Protein 8QH2 (pdb70)

Organism: Homo sapiens (NCBI:txid9606)

Radius of gyration: 23.97 Å; Cα contacts (8 Å, |Δi|>4): 950; chains: 1; bounding box: 65×63×52 Å

InterPro domains:
  IPR002618 UDPGP family [PF01704] (99-439)
  IPR029044 Nucleotide-diphospho-sugar transferases [G3DSA:3.90.550.10] (1-439)
  IPR029044 Nucleotide-diphospho-sugar transferases [SSF53448] (5-501)
  IPR039741 UDP-sugar pyrophosphorylase [PTHR11952] (2-499)

Nearest PDB structures (foldseek):
  8qh2-assembly1_A  TM=1.002E+00  e=0.000E+00  Homo sapiens
  1jv3-assembly1_A  TM=9.747E-01  e=1.551E-74  Homo sapiens
  1vm8-assembly1_A  TM=9.604E-01  e=1.286E-74  Mus musculus
  1jv3-assembly1_B  TM=9.680E-01  e=4.253E-73  Homo sapiens
  1vm8-assembly1_B  TM=9.621E-01  e=2.424E-73  Mus musculus

Secondary structure (DSSP, 8-state):
------HHHHHHHHHHHT-GGGGTTGGGS-HHHHHHHHHHHHH--HHHHHHHHHHHHT-----EE---STT-B---TTTHHHHHHHHHHHHHHT-EEEEEE-S---S-S-BTB-GGG-B---TT--BHHHHHHHHHHHHHHHHHHTTTS-----EEEEE-HHHHHHHHHHHHHTGGGG--GGGEEEEE--EEE-EETTSPBPEEETTEE-EEE--GGGHHHHHHTTTHHHHHHTTT--EEEEEETTBTT--TT-HHHHHHHHHTT-SEEEEEEE-SSTT-S--EEEEETTEEEEE-TTTS-GGGTT-B-TTSSBTT-EEEEEEEEEEHHHHHHHHTTTGGGPPPEEEEE------SS------SS--EEEEE--GGGGGTT-SSEEEEE--HHHH--B---S-TTSSSSHHHHHHHHHHHHHHHHHTTT-EEEBTTB-----SS-EEE-TTT-SSS-S-HHHHTT-EEES-EEE--

B-factor: mean 86.45, std 20.15, range [53.49, 201.0]

Solvent-accessible surface area: 22844 Å² total; per-residue (Å²): 120,121,100,171,58,83,36,108,68,10,73,82,58,0,61,155,26,37,7,87,67,1,3,127,13,32,135,111,33,140,111,68,66,30,38,94,3,26,61,25,3,94,83,31,94,15,126,89,9,90,84,32,17,80,69,2,77,113,30,205,129,105,154,38,140,27,26,34,115,137,69,22,14,189,131,68,110,121,58,96,90,119,36,30,47,37,0,3,130,25,0,13,122,52,53,2,1,0,0,0,0,4,3,42,43,69,94,122,14,24,128,106,79,9,25,0,36,38,126,3,32,2,46,32,179,23,12,1,0,33,2,2,0,14,13,0,94,33,0,33,82,35,0,10,127,90,78,66,98,222,14,31,0,5,1,0,0,0,0,0,110,103,11,56,34,53,0,12,96,23,1,143,113,73,120,43,8,150,13,88,72,66,23,11,36,42,9,60,8,127,39,33,3,1,0,44,114,108,12,69,1,10,16,63,95,83,4,68,0,6,27,14,13,14,6,33,0,3,0,1,23,0,2,84,61,81,138,5,10,75,32,0,87,154,75,34,0,73,29,0,3,1,0,13,2,5,5,1,7,1,13,0,0,4,5,18,0,2,0,10,0,53,116,64,60,9,24,0,0,0,0,2,0,110,6,65,75,35,125,10,61,9,6,0,2,0,40,29,83,54,64,10,25,10,22,48,83,84,99,22,50,121,117,39,10,128,80,150,29,131,121,29,31,9,33,22,31,9,0,15,5,22,2,1,2,0,31,33,41,11,0,63,37,0,12,189,128,51,24,83,97,2,53,1,21,44,32,83,95,118,11,65,70,5,64,153,154,14,111,80,34,127,55,157,144,49,38,0,11,52,2,42,8,24,2,18,7,0,0,76,38,23,185,48,2,0,1,6,32,22,107,73,72,35,9,24,12,15,0,89,22,33,71,80,97,42,142,36,0,7,86,31,0,73,42,24,1,7,38,3,4,23,93,15,0,75,150,7,37,5,114,6,43,82,88,171,30,48,151,176,136,20,72,4,72,0,5,0,4,4,50,9,2,13,29,17,50,34,0,91,110,81,3,116,68,139,88,43,103,41,79,16,80,19,72,165

Sequence (476 aa):
GPELMNINDLKLTLSKAGQEHLLRFWNELEEAQQVELYAELQAMNFEELNFFFQKAIEGFAARLRPLPPERVGRSDPETRRRWEEEGFRQISLNKVAVLLLAGGQGTRLGVTYPKGMYRVGLPSRKTLYQLQAERIRRVEQLAGERHGTRCTVPWYVMTSEFTLGPTAEFFREHNFFHLDPANVVMFEQRLLPAVTFDGKVILERKDKVAMAPDGNGGLYCALEDHKILEDMERRGVEFVHVYCVDNILVRLADPVFIGFCVLQGADCGAKVVEKAYPEEPVGVVCQVDGVPQVVEYSEISPETAQLRASDGSLLYNAGNICNHFFTRGFLKAVTREFEPLLKPHVAVKKVPYVDEEGNLVKPLKPNGIKMEKFVFDVFRFAKNFAALEVLREEEFSPLKNAEPADRDSPRTARQALLTQHYRWALRAGARFLDAHGAWLDPPAICEISPLVSYSGEGLEVYLQGREFQSPLILDE

Structure (mmCIF, N/CA/C/O backbone):
data_8QH2
#
_entry.id   8QH2
#
_cell.length_a   113.523
_cell.length_b   113.523
_cell.length_c   43.966
_cell.angle_alpha   90.000
_cell.angle_beta   90.000
_cell.angle_gamma   90.000
#
_symmetry.space_group_name_H-M   'P 41'
#
loop_
_atom_site.group_PDB
_atom_site.id
_atom_site.type_symbol
_atom_site.label_atom_id
_atom_site.label_alt_id
_atom_site.label_comp_id
_atom_site.label_asym_id
_atom_site.label_entity_id
_atom_site.label_seq_id
_atom_site.pdbx_PDB_ins_code
_atom_site.Cartn_x
_atom_site.Cartn_y
_atom_site.Cartn_z
_atom_site.occupancy
_atom_site.B_iso_or_equiv
_atom_site.auth_seq_id
_atom_site.auth_comp_id
_atom_site.auth_asym_id
_atom_site.auth_atom_id
_atom_site.pdbx_PDB_model_num
ATOM 1 N N . GLY A 1 1 ? -23.42469 -68.42301 -17.53790 1.000 132.99873 -3 GLY A N 1
ATOM 2 C CA . GLY A 1 1 ? -24.80871 -68.86794 -17.45299 1.000 136.34311 -3 GLY A CA 1
ATOM 3 C C . GLY A 1 1 ? -25.77971 -68.06230 -18.30804 1.000 137.41517 -3 GLY A C 1
ATOM 4 O O . GLY A 1 1 ? -25.49465 -66.90182 -18.61771 1.000 135.14593 -3 GLY A O 1
ATOM 5 N N . PRO A 1 2 ? -26.94007 -68.67610 -18.68427 1.000 125.98555 -2 PRO A N 1
ATOM 6 C CA . PRO A 1 2 ? -27.87440 -68.01514 -19.61552 1.000 123.65174 -2 PRO A CA 1
ATOM 7 C C . PRO A 1 2 ? -28.51401 -66.73954 -19.09047 1.000 120.35654 -2 PRO A C 1
ATOM 8 O O . PRO A 1 2 ? -27.82906 -65.76115 -18.76834 1.000 116.09727 -2 PRO A O 1
ATOM 12 N N . GLU A 1 3 ? -29.84900 -66.75007 -19.01639 1.000 111.13156 -1 GLU A N 1
ATOM 13 C CA . GLU A 1 3 ? -30.61599 -65.51152 -18.91302 1.000 109.68816 -1 GLU A CA 1
ATOM 14 C C . GLU A 1 3 ? -32.09809 -65.77250 -18.66645 1.000 101.42718 -1 GLU A C 1
ATOM 15 O O . GLU A 1 3 ? -32.90408 -65.69954 -19.59860 1.000 100.11072 -1 GLU A O 1
ATOM 21 N N . LEU A 1 4 ? -32.46966 -66.06434 -17.42055 1.000 99.59861 0 LEU A N 1
ATOM 22 C CA . LEU A 1 4 ? -33.81853 -66.50505 -17.07822 1.000 94.97002 0 LEU A CA 1
ATOM 23 C C . LEU A 1 4 ? -34.63843 -65.37256 -16.47346 1.000 92.53932 0 LEU A C 1
ATOM 24 O O . LEU A 1 4 ? -34.13038 -64.55136 -15.69764 1.000 91.05924 0 LEU A O 1
ATOM 29 N N . MET A 1 5 ? -35.92107 -65.35092 -16.81458 1.000 88.68714 1 MET A N 1
ATOM 30 C CA . MET A 1 5 ? -36.72765 -64.18987 -16.47375 1.000 90.26330 1 MET A CA 1
ATOM 31 C C . MET A 1 5 ? -38.20457 -64.51598 -16.59121 1.000 89.20349 1 MET A C 1
ATOM 32 O O . MET A 1 5 ? -38.66822 -64.93532 -17.65176 1.000 86.48842 1 MET A O 1
ATOM 37 N N . ASN A 1 6 ? -38.94037 -64.30302 -15.51474 1.000 81.18047 2 ASN A N 1
ATOM 38 C CA . ASN A 1 6 ? -40.37331 -64.56059 -15.48849 1.000 88.10357 2 ASN A CA 1
ATOM 39 C C . ASN A 1 6 ? -41.07732 -63.22995 -15.68736 1.000 86.21226 2 ASN A C 1
ATOM 40 O O . ASN A 1 6 ? -41.13242 -62.40200 -14.77677 1.000 84.92673 2 ASN A O 1
ATOM 45 N N . ILE A 1 7 ? -41.63568 -63.03186 -16.87576 1.000 85.50377 3 ILE A N 1
ATOM 46 C CA . ILE A 1 7 ? -42.24702 -61.74125 -17.15206 1.000 83.79455 3 ILE A CA 1
ATOM 47 C C . ILE A 1 7 ? -43.70110 -61.69828 -16.67211 1.000 88.21813 3 ILE A C 1
ATOM 48 O O . ILE A 1 7 ? -44.22148 -60.61689 -16.36537 1.000 87.37843 3 ILE A O 1
ATOM 53 N N . ASN A 1 8 ? -44.37786 -62.84806 -16.56162 1.000 94.63833 4 ASN A N 1
ATOM 54 C CA . ASN A 1 8 ? -45.69302 -62.84669 -15.92122 1.000 93.06249 4 ASN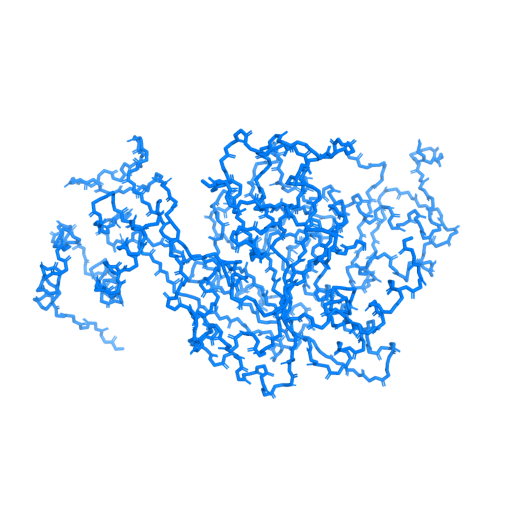 A CA 1
ATOM 55 C C . ASN A 1 8 ? -45.59051 -62.30796 -14.50093 1.000 94.26527 4 ASN A C 1
ATOM 56 O O . ASN A 1 8 ? -46.32561 -61.39395 -14.10841 1.000 94.32728 4 ASN A O 1
ATOM 61 N N . ASP A 1 9 ? -44.65646 -62.85119 -13.72463 1.000 89.07716 5 ASP A N 1
ATOM 62 C CA . ASP A 1 9 ? -44.39170 -62.32011 -12.39799 1.000 89.79398 5 ASP A CA 1
ATOM 63 C C . ASP A 1 9 ? -44.02087 -60.84520 -12.43597 1.000 85.80324 5 ASP A C 1
ATOM 64 O O . ASP A 1 9 ? -44.32544 -60.10407 -11.49411 1.000 89.35838 5 ASP A O 1
ATOM 69 N N . LEU A 1 10 ? -43.35174 -60.39815 -13.49498 1.000 83.60279 6 LEU A N 1
ATOM 70 C CA . LEU A 1 10 ? -42.98483 -58.99234 -13.55908 1.000 80.09099 6 LEU A CA 1
ATOM 71 C C . LEU A 1 10 ? -44.22824 -58.12353 -13.68211 1.000 85.42400 6 LEU A C 1
ATOM 72 O O . LEU A 1 10 ? -44.47666 -57.25817 -12.83417 1.000 83.57048 6 LEU A O 1
ATOM 77 N N . LYS A 1 11 ? -45.04175 -58.36281 -14.72080 1.000 84.20979 7 LYS A N 1
ATOM 78 C CA . LYS A 1 11 ? -46.25703 -57.57662 -14.91048 1.000 78.43384 7 LYS A CA 1
ATOM 79 C C . LYS A 1 11 ? -47.12610 -57.60572 -13.66201 1.000 83.08040 7 LYS A C 1
ATOM 80 O O . LYS A 1 11 ? -47.68854 -56.57895 -13.26679 1.000 88.43166 7 LYS A O 1
ATOM 86 N N . LEU A 1 12 ? -47.22832 -58.76939 -13.01613 1.000 83.21750 8 LEU A N 1
ATOM 87 C CA . LEU A 1 12 ? -47.98597 -58.92226 -11.78133 1.000 82.26518 8 LEU A CA 1
ATOM 88 C C . LEU A 1 12 ? -47.53971 -57.89879 -10.74762 1.000 80.80245 8 LEU A C 1
ATOM 89 O O . LEU A 1 12 ? -48.28518 -56.97165 -10.41466 1.000 78.65914 8 LEU A O 1
ATOM 94 N N . THR A 1 13 ? -46.31792 -58.07795 -10.24157 1.000 78.63850 9 THR A N 1
ATOM 95 C CA . THR A 1 13 ? -45.66470 -57.07993 -9.39786 1.000 82.02390 9 THR A CA 1
ATOM 96 C C . THR A 1 13 ? -45.92222 -55.64767 -9.85827 1.000 81.62658 9 THR A C 1
ATOM 97 O O . THR A 1 13 ? -46.33195 -54.79306 -9.06886 1.000 80.71765 9 THR A O 1
ATOM 101 N N . LEU A 1 14 ? -45.64978 -55.36243 -11.13392 1.000 84.32710 10 LEU A N 1
ATOM 102 C CA . LEU A 1 14 ? -45.78531 -53.99891 -11.63102 1.000 80.38372 10 LEU A CA 1
ATOM 103 C C . LEU A 1 14 ? -47.23098 -53.54516 -11.61744 1.000 81.62508 10 LEU A C 1
ATOM 104 O O . LEU A 1 14 ? -47.50522 -52.37545 -11.33618 1.000 86.72369 10 LEU A O 1
ATOM 109 N N . SER A 1 15 ? -48.17241 -54.43773 -11.93609 1.000 83.07087 11 SER A N 1
ATOM 110 C CA . SER A 1 15 ? -49.58003 -54.06683 -11.78773 1.000 86.15289 11 SER A CA 1
ATOM 111 C C . SER A 1 15 ? -49.89090 -53.71569 -10.34402 1.000 73.58115 11 SER A C 1
ATOM 112 O O . SER A 1 15 ? -50.59405 -52.74261 -10.07462 1.000 70.28742 11 SER A O 1
ATOM 115 N N . LYS A 1 16 ? -49.32894 -54.46362 -9.40221 1.000 73.91458 12 LYS A N 1
ATOM 116 C CA . LYS A 1 16 ? -49.56458 -54.15806 -8.00154 1.000 74.63174 12 LYS A CA 1
ATOM 117 C C . LYS A 1 16 ? -48.94679 -52.81604 -7.63318 1.000 76.03768 12 LYS A C 1
ATOM 118 O O . LYS A 1 16 ? -49.65051 -51.88857 -7.22095 1.000 76.91422 12 LYS A O 1
ATOM 124 N N . ALA A 1 17 ? -47.63198 -52.68115 -7.80262 1.000 80.57217 13 ALA A N 1
ATOM 125 C CA . ALA A 1 17 ? -46.97014 -51.39791 -7.61553 1.000 75.56498 13 ALA A CA 1
ATOM 126 C C . ALA A 1 17 ? -47.56617 -50.29781 -8.48482 1.000 78.79431 13 ALA A C 1
ATOM 127 O O . ALA A 1 17 ? -47.26004 -49.11653 -8.27175 1.000 74.16245 13 ALA A O 1
ATOM 129 N N . GLY A 1 18 ? -48.38973 -50.65740 -9.46593 1.000 79.73118 14 GLY A N 1
ATOM 130 C CA . GLY A 1 18 ? -49.04902 -49.67854 -10.30438 1.000 80.25354 14 GLY A CA 1
ATOM 131 C C . GLY A 1 18 ? -48.18426 -49.10261 -11.38877 1.000 83.66288 14 GLY A C 1
ATOM 132 O O . GLY A 1 18 ? -48.44471 -47.99168 -11.85009 1.000 91.95588 14 GLY A O 1
ATOM 133 N N . GLN A 1 19 ? -47.15718 -49.82698 -11.81731 1.000 86.00473 15 GLN A N 1
ATOM 134 C CA . GLN A 1 19 ? -46.14253 -49.29732 -12.71732 1.000 81.17643 15 GLN A CA 1
ATOM 135 C C . GLN A 1 19 ? -46.10305 -50.06762 -14.02647 1.000 87.37846 15 GLN A C 1
ATOM 136 O O . GLN A 1 19 ? -45.06625 -50.10465 -14.68659 1.000 85.81202 15 GLN A O 1
ATOM 142 N N . GLU A 1 20 ? -47.23023 -50.68434 -14.41081 1.000 116.46616 16 GLU A N 1
ATOM 143 C CA . GLU A 1 20 ? -47.34478 -51.46941 -15.64097 1.000 118.98907 16 GLU A CA 1
ATOM 144 C C . GLU A 1 20 ? -46.75115 -50.70919 -16.82385 1.000 116.84567 16 GLU A C 1
ATOM 145 O O . GLU A 1 20 ? -46.27019 -51.31792 -17.78511 1.000 118.42671 16 GLU A O 1
ATOM 151 N N . HIS A 1 21 ? -46.73179 -49.37507 -16.72708 1.000 93.85563 17 HIS A N 1
ATOM 152 C CA . HIS A 1 21 ? -46.30150 -48.53769 -17.84060 1.000 92.42041 17 HIS A CA 1
ATOM 153 C C . HIS A 1 21 ? -44.87498 -48.83750 -18.26489 1.000 89.38938 17 HIS A C 1
ATOM 154 O O . HIS A 1 21 ? -44.55078 -48.72609 -19.45369 1.000 89.95608 17 HIS A O 1
ATOM 161 N N . LEU A 1 22 ? -44.01645 -49.23309 -17.31673 1.000 89.25631 18 LEU A N 1
ATOM 162 C CA . LEU A 1 22 ? -42.62361 -49.55444 -17.60918 1.000 81.65765 18 LEU A CA 1
ATOM 163 C C . LEU A 1 22 ? -42.46178 -50.70732 -18.58355 1.000 87.12116 18 LEU A C 1
ATOM 164 O O . LEU A 1 22 ? -41.31382 -51.02004 -18.92349 1.000 79.03680 18 LEU A O 1
ATOM 169 N N . LEU A 1 23 ? -43.54094 -51.34919 -19.04385 1.000 89.64272 19 LEU A N 1
ATOM 170 C CA . LEU A 1 23 ? -43.39821 -52.48829 -19.94102 1.000 89.84078 19 LEU A CA 1
ATOM 171 C C . LEU A 1 23 ? -43.94225 -52.23991 -21.34165 1.000 93.49223 19 LEU A C 1
ATOM 172 O O . LEU A 1 23 ? -43.99804 -53.18287 -22.13742 1.000 93.49889 19 LEU A O 1
ATOM 177 N N . ARG A 1 24 ? -44.29387 -50.99537 -21.68641 1.000 94.96370 20 ARG A N 1
ATOM 178 C CA . ARG A 1 24 ? -45.00810 -50.73835 -22.93239 1.000 93.62764 20 ARG A CA 1
ATOM 179 C C . ARG A 1 24 ? -44.10445 -50.65955 -24.14707 1.000 89.40736 20 ARG A C 1
ATOM 180 O O . ARG A 1 24 ? -44.60534 -50.66369 -25.27500 1.000 95.84456 20 ARG A O 1
ATOM 188 N N . PHE A 1 25 ? -42.80471 -50.60684 -23.95125 1.000 92.49794 21 PHE A N 1
ATOM 189 C CA . PHE A 1 25 ? -41.85978 -50.76008 -25.03940 1.000 95.94361 21 PHE A CA 1
ATOM 190 C C . PHE A 1 25 ? -41.37883 -52.18376 -25.17212 1.000 95.04548 21 PHE A C 1
ATOM 191 O O . PHE A 1 25 ? -40.48441 -52.44541 -25.98333 1.000 97.48088 21 PHE A O 1
ATOM 199 N N . TRP A 1 26 ? -41.92958 -53.09951 -24.37648 1.000 91.76609 22 TRP A N 1
ATOM 200 C CA . TRP A 1 26 ? -41.26236 -54.37954 -24.18654 1.000 93.16242 22 TRP A CA 1
ATOM 201 C C . TRP A 1 26 ? -41.28715 -55.21386 -25.45395 1.000 96.79896 22 TRP A C 1
ATOM 202 O O . TRP A 1 26 ? -40.28956 -55.85821 -25.80108 1.000 91.47547 22 TRP A O 1
ATOM 213 N N . ASN A 1 27 ? -42.42745 -55.23939 -26.14125 1.000 97.52832 23 ASN A N 1
ATOM 214 C CA . ASN A 1 27 ? -42.52583 -55.90993 -27.42696 1.000 98.84283 23 ASN A CA 1
ATOM 215 C C . ASN A 1 27 ? -42.19785 -54.98733 -28.58822 1.000 100.99648 23 ASN A C 1
ATOM 216 O O . ASN A 1 27 ? -42.65785 -55.22208 -29.71012 1.000 104.52292 23 ASN A O 1
ATOM 221 N N . GLU A 1 28 ? -41.41819 -53.93353 -28.34112 1.000 97.96423 24 GLU A N 1
ATOM 222 C CA . GLU A 1 28 ? -40.83919 -53.10417 -29.39319 1.000 99.31915 24 GLU A CA 1
ATOM 223 C C . GLU A 1 28 ? -39.31558 -53.15000 -29.37137 1.000 91.70559 24 GLU A C 1
ATOM 224 O O . GLU A 1 28 ? -38.67695 -52.31727 -30.01967 1.000 92.39491 24 GLU A O 1
ATOM 230 N N . LEU A 1 29 ? -38.72956 -54.11689 -28.65329 1.000 92.53067 25 LEU A N 1
ATOM 231 C CA . LEU A 1 29 ? -37.29740 -54.17191 -28.37721 1.000 90.14465 25 LEU A CA 1
ATOM 232 C C . LEU A 1 29 ? -36.78072 -55.59624 -28.51654 1.000 88.45697 25 LEU A C 1
ATOM 233 O O . LEU A 1 29 ? -37.54755 -56.55816 -28.49779 1.000 93.22954 25 LEU A O 1
ATOM 238 N N . GLU A 1 30 ? -35.45882 -55.72409 -28.62382 1.000 90.31263 26 GLU A N 1
ATOM 239 C CA . GLU A 1 30 ? -34.80782 -56.99058 -28.93873 1.000 91.56738 26 GLU A CA 1
ATOM 240 C C . GLU A 1 30 ? -34.27352 -57.67448 -27.68547 1.000 94.94933 26 GLU A C 1
ATOM 241 O O . GLU A 1 30 ? -34.26869 -57.11446 -26.59011 1.000 97.30599 26 GLU A O 1
ATOM 247 N N . GLU A 1 31 ? -33.79190 -58.90683 -27.87832 1.000 98.75243 27 GLU A N 1
ATOM 248 C CA . GLU A 1 31 ? -33.56230 -59.81378 -26.75510 1.000 101.93954 27 GLU A CA 1
ATOM 249 C C . GLU A 1 31 ? -32.48773 -59.29414 -25.81533 1.000 103.01423 27 GLU A C 1
ATOM 250 O O . GLU A 1 31 ? -32.61889 -59.41752 -24.59473 1.000 103.40182 27 GLU A O 1
ATOM 256 N N . ALA A 1 32 ? -31.40798 -58.73204 -26.35473 1.000 115.66224 28 ALA A N 1
ATOM 257 C CA . ALA A 1 32 ? -30.39887 -58.13551 -25.48383 1.000 114.24125 28 ALA A CA 1
ATOM 258 C C . ALA A 1 32 ? -30.96190 -56.92266 -24.74668 1.000 109.54183 28 ALA A C 1
ATOM 259 O O . ALA A 1 32 ? -30.85610 -56.82908 -23.51839 1.000 107.44154 28 ALA A O 1
ATOM 261 N N . GLN A 1 33 ? -31.57096 -55.98459 -25.48137 1.000 96.30922 29 GLN A N 1
ATOM 262 C CA . GLN A 1 33 ? -32.24407 -54.86944 -24.83124 1.000 95.04256 29 GLN A CA 1
ATOM 263 C C . GLN A 1 33 ? -33.24215 -55.36972 -23.79455 1.000 102.83003 29 GLN A C 1
ATOM 264 O O . GLN A 1 33 ? -33.41355 -54.74174 -22.74188 1.000 101.94496 29 GLN A O 1
ATOM 270 N N . GLN A 1 34 ? -33.87865 -56.52175 -24.05140 1.000 103.01543 30 GLN A N 1
ATOM 271 C CA . GLN A 1 34 ? -34.88241 -57.03496 -23.12388 1.000 95.78129 30 GLN A CA 1
ATOM 272 C C . GLN A 1 34 ? -34.24913 -57.64176 -21.86497 1.000 98.95329 30 GLN A C 1
ATOM 273 O O . GLN A 1 34 ? -34.75890 -57.41569 -20.76037 1.000 98.92026 30 GLN A O 1
ATOM 279 N N . VAL A 1 35 ? -33.12626 -58.37226 -21.97624 1.000 107.48959 31 VAL A N 1
ATOM 280 C CA . VAL A 1 35 ? -32.51567 -58.94762 -20.76696 1.000 106.30408 31 VAL A CA 1
ATOM 281 C C . VAL A 1 35 ? -32.04176 -57.84283 -19.82185 1.000 101.45196 31 VAL A C 1
ATOM 282 O O . VAL A 1 35 ? -32.10400 -57.98304 -18.59072 1.000 95.73169 31 VAL A O 1
ATOM 286 N N . GLU A 1 36 ? -31.55496 -56.73443 -20.38616 1.000 97.07862 32 GLU A N 1
ATOM 287 C CA . GLU A 1 36 ? -31.06423 -55.61941 -19.58751 1.000 92.47712 32 GLU A CA 1
ATOM 288 C C . GLU A 1 36 ? -32.17068 -55.05530 -18.70434 1.000 88.57529 32 GLU A C 1
ATOM 289 O O . GLU A 1 36 ? -32.03445 -54.97981 -17.47693 1.000 83.72718 32 GLU A O 1
ATOM 295 N N . LEU A 1 37 ? -33.28628 -54.66535 -19.32303 1.000 87.94823 33 LEU A N 1
ATOM 296 C CA . LEU A 1 37 ? -34.33636 -53.96108 -18.60017 1.000 84.25064 33 LEU A CA 1
ATOM 297 C C . LEU A 1 37 ? -34.91125 -54.81926 -17.48415 1.000 82.34265 33 LEU A C 1
ATOM 298 O O . LEU A 1 37 ? -35.26925 -54.30633 -16.41724 1.000 78.89104 33 LEU A O 1
ATOM 303 N N . TYR A 1 38 ? -34.99480 -56.13024 -17.70892 1.000 81.63738 34 TYR A N 1
ATOM 304 C CA . TYR A 1 38 ? -35.53696 -57.02718 -16.69738 1.000 77.74716 34 TYR A CA 1
ATOM 305 C C . TYR A 1 38 ? -34.70531 -56.97511 -15.43315 1.000 78.59242 34 TYR A C 1
ATOM 306 O O . TYR A 1 38 ? -35.20213 -56.59326 -14.36706 1.000 77.08320 34 TYR A O 1
ATOM 315 N N . ALA A 1 39 ? -33.42959 -57.37374 -15.53981 1.000 81.66058 35 ALA A N 1
ATOM 316 C CA . ALA A 1 39 ? -32.53790 -57.34284 -14.38652 1.000 78.19768 35 ALA A CA 1
ATOM 317 C C . ALA A 1 39 ? -32.65618 -56.01550 -13.66293 1.000 78.55902 35 ALA A C 1
ATOM 318 O O . ALA A 1 39 ? -32.61856 -55.96504 -12.42842 1.000 76.16392 35 ALA A O 1
ATOM 320 N N . GLU A 1 40 ? -32.86913 -54.93411 -14.41613 1.000 77.59967 36 GLU A N 1
ATOM 321 C CA . GLU A 1 40 ? -32.90250 -53.61086 -13.80829 1.000 76.95654 36 GLU A CA 1
ATOM 322 C C . GLU A 1 40 ? -34.19019 -53.40208 -13.02933 1.000 80.42829 36 GLU A C 1
ATOM 323 O O . GLU A 1 40 ? -34.15917 -53.01491 -11.85516 1.000 82.72010 36 GLU A O 1
ATOM 329 N N . LEU A 1 41 ? -35.33660 -53.64060 -13.67348 1.000 80.91885 37 LEU A N 1
ATOM 330 C CA . LEU A 1 41 ? -36.60461 -53.66706 -12.95098 1.000 74.73307 37 LEU A CA 1
ATOM 331 C C . LEU A 1 41 ? -36.55106 -54.65488 -11.79085 1.000 78.87741 37 LEU A C 1
ATOM 332 O O . LEU A 1 41 ? -36.83023 -54.29366 -10.64171 1.000 83.04344 37 LEU A O 1
ATOM 337 N N . GLN A 1 42 ? -36.17973 -55.90972 -12.07157 1.000 78.56959 38 GLN A N 1
ATOM 338 C CA . GLN A 1 42 ? -36.04718 -56.90189 -11.00788 1.000 78.88785 38 GLN A CA 1
ATOM 339 C C . GLN A 1 42 ? -35.22330 -56.36437 -9.84126 1.000 80.65230 38 GLN A C 1
ATOM 340 O O . GLN A 1 42 ? -35.57522 -56.57894 -8.67316 1.000 79.21226 38 GLN A O 1
ATOM 346 N N . ALA A 1 43 ? -34.13306 -55.64718 -10.14406 1.000 77.13475 39 ALA A N 1
ATOM 347 C CA . ALA A 1 43 ? -33.30408 -55.04953 -9.10085 1.000 78.67699 39 ALA A CA 1
ATOM 348 C C . ALA A 1 43 ? -34.13817 -54.23221 -8.12034 1.000 86.02373 39 ALA A C 1
ATOM 349 O O . ALA A 1 43 ? -34.06324 -54.43835 -6.90258 1.000 89.89868 39 ALA A O 1
ATOM 351 N N . MET A 1 44 ? -34.97166 -53.32834 -8.63966 1.000 87.31959 40 MET A N 1
ATOM 352 C CA . MET A 1 44 ? -35.66752 -52.35173 -7.81201 1.000 83.29387 40 MET A CA 1
ATOM 353 C C . MET A 1 44 ? -36.60132 -53.03366 -6.81610 1.000 83.05402 40 MET A C 1
ATOM 354 O O . MET A 1 44 ? -36.85144 -54.23808 -6.87633 1.000 83.36540 40 MET A O 1
ATOM 359 N N . ASN A 1 45 ? -37.09129 -52.22335 -5.86926 1.000 90.98126 41 ASN A N 1
ATOM 360 C CA . ASN A 1 45 ? -38.12203 -52.59246 -4.89663 1.000 89.83869 41 ASN A CA 1
ATOM 361 C C . ASN A 1 45 ? -39.16745 -51.48531 -4.91298 1.000 88.89034 41 ASN A C 1
ATOM 362 O O . ASN A 1 45 ? -38.90263 -50.37239 -4.45011 1.000 93.52338 41 ASN A O 1
ATOM 367 N N . PHE A 1 46 ? -40.35513 -51.78283 -5.42665 1.000 83.96376 42 PHE A N 1
ATOM 368 C CA . PHE A 1 46 ? -41.34846 -50.73752 -5.62726 1.000 80.31691 42 PHE A CA 1
ATOM 369 C C . PHE A 1 46 ? -42.14463 -50.40621 -4.38916 1.000 85.71792 42 PHE A C 1
ATOM 370 O O . PHE A 1 46 ? -42.76187 -49.33717 -4.34276 1.000 84.77567 42 PHE A O 1
ATOM 378 N N . GLU A 1 47 ? -42.17534 -51.29349 -3.40072 1.000 86.35754 43 GLU A N 1
ATOM 379 C CA . GLU A 1 47 ? -42.86672 -50.91810 -2.18148 1.000 88.48826 43 GLU A CA 1
ATOM 380 C C . GLU A 1 47 ? -41.98788 -50.02280 -1.31128 1.000 86.85483 43 GLU A C 1
ATOM 381 O O . GLU A 1 47 ? -42.48066 -49.04640 -0.73832 1.000 94.74414 43 GLU A O 1
ATOM 387 N N . GLU A 1 48 ? -40.67976 -50.28246 -1.24929 1.000 83.88368 44 GLU A N 1
ATOM 388 C CA . GLU A 1 48 ? -39.80369 -49.32535 -0.57758 1.000 86.43825 44 GLU A CA 1
ATOM 389 C C . GLU A 1 48 ? -39.66050 -48.03491 -1.38534 1.000 87.19671 44 GLU A C 1
ATOM 390 O O . GLU A 1 48 ? -39.40376 -46.96941 -0.81181 1.000 86.78571 44 GLU A O 1
ATOM 396 N N . LEU A 1 49 ? -39.83495 -48.10967 -2.70777 1.000 87.72317 45 LEU A N 1
ATOM 397 C CA . LEU A 1 49 ? -39.76625 -46.92390 -3.55653 1.000 81.56371 45 LEU A CA 1
ATOM 398 C C . LEU A 1 49 ? -40.97627 -46.03556 -3.33528 1.000 82.61632 45 LEU A C 1
ATOM 399 O O . LEU A 1 49 ? -40.84943 -44.86562 -2.95597 1.000 78.96071 45 LEU A O 1
ATOM 404 N N . ASN A 1 50 ? -42.16727 -46.58834 -3.57225 1.000 83.41587 46 ASN A N 1
ATOM 405 C CA . ASN A 1 50 ? -43.41229 -45.95016 -3.17247 1.000 81.63199 46 ASN A CA 1
ATOM 406 C C . ASN A 1 50 ? -43.36730 -45.48834 -1.72508 1.000 82.75333 46 ASN A C 1
ATOM 407 O O . ASN A 1 50 ? -44.15682 -44.62249 -1.32974 1.000 81.68863 46 ASN A O 1
ATOM 412 N N . PHE A 1 51 ? -42.44391 -46.02990 -0.92938 1.000 82.74145 47 PHE A N 1
ATOM 413 C CA . PHE A 1 51 ? -42.29668 -45.58319 0.45057 1.000 85.90050 47 PHE A CA 1
ATOM 414 C C . PHE A 1 51 ? -41.44064 -44.32016 0.54971 1.000 84.02963 47 PHE A C 1
ATOM 415 O O . PHE A 1 51 ? -41.87148 -43.31793 1.13062 1.000 82.25994 47 PHE A O 1
ATOM 423 N N . PHE A 1 52 ? -40.22239 -44.34554 -0.00015 1.000 88.94708 48 PHE A N 1
ATOM 424 C CA . PHE A 1 52 ? -39.40623 -43.13571 0.01927 1.000 89.92792 48 PHE A CA 1
ATOM 425 C C . PHE A 1 52 ? -40.09069 -42.00864 -0.73259 1.000 83.84075 48 PHE A C 1
ATOM 426 O O . PHE A 1 52 ? -39.90794 -40.83137 -0.40544 1.000 83.73366 48 PHE A O 1
ATOM 434 N N . PHE A 1 53 ? -40.89427 -42.34612 -1.72847 1.000 80.27952 49 PHE A N 1
ATOM 435 C CA . PHE A 1 53 ? -41.64461 -41.31307 -2.41825 1.000 82.30427 49 PHE A CA 1
ATOM 436 C C . PHE A 1 53 ? -42.65614 -40.66929 -1.49375 1.000 82.04880 49 PHE A C 1
ATOM 437 O O . PHE A 1 53 ? -42.78155 -39.44169 -1.44406 1.000 82.28618 49 PHE A O 1
ATOM 445 N N . GLN A 1 54 ? -43.41747 -41.49078 -0.77983 1.000 89.02356 50 GLN A N 1
ATOM 446 C CA . GLN A 1 54 ? -44.33514 -40.95390 0.21043 1.000 89.85128 50 GLN A CA 1
ATOM 447 C C . GLN A 1 54 ? -43.58707 -40.06537 1.18451 1.000 91.28347 50 GLN A C 1
ATOM 448 O O . GLN A 1 54 ? -43.88449 -38.87184 1.31483 1.000 91.49715 50 GLN A O 1
ATOM 454 N N . LYS A 1 55 ? -42.58411 -40.63942 1.85157 1.000 88.26337 51 LYS A N 1
ATOM 455 C CA . LYS A 1 55 ? -41.63243 -39.88655 2.65026 1.000 83.74693 51 LYS A CA 1
ATOM 456 C C . LYS A 1 55 ? -41.25892 -38.58928 1.94793 1.000 84.70388 51 LYS A C 1
ATOM 457 O O . LYS A 1 55 ? -41.27041 -37.52264 2.56727 1.000 89.46859 51 LYS A O 1
ATOM 463 N N . ALA A 1 56 ? -40.97057 -38.65383 0.64909 1.000 83.04884 52 ALA A N 1
ATOM 464 C CA . ALA A 1 56 ? -40.63356 -37.43217 -0.07139 1.000 84.27168 52 ALA A CA 1
ATOM 465 C C . ALA A 1 56 ? -41.81162 -36.46746 -0.09396 1.000 86.56687 52 ALA A C 1
ATOM 466 O O . ALA A 1 56 ? -41.68659 -35.31624 0.33119 1.000 91.58227 52 ALA A O 1
ATOM 468 N N . ILE A 1 57 ? -42.97000 -36.92080 -0.57777 1.000 86.94531 53 ILE A N 1
ATOM 469 C CA . ILE A 1 57 ? -44.13683 -36.04077 -0.66297 1.000 89.52153 53 ILE A CA 1
ATOM 470 C C . ILE A 1 57 ? -44.42114 -35.39866 0.68178 1.000 89.67115 53 ILE A C 1
ATOM 471 O O . ILE A 1 57 ? -44.58923 -34.17812 0.79226 1.000 95.17743 53 ILE A O 1
ATOM 476 N N . GLU A 1 58 ? -44.45488 -36.19249 1.70285 1.000 85.78964 54 GLU A N 1
ATOM 477 C CA . GLU A 1 58 ? -44.65952 -35.62797 3.01579 1.000 90.52589 54 GLU A CA 1
ATOM 478 C C . GLU A 1 58 ? -43.55057 -34.66332 3.43828 1.000 92.19769 54 GLU A C 1
ATOM 479 O O . GLU A 1 58 ? -43.57272 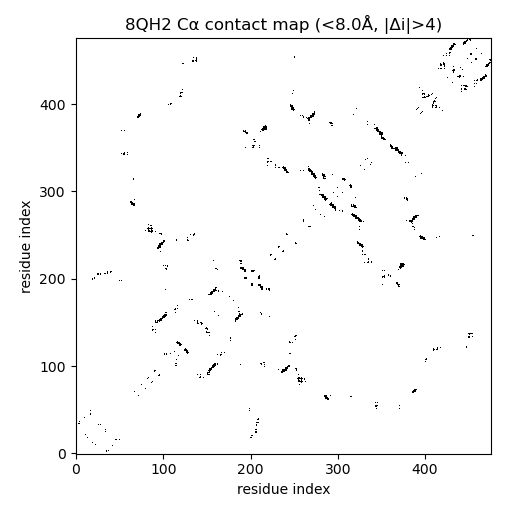-34.19739 4.56127 1.000 97.89814 54 GLU A O 1
ATOM 485 N N . GLY A 1 59 ? -42.59268 -34.28309 2.60604 1.000 96.40692 55 GLY A N 1
ATOM 486 C CA . GLY A 1 59 ? -41.52157 -33.40364 3.03529 1.000 105.57723 55 GLY A CA 1
ATOM 487 C C . GLY A 1 59 ? -41.68012 -31.98179 2.53617 1.000 117.95634 55 GLY A C 1
ATOM 488 O O . GLY A 1 59 ? -40.88154 -31.50421 1.72152 1.000 110.20721 55 GLY A O 1
ATOM 489 N N . PHE A 1 60 ? -42.70707 -31.29627 3.03935 1.000 130.71648 56 PHE A N 1
ATOM 490 C CA . PHE A 1 60 ? -43.09027 -29.96462 2.57131 1.000 130.88604 56 PHE A CA 1
ATOM 491 C C . PHE A 1 60 ? -43.55696 -29.08464 3.73753 1.000 126.37445 56 PHE A C 1
ATOM 492 O O . PHE A 1 60 ? -44.10125 -29.57874 4.73036 1.000 126.52556 56 PHE A O 1
ATOM 500 N N . ALA A 1 71 ? -41.52270 -21.36518 9.27099 1.000 107.44933 67 ALA A N 1
ATOM 501 C CA . ALA A 1 71 ? -40.15263 -21.67480 9.67354 1.000 105.06378 67 ALA A CA 1
ATOM 502 C C . ALA A 1 71 ? -39.49085 -20.48660 10.39304 1.000 96.67963 67 ALA A C 1
ATOM 503 O O . ALA A 1 71 ? -38.43940 -20.00269 9.98404 1.000 95.19341 67 ALA A O 1
ATOM 505 N N . ALA A 1 72 ? -40.11882 -20.01621 11.46603 1.000 96.32745 68 ALA A N 1
ATOM 506 C CA . ALA A 1 72 ? -39.50655 -19.02488 12.34003 1.000 98.77698 68 ALA A CA 1
ATOM 507 C C . ALA A 1 72 ? -38.74334 -19.65943 13.48926 1.000 94.13903 68 ALA A C 1
ATOM 508 O O . ALA A 1 72 ? -38.16003 -18.93360 14.30158 1.000 94.67721 68 ALA A O 1
ATOM 510 N N . ARG A 1 73 ? -38.73032 -20.98757 13.56966 1.000 90.29954 69 ARG A N 1
ATOM 511 C CA . ARG A 1 73 ? -38.04447 -21.70246 14.63310 1.000 91.22438 69 ARG A CA 1
ATOM 512 C C . ARG A 1 73 ? -36.53877 -21.69001 14.46720 1.000 91.18788 69 ARG A C 1
ATOM 513 O O . ARG A 1 73 ? -35.84086 -22.41065 15.19737 1.000 94.14226 69 ARG A O 1
ATOM 521 N N . LEU A 1 74 ? -36.01357 -20.90047 13.53152 1.000 92.02893 70 LEU A N 1
ATOM 522 C CA . LEU A 1 74 ? -34.57789 -20.85149 13.28233 1.000 88.90094 70 LEU A CA 1
ATOM 523 C C . LEU A 1 74 ? -33.92502 -19.74319 14.08235 1.000 80.84252 70 LEU A C 1
ATOM 524 O O . LEU A 1 74 ? -34.36728 -18.59228 14.04368 1.000 79.40662 70 LEU A O 1
ATOM 529 N N . ARG A 1 75 ? -32.87967 -20.10393 14.79719 1.000 76.06369 71 ARG A N 1
ATOM 530 C CA . ARG A 1 75 ? -31.91396 -19.14466 15.25335 1.000 79.36208 71 ARG A CA 1
ATOM 531 C C . ARG A 1 75 ? -30.57176 -19.45028 14.60306 1.000 82.18500 71 ARG A C 1
ATOM 532 O O . ARG A 1 75 ? -30.32417 -20.58927 14.17982 1.000 80.29557 71 ARG A O 1
ATOM 540 N N . PRO A 1 76 ? -29.70065 -18.45036 14.47897 1.000 79.39185 72 PRO A N 1
ATOM 541 C CA . PRO A 1 76 ? -28.36840 -18.69650 13.92526 1.000 78.97144 72 PRO A CA 1
ATOM 542 C C . PRO A 1 76 ? -27.53714 -19.59263 14.81720 1.000 87.39565 72 PRO A C 1
ATOM 543 O O . PRO A 1 76 ? -27.98377 -19.99550 15.89605 1.000 94.61036 72 PRO A O 1
ATOM 547 N N . LEU A 1 77 ? -26.34195 -19.90826 14.39646 1.000 89.10025 73 LEU A N 1
ATOM 548 C CA . LEU A 1 77 ? -25.53384 -20.64980 15.34916 1.000 89.19061 73 LEU A CA 1
ATOM 549 C C . LEU A 1 77 ? -24.89274 -19.69475 16.35512 1.000 96.44525 73 LEU A C 1
ATOM 550 O O . LEU A 1 77 ? -24.42792 -18.61286 15.97404 1.000 95.04986 73 LEU A O 1
ATOM 555 N N . PRO A 1 78 ? -24.84178 -20.08312 17.62926 1.000 98.87376 74 PRO A N 1
ATOM 556 C CA . PRO A 1 78 ? -24.31729 -19.19712 18.68679 1.000 102.11959 74 PRO A CA 1
ATOM 557 C C . PRO A 1 78 ? -22.82857 -18.93807 18.52167 1.000 106.10387 74 PRO A C 1
ATOM 558 O O . PRO A 1 78 ? -22.28502 -19.05119 17.41273 1.000 104.65933 74 PRO A O 1
ATOM 562 N N . PRO A 1 79 ? -22.13093 -18.52303 19.58903 1.000 110.73250 75 PRO A N 1
ATOM 563 C CA . PRO A 1 79 ? -20.67881 -18.77059 19.63713 1.000 110.05470 75 PRO A CA 1
ATOM 564 C C . PRO A 1 79 ? -20.34451 -20.17376 20.10933 1.000 108.99357 75 PRO A C 1
ATOM 565 O O . PRO A 1 79 ? -19.23142 -20.65385 19.84521 1.000 102.69963 75 PRO A O 1
ATOM 569 N N . GLU A 1 80 ? -21.30532 -20.84968 20.75127 1.000 110.47691 76 GLU A N 1
ATOM 570 C CA . GLU A 1 80 ? -21.01010 -21.99878 21.60025 1.000 105.91425 76 GLU A CA 1
ATOM 571 C C . GLU A 1 80 ? -20.54453 -23.19469 20.78286 1.000 105.68802 76 GLU A C 1
ATOM 572 O O . GLU A 1 80 ? -19.55331 -23.85120 21.12601 1.000 110.31583 76 GLU A O 1
ATOM 578 N N . ARG A 1 81 ? -21.25080 -23.51157 19.70923 1.000 105.30766 77 ARG A N 1
ATOM 579 C CA . ARG A 1 81 ? -20.88839 -24.66572 18.90725 1.000 99.78856 77 ARG A CA 1
ATOM 580 C C . ARG A 1 81 ? -20.02512 -24.29646 17.71031 1.000 98.50536 77 ARG A C 1
ATOM 581 O O . ARG A 1 81 ? -19.85987 -25.13214 16.81532 1.000 94.43336 77 ARG A O 1
ATOM 589 N N . VAL A 1 82 ? -19.44672 -23.08191 17.69190 1.000 101.22898 78 VAL A N 1
ATOM 590 C CA . VAL A 1 82 ? -18.77427 -22.51168 16.51932 1.000 94.78733 78 VAL A CA 1
ATOM 591 C C . VAL A 1 82 ? -17.36964 -22.05976 16.90702 1.000 91.21818 78 VAL A C 1
ATOM 592 O O . VAL A 1 82 ? -17.20607 -21.26406 17.84036 1.000 98.89857 78 VAL A O 1
ATOM 596 N N . GLY A 1 83 ? -16.36490 -22.55726 16.17551 1.000 82.23556 79 GLY A N 1
ATOM 597 C CA . GLY A 1 83 ? -14.98894 -22.18158 16.40514 1.000 75.66640 79 GLY A CA 1
ATOM 598 C C . GLY A 1 83 ? -14.38211 -21.59577 15.14572 1.000 85.97065 79 GLY A C 1
ATOM 599 O O . GLY A 1 83 ? -14.87262 -21.80869 14.03662 1.000 89.26480 79 GLY A O 1
ATOM 600 N N . ARG A 1 84 ? -13.31111 -20.82750 15.33286 1.000 85.41471 80 ARG A N 1
ATOM 601 C CA . ARG A 1 84 ? -12.67134 -20.12205 14.21512 1.000 79.85058 80 ARG A CA 1
ATOM 602 C C . ARG A 1 84 ? -11.15882 -20.09737 14.37971 1.000 79.00330 80 ARG A C 1
ATOM 603 O O . ARG A 1 84 ? -10.51427 -21.14449 14.39540 1.000 75.65126 80 ARG A O 1
ATOM 611 N N . SER A 1 88 ? -3.36233 -16.14885 14.40829 1.000 131.92519 84 SER A N 1
ATOM 612 C CA . SER A 1 88 ? -4.52377 -17.01839 14.57347 1.000 131.85991 84 SER A CA 1
ATOM 613 C C . SER A 1 88 ? -4.44255 -17.86251 15.84852 1.000 136.19707 84 SER A C 1
ATOM 614 O O . SER A 1 88 ? -4.88643 -19.01018 15.86425 1.000 130.54331 84 SER A O 1
ATOM 617 N N . ASP A 1 89 ? -3.88182 -17.27472 16.91346 1.000 140.72866 85 ASP A N 1
ATOM 618 C CA . ASP A 1 89 ? -3.67821 -17.88497 18.22643 1.000 138.79913 85 ASP A CA 1
ATOM 619 C C . ASP A 1 89 ? -2.87107 -19.17522 18.13589 1.000 152.03954 85 ASP A C 1
ATOM 620 O O . ASP A 1 89 ? -3.39718 -20.26006 18.42056 1.000 148.81628 85 ASP A O 1
ATOM 625 N N . PRO A 1 90 ? -1.58600 -19.10696 17.77268 1.000 161.96426 86 PRO A N 1
ATOM 626 C CA . PRO A 1 90 ? -0.74862 -20.31717 17.80898 1.000 162.55873 86 PRO A CA 1
ATOM 627 C C . PRO A 1 90 ? -0.52598 -20.86337 19.21775 1.000 170.94992 86 PRO A C 1
ATOM 628 O O . PRO A 1 90 ? 0.56187 -21.35176 19.54229 1.000 176.42882 86 PRO A O 1
ATOM 632 N N . GLU A 1 91 ? -1.55099 -20.77473 20.06750 1.000 199.51627 87 GLU A N 1
ATOM 633 C CA . GLU A 1 91 ? -1.56166 -21.43061 21.36426 1.000 195.17684 87 GLU A CA 1
ATOM 634 C C . GLU A 1 91 ? -2.57733 -22.55583 21.43515 1.000 200.99906 87 GLU A C 1
ATOM 635 O O . GLU A 1 91 ? -2.46787 -23.41327 22.31679 1.000 196.16844 87 GLU A O 1
ATOM 641 N N . THR A 1 92 ? -3.54549 -22.56964 20.53378 1.000 150.46540 88 THR A N 1
ATOM 642 C CA . THR A 1 92 ? -4.61375 -23.55668 20.46647 1.000 140.03531 88 THR A CA 1
ATOM 643 C C . THR A 1 92 ? -4.69945 -24.22672 19.10673 1.000 128.75820 88 THR A C 1
ATOM 644 O O . THR A 1 92 ? -4.92789 -25.43644 19.03935 1.000 122.01186 88 THR A O 1
ATOM 648 N N . ARG A 1 93 ? -4.53636 -23.46584 18.02210 1.000 118.65527 89 ARG A N 1
ATOM 649 C CA . ARG A 1 93 ? -4.22735 -24.07425 16.73576 1.000 108.31656 89 ARG A CA 1
ATOM 650 C C . ARG A 1 93 ? -3.07759 -25.04451 16.89193 1.000 110.84777 89 ARG A C 1
ATOM 651 O O . ARG A 1 93 ? -3.07053 -26.11767 16.27916 1.000 112.35565 89 ARG A O 1
ATOM 659 N N . ARG A 1 94 ? -2.08582 -24.66990 17.70178 1.000 124.18347 90 ARG A N 1
ATOM 660 C CA . ARG A 1 94 ? -1.04255 -25.60935 18.08094 1.000 127.23935 90 ARG A CA 1
ATOM 661 C C . ARG A 1 94 ? -1.65140 -26.90115 18.60516 1.000 128.78452 90 ARG A C 1
ATOM 662 O O . ARG A 1 94 ? -1.33916 -27.99083 18.11458 1.000 124.33111 90 ARG A O 1
ATOM 670 N N . ARG A 1 95 ? -2.55119 -26.79091 19.58822 1.000 145.27377 91 ARG A N 1
ATOM 671 C CA . ARG A 1 95 ? -3.15582 -27.98285 20.17325 1.000 143.48240 91 ARG A CA 1
ATOM 672 C C . ARG A 1 95 ? -3.85668 -28.80571 19.10775 1.000 143.46331 91 ARG A C 1
ATOM 673 O O . ARG A 1 95 ? -3.54683 -29.98586 18.92064 1.000 142.98369 91 ARG A O 1
ATOM 681 N N . TRP A 1 96 ? -4.77985 -28.18394 18.37342 1.000 117.07203 92 TRP A N 1
ATOM 682 C CA . TRP A 1 96 ? -5.57137 -28.91526 17.38661 1.000 104.56491 92 TRP A CA 1
ATOM 683 C C . TRP A 1 96 ? -4.67913 -29.58968 16.36917 1.000 102.28907 92 TRP A C 1
ATOM 684 O O . TRP A 1 96 ? -4.76835 -30.80256 16.15791 1.000 97.53804 92 TRP A O 1
ATOM 695 N N . GLU A 1 97 ? -3.80555 -28.81279 15.72963 1.000 106.47703 93 GLU A N 1
ATOM 696 C CA . GLU A 1 97 ? -2.82015 -29.41062 14.84400 1.000 107.23088 93 GLU A CA 1
ATOM 697 C C . GLU A 1 97 ? -2.08659 -30.54445 15.54208 1.000 113.02663 93 GLU A C 1
ATOM 698 O O . GLU A 1 97 ? -1.91106 -31.62098 14.96584 1.000 107.03228 93 GLU A O 1
ATOM 704 N N . GLU A 1 98 ? -1.69807 -30.34415 16.80427 1.000 143.21155 94 GLU A N 1
ATOM 705 C CA . GLU A 1 98 ? -0.99202 -31.39684 17.53353 1.000 142.93000 94 GLU A CA 1
ATOM 706 C C . GLU A 1 98 ? -1.90316 -32.58270 17.83661 1.000 141.39588 94 GLU A C 1
ATOM 707 O O . GLU A 1 98 ? -1.61982 -33.71391 17.42567 1.000 139.77320 94 GLU A O 1
ATOM 713 N N . GLU A 1 99 ? -3.00053 -32.35363 18.56753 1.000 117.24377 95 GLU A N 1
ATOM 714 C CA . GLU A 1 99 ? -3.80734 -33.48961 19.00551 1.000 111.63977 95 GLU A CA 1
ATOM 715 C C . GLU A 1 99 ? -4.42849 -34.21317 17.81932 1.000 104.84535 95 GLU A C 1
ATOM 716 O O . GLU A 1 99 ? -4.52731 -35.44672 17.82050 1.000 100.43328 95 GLU A O 1
ATOM 722 N N . GLY A 1 100 ? -4.83705 -33.47090 16.79656 1.000 105.15424 96 GLY A N 1
ATOM 723 C CA . GLY A 1 100 ? -5.20086 -34.10178 15.54998 1.000 95.06522 96 GLY A CA 1
ATOM 724 C C . GLY A 1 100 ? -4.08002 -35.02156 15.12830 1.000 96.44381 96 GLY A C 1
ATOM 725 O O . GLY A 1 100 ? -4.22990 -36.24436 15.15817 1.000 98.18544 96 GLY A O 1
ATOM 726 N N . PHE A 1 101 ? -2.93037 -34.43772 14.80194 1.000 97.60993 97 PHE A N 1
ATOM 727 C CA . PHE A 1 101 ? -1.77122 -35.18388 14.32973 1.000 98.28401 97 PHE A CA 1
ATOM 728 C C . PHE A 1 101 ? -1.51876 -36.43497 15.15585 1.000 99.43006 97 PHE A C 1
ATOM 729 O O . PHE A 1 101 ? -1.17355 -37.48582 14.60444 1.000 98.83538 97 PHE A O 1
ATOM 737 N N . ARG A 1 102 ? -1.70282 -36.33888 16.47536 1.000 99.97015 98 ARG A N 1
ATOM 738 C CA . ARG A 1 102 ? -1.44928 -37.50450 17.31530 1.000 106.46790 98 ARG A CA 1
ATOM 739 C C . ARG A 1 102 ? -2.38396 -38.64700 16.95483 1.000 98.90630 98 ARG A C 1
ATOM 740 O O . ARG A 1 102 ? -2.00920 -39.81608 17.07768 1.000 96.92477 98 ARG A O 1
ATOM 748 N N . GLN A 1 103 ? -3.58199 -38.33256 16.46716 1.000 98.20495 99 GLN A N 1
ATOM 749 C CA . GLN A 1 103 ? -4.50463 -39.39416 16.09480 1.000 95.77774 99 GLN A CA 1
ATOM 750 C C . GLN A 1 103 ? -4.08128 -40.04603 14.79485 1.000 91.73143 99 GLN A C 1
ATOM 751 O O . GLN A 1 103 ? -4.17358 -41.26842 14.65222 1.000 90.70388 99 GLN A O 1
ATOM 757 N N . ILE A 1 104 ? -3.63008 -39.24907 13.82918 1.000 90.61208 100 ILE A N 1
ATOM 758 C CA . ILE A 1 104 ? -3.25269 -39.82399 12.54539 1.000 94.41304 100 ILE A CA 1
ATOM 759 C C . ILE A 1 104 ? -2.21861 -40.90789 12.76319 1.000 95.68138 100 ILE A C 1
ATOM 760 O O . ILE A 1 104 ? -2.36829 -42.04789 12.30910 1.000 96.16035 100 ILE A O 1
ATOM 765 N N . SER A 1 105 ? -1.17925 -40.56403 13.51916 1.000 107.83140 101 SER A N 1
ATOM 766 C CA . SER A 1 105 ? -0.04765 -41.43945 13.80078 1.000 107.31081 101 SER A CA 1
ATOM 767 C C . SER A 1 105 ? -0.45443 -42.74718 14.45106 1.000 105.73196 101 SER A C 1
ATOM 768 O O . SER A 1 105 ? 0.28480 -43.73166 14.35120 1.000 103.88130 101 SER A O 1
ATOM 771 N N . LEU A 1 106 ? -1.59390 -42.77309 15.12997 1.000 98.93864 102 LEU A N 1
ATOM 772 C CA . LEU A 1 106 ? -2.07671 -43.98133 15.77893 1.000 98.89372 102 LEU A CA 1
ATOM 773 C C . LEU A 1 106 ? -2.99688 -44.80597 14.89224 1.000 94.88572 102 LEU A C 1
ATOM 774 O O . LEU A 1 106 ? -3.35618 -45.92038 15.28114 1.000 98.37168 102 LEU A O 1
ATOM 779 N N . ASN A 1 107 ? -3.38523 -44.28022 13.72906 1.000 96.20652 103 ASN A N 1
ATOM 780 C CA . ASN A 1 107 ? -4.21582 -44.94958 12.72666 1.000 100.72748 103 ASN A CA 1
ATOM 781 C C . ASN A 1 107 ? -5.70536 -44.93302 13.06207 1.000 91.96357 103 ASN A C 1
ATOM 782 O O . ASN A 1 107 ? -6.47576 -45.72031 12.49924 1.000 88.72896 103 ASN A O 1
ATOM 787 N N . LYS A 1 108 ? -6.14585 -44.03361 13.93984 1.000 90.84197 104 LYS A N 1
ATOM 788 C CA . LYS A 1 108 ? -7.56310 -43.87261 14.22308 1.000 93.06445 104 LYS A CA 1
ATOM 789 C C . LYS A 1 108 ? -8.20768 -42.78703 13.37176 1.000 86.10867 104 LYS A C 1
ATOM 790 O O . LYS A 1 108 ? -9.25631 -42.25084 13.75125 1.000 82.76884 104 LYS A O 1
ATOM 796 N N . VAL A 1 109 ? -7.61190 -42.45827 12.23010 1.000 84.85236 105 VAL A N 1
ATOM 797 C CA . VAL A 1 109 ? -8.22546 -41.55906 11.26221 1.000 87.01665 105 VAL A CA 1
ATOM 798 C C . VAL A 1 109 ? -8.32769 -42.27293 9.92135 1.000 82.38721 105 VAL A C 1
ATOM 799 O O . VAL A 1 109 ? -7.36198 -42.89416 9.46237 1.000 82.72057 105 VAL A O 1
ATOM 803 N N . ALA A 1 110 ? -9.51212 -42.21288 9.31870 1.000 81.72159 106 ALA A N 1
ATOM 804 C CA . ALA A 1 110 ? -9.73930 -42.61720 7.94149 1.000 77.99040 106 ALA A CA 1
ATOM 805 C C . ALA A 1 110 ? -10.34684 -41.44080 7.20844 1.000 74.79690 106 ALA A C 1
ATOM 806 O O . ALA A 1 110 ? -10.86831 -40.51323 7.82573 1.000 78.02678 106 ALA A O 1
ATOM 808 N N . VAL A 1 111 ? -10.28129 -41.47484 5.88798 1.000 69.94454 107 VAL A N 1
ATOM 809 C CA . VAL A 1 111 ? -11.02164 -40.54381 5.08252 1.000 67.38999 107 VAL A CA 1
ATOM 810 C C . VAL A 1 111 ? -12.19513 -41.27841 4.45397 1.000 68.62695 107 VAL A C 1
ATOM 811 O O . VAL A 1 111 ? -12.32530 -42.49227 4.54977 1.000 72.24299 107 VAL A O 1
ATOM 815 N N . LEU A 1 112 ? -13.06234 -40.53422 3.79519 1.000 72.60970 108 LEU A N 1
ATOM 816 C CA . LEU A 1 112 ? -14.15103 -41.14319 3.05978 1.000 61.22565 108 LEU A CA 1
ATOM 817 C C . LEU A 1 112 ? -14.49930 -40.18754 1.93375 1.000 60.60842 108 LEU A C 1
ATOM 818 O O . LEU A 1 112 ? -14.90474 -39.04794 2.18405 1.000 57.94280 108 LEU A O 1
ATOM 823 N N . LEU A 1 113 ? -14.28229 -40.64755 0.70372 1.000 62.13438 109 LEU A N 1
ATOM 824 C CA . LEU A 1 113 ? -14.50329 -39.86212 -0.50243 1.000 57.80615 109 LEU A CA 1
ATOM 825 C C . LEU A 1 113 ? -15.92574 -40.03534 -1.00304 1.000 61.25573 109 LEU A C 1
ATOM 826 O O . LEU A 1 113 ? -16.38711 -41.16100 -1.20722 1.000 62.00516 109 LEU A O 1
ATOM 831 N N . LEU A 1 114 ? -16.60984 -38.91695 -1.21494 1.000 64.68097 110 LEU A N 1
ATOM 832 C CA . LEU A 1 114 ? -17.95757 -38.91136 -1.77280 1.000 61.23650 110 LEU A CA 1
ATOM 833 C C . LEU A 1 114 ? -17.82718 -38.67720 -3.26547 1.000 61.60437 110 LEU A C 1
ATOM 834 O O . LEU A 1 114 ? -17.85682 -37.54464 -3.75053 1.000 64.33779 110 LEU A O 1
ATOM 839 N N . ALA A 1 115 ? -17.66504 -39.76318 -4.00199 1.000 62.44149 111 ALA A N 1
ATOM 840 C CA . ALA A 1 115 ? -17.47616 -39.71311 -5.44527 1.000 68.12445 111 ALA A CA 1
ATOM 841 C C . ALA A 1 115 ? -18.56377 -40.58528 -6.05593 1.000 68.68581 111 ALA A C 1
ATOM 842 O O . ALA A 1 115 ? -18.30957 -41.71566 -6.47055 1.000 69.91150 111 ALA A O 1
ATOM 844 N N . GLY A 1 116 ? -19.78784 -40.06201 -6.09915 1.000 72.68989 112 GLY A N 1
ATOM 845 C CA . GLY A 1 116 ? -20.91056 -40.87363 -6.54095 1.000 68.34785 112 GLY A CA 1
ATOM 846 C C . GLY A 1 116 ? -21.66618 -40.33751 -7.73690 1.000 70.05199 112 GLY A C 1
ATOM 847 O O . GLY A 1 116 ? -22.27093 -41.10588 -8.48405 1.000 72.01162 112 GLY A O 1
ATOM 848 N N . GLY A 1 117 ? -21.63915 -39.02421 -7.93278 1.000 77.01760 113 GLY A N 1
ATOM 849 C CA . GLY A 1 117 ? -22.39294 -38.40022 -9.00067 1.000 81.89945 113 GLY A CA 1
ATOM 850 C C . GLY A 1 117 ? -23.25052 -37.25558 -8.48646 1.000 96.45866 113 GLY A C 1
ATOM 851 O O . GLY A 1 117 ? -24.47383 -37.24670 -8.69877 1.000 90.06754 113 GLY A O 1
ATOM 852 N N . GLN A 1 118 ? -22.62354 -36.29630 -7.78529 1.000 98.57012 114 GLN A N 1
ATOM 853 C CA . GLN A 1 118 ? -23.29083 -35.06176 -7.36771 1.000 94.32979 114 GLN A CA 1
ATOM 854 C C . GLN A 1 118 ? -23.26692 -34.08669 -8.53638 1.000 99.36418 114 GLN A C 1
ATOM 855 O O . GLN A 1 118 ? -22.19376 -33.64027 -8.95543 1.000 100.78179 114 GLN A O 1
ATOM 861 N N . GLY A 1 119 ? -24.44343 -33.76278 -9.07027 1.000 111.09932 115 GLY A N 1
ATOM 862 C CA . GLY A 1 119 ? -24.54967 -32.83906 -10.18567 1.000 107.41043 115 GLY A CA 1
ATOM 863 C C . GLY A 1 119 ? -24.12695 -33.47734 -11.49085 1.000 110.73417 115 GLY A C 1
ATOM 864 O O . GLY A 1 119 ? -23.44721 -34.50872 -11.48215 1.000 122.67407 115 GLY A O 1
ATOM 865 N N . THR A 1 120 ? -24.50351 -32.89096 -12.62443 1.000 103.34756 116 THR A N 1
ATOM 866 C CA . THR A 1 120 ? -24.17492 -33.47633 -13.92490 1.000 96.80549 116 THR A CA 1
ATOM 867 C C . THR A 1 120 ? -23.16015 -32.67024 -14.71865 1.000 94.29992 116 THR A C 1
ATOM 868 O O . THR A 1 120 ? -22.26690 -33.25717 -15.32766 1.000 91.29519 116 THR A O 1
ATOM 872 N N . ARG A 1 121 ? -23.25130 -31.33587 -14.68052 1.000 91.25835 117 ARG A N 1
ATOM 873 C CA . ARG A 1 121 ? -22.57388 -30.41781 -15.59892 1.000 87.12858 117 ARG A CA 1
ATOM 874 C C . ARG A 1 121 ? -21.04897 -30.54747 -15.61158 1.000 89.01923 117 ARG A C 1
ATOM 875 O O . ARG A 1 121 ? -20.33668 -29.56045 -15.82284 1.000 89.14695 117 ARG A O 1
ATOM 883 N N . LEU A 1 122 ? -20.52954 -31.74907 -15.39442 1.000 100.29715 118 LEU A N 1
ATOM 884 C CA . LEU A 1 122 ? -19.14238 -32.05379 -15.70631 1.000 98.42129 118 LEU A CA 1
ATOM 885 C C . LEU A 1 122 ? -19.09421 -32.89283 -16.97821 1.000 103.19663 118 LEU A C 1
ATOM 886 O O . LEU A 1 122 ? -20.10663 -33.40891 -17.44869 1.000 100.12211 118 LEU A O 1
ATOM 891 N N . GLY A 1 123 ? -17.90123 -33.00773 -17.54640 1.000 150.02172 119 GLY A N 1
ATOM 892 C CA . GLY A 1 123 ? -17.70818 -33.85444 -18.70727 1.000 144.22658 119 GLY A CA 1
ATOM 893 C C . GLY A 1 123 ? -18.39456 -35.20107 -18.59473 1.000 146.55290 119 GLY A C 1
ATOM 894 O O . GLY A 1 123 ? -17.80182 -36.17315 -18.11265 1.000 149.26630 119 GLY A O 1
ATOM 895 N N . VAL A 1 124 ? -19.65308 -35.25548 -19.04186 1.000 111.61172 120 VAL A N 1
ATOM 896 C CA . VAL A 1 124 ? -20.55161 -36.38788 -18.81875 1.000 112.21075 120 VAL A CA 1
ATOM 897 C C . VAL A 1 124 ? -19.98471 -37.67654 -19.39676 1.000 108.90754 120 VAL A C 1
ATOM 898 O O . VAL A 1 124 ? -20.56539 -38.26066 -20.31989 1.000 106.24203 120 VAL A O 1
ATOM 902 N N . THR A 1 125 ? -18.85604 -38.13511 -18.85529 1.000 105.68398 121 THR A N 1
ATOM 903 C CA . THR A 1 125 ? -18.27631 -39.40911 -19.26733 1.000 102.07742 121 THR A CA 1
ATOM 904 C C . THR A 1 125 ? -17.55887 -40.05620 -18.08690 1.000 97.11282 121 THR A C 1
ATOM 905 O O . THR A 1 125 ? -17.96605 -41.11935 -17.60138 1.000 85.20584 121 THR A O 1
ATOM 909 N N . TYR A 1 126 ? -16.51580 -39.40065 -17.59827 1.000 95.61968 122 TYR A N 1
ATOM 910 C CA . TYR A 1 126 ? -15.66779 -39.96272 -16.57340 1.000 85.81013 122 TYR A CA 1
ATOM 911 C C . TYR A 1 126 ? -15.87310 -39.22605 -15.25764 1.000 83.23523 122 TYR A C 1
ATOM 912 O O . TYR A 1 126 ? -16.28656 -38.06278 -15.24664 1.000 83.50550 122 TYR A O 1
ATOM 921 N N . PRO A 1 127 ? -15.60367 -39.89155 -14.13708 1.000 80.25957 123 PRO A N 1
ATOM 922 C CA . PRO A 1 127 ? -15.90606 -39.31344 -12.82128 1.000 76.21012 123 PRO A CA 1
ATOM 923 C C . PRO A 1 127 ? -15.20580 -37.99088 -12.56493 1.000 73.65872 123 PRO A C 1
ATOM 924 O O . PRO A 1 127 ? -14.13263 -37.70570 -13.09958 1.000 74.97450 123 PRO A O 1
ATOM 928 N N . LYS A 1 128 ? -15.81732 -37.21039 -11.67878 1.000 71.69721 124 LYS A N 1
ATOM 929 C CA . LYS A 1 128 ? -15.31559 -35.88809 -11.33900 1.000 71.88079 124 LYS A CA 1
ATOM 930 C C . LYS A 1 128 ? -13.85238 -35.93283 -10.91455 1.000 73.39081 124 LYS A C 1
ATOM 931 O O . LYS A 1 128 ? -13.02657 -35.16812 -11.42187 1.000 72.92644 124 LYS A O 1
ATOM 937 N N . GLY A 1 129 ? -13.50673 -36.84918 -10.00314 1.000 75.86590 125 GLY A N 1
ATOM 938 C CA . GLY A 1 129 ? -12.17482 -36.87457 -9.40282 1.000 69.44058 125 GLY A CA 1
ATOM 939 C C . GLY A 1 129 ? -11.03792 -37.04940 -10.38722 1.000 68.11919 125 GLY A C 1
ATOM 940 O O . GLY A 1 129 ? -9.88678 -36.71450 -10.06357 1.000 67.17142 125 GLY A O 1
ATOM 941 N N . MET A 1 130 ? -11.33120 -37.56795 -11.57684 1.000 69.32471 126 MET A N 1
ATOM 942 C CA . MET A 1 130 ? -10.35822 -37.71788 -12.65070 1.000 71.55202 126 MET A CA 1
ATOM 943 C C . MET A 1 130 ? -10.22776 -36.47805 -13.51105 1.000 71.63630 126 MET A C 1
ATOM 944 O O . MET A 1 130 ? -9.50519 -36.51645 -14.51389 1.000 65.01981 126 MET A O 1
ATOM 949 N N . TYR A 1 131 ? -10.95184 -35.40775 -13.19724 1.000 72.34522 127 TYR A N 1
ATOM 950 C CA . TYR A 1 131 ? -10.95134 -34.27312 -14.10178 1.000 73.68156 127 TYR A CA 1
ATOM 951 C C . TYR A 1 131 ? -9.61093 -33.55597 -14.01927 1.000 69.60073 127 TYR A C 1
ATOM 952 O O . TYR A 1 131 ? -9.00479 -33.46030 -12.95326 1.000 69.31935 127 TYR A O 1
ATOM 961 N N . ARG A 1 132 ? -9.13333 -33.09343 -15.16930 1.000 74.01005 128 ARG A N 1
ATOM 962 C CA . ARG A 1 132 ? -7.83161 -32.44116 -15.30575 1.000 71.10413 128 ARG A CA 1
ATOM 963 C C . ARG A 1 132 ? -8.08048 -30.94470 -15.41001 1.000 74.02714 128 ARG A C 1
ATOM 964 O O . ARG A 1 132 ? -8.35909 -30.42110 -16.49320 1.000 79.46675 128 ARG A O 1
ATOM 972 N N . VAL A 1 133 ? -7.95042 -30.25273 -14.28004 1.000 76.59979 129 VAL A N 1
ATOM 973 C CA . VAL A 1 133 ? -8.23894 -28.83195 -14.22095 1.000 70.44738 129 VAL A CA 1
ATOM 974 C C . VAL A 1 133 ? -7.26639 -27.99937 -15.04709 1.000 65.40207 129 VAL A C 1
ATOM 975 O O . VAL A 1 133 ? -7.54011 -26.82890 -15.34466 1.000 63.67666 129 VAL A O 1
ATOM 979 N N . GLY A 1 134 ? -6.17284 -28.60189 -15.49042 1.000 68.53637 130 GLY A N 1
ATOM 980 C CA . GLY A 1 134 ? -5.14346 -27.90010 -16.20940 1.000 65.05407 130 GLY A CA 1
ATOM 981 C C . GLY A 1 134 ? -3.97702 -27.49622 -15.34994 1.000 64.09668 130 GLY A C 1
ATOM 982 O O . GLY A 1 134 ? -3.29514 -26.52314 -15.67766 1.000 64.05380 130 GLY A O 1
ATOM 983 N N . LEU A 1 135 ? -3.74691 -28.18603 -14.24439 1.000 65.09020 131 LEU A N 1
ATOM 984 C CA . LEU A 1 135 ? -2.63057 -27.84422 -13.39432 1.000 60.18238 131 LEU A CA 1
ATOM 985 C C . LEU A 1 135 ? -1.33308 -27.97945 -14.18190 1.000 65.52521 131 LEU A C 1
ATOM 986 O O . LEU A 1 135 ? -1.23237 -28.82203 -15.08195 1.000 67.25416 131 LEU A O 1
ATOM 991 N N . PRO A 1 136 ? -0.32286 -27.16601 -13.86026 1.000 65.91307 132 PRO A N 1
ATOM 992 C CA . PRO A 1 136 ? 1.02764 -27.42659 -14.38203 1.000 60.38311 132 PRO A CA 1
ATOM 993 C C . PRO A 1 136 ? 1.46253 -28.85400 -14.17904 1.000 66.07358 132 PRO A C 1
ATOM 994 O O . PRO A 1 136 ? 2.14493 -29.41838 -15.04265 1.000 74.38841 132 PRO A O 1
ATOM 998 N N . SER A 1 137 ? 1.06879 -29.47108 -13.06628 1.000 64.64739 133 SER A N 1
ATOM 999 C CA . SER A 1 137 ? 1.32865 -30.88668 -12.85681 1.000 63.53005 133 SER A CA 1
ATOM 1000 C C . SER A 1 137 ? 0.45051 -31.78179 -13.71350 1.000 72.38502 133 SER A C 1
ATOM 1001 O O . SER A 1 137 ? 0.64648 -33.00421 -13.69183 1.000 76.01264 133 SER A O 1
ATOM 1004 N N . ARG A 1 138 ? -0.50304 -31.22611 -14.46230 1.000 72.57629 134 ARG A N 1
ATOM 1005 C CA . ARG A 1 138 ? -1.36421 -32.01922 -15.33240 1.000 73.31680 134 ARG A CA 1
ATOM 1006 C C . ARG A 1 138 ? -2.12783 -33.07507 -14.54084 1.000 74.17492 134 ARG A C 1
ATOM 1007 O O . ARG A 1 138 ? -2.63183 -34.04922 -15.11223 1.000 76.33506 134 ARG A O 1
ATOM 1015 N N . LYS A 1 139 ? -2.23082 -32.85705 -13.22868 1.000 72.44026 135 LYS A N 1
ATOM 1016 C CA . LYS A 1 139 ? -2.82187 -33.77986 -12.27191 1.000 68.91610 135 LYS A CA 1
ATOM 1017 C C . LYS A 1 139 ? -4.34241 -33.64993 -12.19686 1.000 66.63035 135 LYS A C 1
ATOM 1018 O O . LYS A 1 139 ? -4.90552 -32.55846 -12.35470 1.000 65.61585 135 LYS A O 1
ATOM 1024 N N . THR A 1 140 ? -4.99433 -34.78805 -11.93416 1.000 64.20381 136 THR A N 1
ATOM 1025 C CA . THR A 1 140 ? -6.41193 -34.88900 -11.63120 1.000 65.84419 136 THR A CA 1
ATOM 1026 C C . THR A 1 140 ? -6.65496 -34.75993 -10.13869 1.000 68.27932 136 THR A C 1
ATOM 1027 O O . THR A 1 140 ? -5.73431 -34.85993 -9.32464 1.000 66.66521 136 THR A O 1
ATOM 1031 N N . LEU A 1 141 ? -7.93097 -34.58890 -9.77601 1.000 68.00725 137 LEU A N 1
ATOM 1032 C CA . LEU A 1 141 ? -8.25106 -34.33654 -8.37237 1.000 65.73213 137 LEU A CA 1
ATOM 1033 C C . LEU A 1 141 ? -7.99379 -35.57273 -7.53484 1.000 66.62529 137 LEU A C 1
ATOM 1034 O O . LEU A 1 141 ? -7.50995 -35.46841 -6.39863 1.000 61.31338 137 LEU A O 1
ATOM 1039 N N . TYR A 1 142 ? -8.31047 -36.75112 -8.08205 1.000 66.34041 138 TYR A N 1
ATOM 1040 C CA . TYR A 1 142 ? -7.97276 -37.98811 -7.39104 1.000 66.75623 138 TYR A CA 1
ATOM 1041 C C . TYR A 1 142 ? -6.52054 -37.95944 -6.92457 1.000 67.85425 138 TYR A C 1
ATOM 1042 O O . TYR A 1 142 ? -6.22652 -38.14652 -5.73988 1.000 70.04343 138 TYR A O 1
ATOM 1051 N N . GLN A 1 143 ? -5.60746 -37.65698 -7.83211 1.000 65.26205 139 GLN A N 1
ATOM 1052 C CA . GLN A 1 143 ? -4.19939 -37.54170 -7.49241 1.000 65.84353 139 GLN A CA 1
ATOM 1053 C C . GLN A 1 143 ? -3.97228 -36.63073 -6.29865 1.000 69.98171 139 GLN A C 1
ATOM 1054 O O . GLN A 1 143 ? -3.50851 -37.09352 -5.24528 1.000 70.42822 139 GLN A O 1
ATOM 1060 N N . LEU A 1 144 ? -4.29267 -35.33495 -6.46961 1.000 66.62827 140 LEU A N 1
ATOM 1061 C CA . LEU A 1 144 ? -4.08517 -34.35957 -5.40351 1.000 62.46472 140 LEU A CA 1
ATOM 1062 C C . LEU A 1 144 ? -4.62759 -34.87608 -4.08495 1.000 64.11871 140 LEU A C 1
ATOM 1063 O O . LEU A 1 144 ? -4.06212 -34.61111 -3.01790 1.000 65.63444 140 LEU A O 1
ATOM 1068 N N . GLN A 1 145 ? -5.73168 -35.61250 -4.13338 1.000 64.40758 141 GLN A N 1
ATOM 1069 C CA . GLN A 1 145 ? -6.26348 -36.16065 -2.89797 1.000 62.93408 141 GLN A CA 1
ATOM 1070 C C . GLN A 1 145 ? -5.34208 -37.23220 -2.34304 1.000 65.54744 141 GLN A C 1
ATOM 1071 O O . GLN A 1 145 ? -5.01702 -37.22013 -1.15374 1.000 69.57309 141 GLN A O 1
ATOM 1077 N N . ALA A 1 146 ? -4.85314 -38.12932 -3.19097 1.000 63.27377 142 ALA A N 1
ATOM 1078 C CA . ALA A 1 146 ? -3.99960 -39.18919 -2.67569 1.000 66.25333 142 ALA A CA 1
ATOM 1079 C C . ALA A 1 146 ? -2.71503 -38.61459 -2.10379 1.000 71.89690 142 ALA A C 1
ATOM 1080 O O . ALA A 1 146 ? -2.27792 -38.98287 -1.00150 1.000 70.43743 142 ALA A O 1
ATOM 1082 N N . GLU A 1 147 ? -2.09510 -37.69661 -2.84368 1.000 73.73359 143 GLU A N 1
ATOM 1083 C CA . GLU A 1 147 ? -0.82662 -37.15805 -2.38970 1.000 68.78485 143 GLU A CA 1
ATOM 1084 C C . GLU A 1 147 ? -1.01319 -36.37469 -1.11543 1.000 61.80494 143 GLU A C 1
ATOM 1085 O O . GLU A 1 147 ? -0.13109 -36.35956 -0.26311 1.000 65.42975 143 GLU A O 1
ATOM 1091 N N . ARG A 1 148 ? -2.16576 -35.74728 -0.95347 1.000 63.32239 144 ARG A N 1
ATOM 1092 C CA . ARG A 1 148 ? -2.45558 -35.12194 0.32041 1.000 66.50547 144 ARG A CA 1
ATOM 1093 C C . ARG A 1 148 ? -2.42806 -36.14179 1.44412 1.000 70.81849 144 ARG A C 1
ATOM 1094 O O . ARG A 1 148 ? -1.86090 -35.87687 2.50923 1.000 69.57426 144 ARG A O 1
ATOM 1102 N N . ILE A 1 149 ? -2.99166 -37.33214 1.22143 1.000 71.28625 145 ILE A N 1
ATOM 1103 C CA . ILE A 1 149 ? -2.97907 -38.30605 2.30697 1.000 69.30819 145 ILE A CA 1
ATOM 1104 C C . ILE A 1 149 ? -1.56705 -38.79537 2.55688 1.000 74.17394 145 ILE A C 1
ATOM 1105 O O . ILE A 1 149 ? -1.15003 -38.92715 3.71465 1.000 77.59739 145 ILE A O 1
ATOM 1110 N N . ARG A 1 150 ? -0.79152 -39.05299 1.49753 1.000 74.97130 146 ARG A N 1
ATOM 1111 C CA . ARG A 1 150 ? 0.61756 -39.37142 1.73807 1.000 75.14288 146 ARG A CA 1
ATOM 1112 C C . ARG A 1 150 ? 1.28816 -38.26425 2.53219 1.000 72.37677 146 ARG A C 1
ATOM 1113 O O . ARG A 1 150 ? 2.12122 -38.53016 3.40004 1.000 80.45374 146 ARG A O 1
ATOM 1121 N N . ARG A 1 151 ? 0.92612 -37.01733 2.27887 1.000 68.84000 147 ARG A N 1
ATOM 1122 C CA . ARG A 1 151 ? 1.62244 -35.98123 3.02939 1.000 79.47322 147 ARG A CA 1
ATOM 1123 C C . ARG A 1 151 ? 1.13350 -35.89833 4.47267 1.000 79.93963 147 ARG A C 1
ATOM 1124 O O . ARG A 1 151 ? 1.92672 -35.62131 5.37781 1.000 79.28827 147 ARG A O 1
ATOM 1132 N N . VAL A 1 152 ? -0.16448 -36.11922 4.71177 1.000 80.45586 148 VAL A N 1
ATOM 1133 C CA . VAL A 1 152 ? -0.65511 -36.05657 6.08687 1.000 79.17997 148 VAL A CA 1
ATOM 1134 C C . VAL A 1 152 ? -0.13229 -37.24364 6.88090 1.000 80.71070 148 VAL A C 1
ATOM 1135 O O . VAL A 1 152 ? 0.02179 -37.15924 8.10374 1.000 84.29849 148 VAL A O 1
ATOM 1139 N N . GLU A 1 153 ? 0.17438 -38.35270 6.20304 1.000 81.75711 149 GLU A N 1
ATOM 1140 C CA . GLU A 1 153 ? 0.81241 -39.49084 6.86051 1.000 86.57688 149 GLU A CA 1
ATOM 1141 C C . GLU A 1 153 ? 2.22143 -39.13817 7.32775 1.000 91.90338 149 GLU A C 1
ATOM 1142 O O . GLU A 1 153 ? 2.53382 -39.20857 8.52430 1.000 91.78363 149 GLU A O 1
ATOM 1148 N N . GLN A 1 154 ? 3.09022 -38.76974 6.37955 1.000 90.59809 150 GLN A N 1
ATOM 1149 C CA . GLN A 1 154 ? 4.47248 -38.43682 6.69987 1.000 89.61732 150 GLN A CA 1
ATOM 1150 C C . GLN A 1 154 ? 4.54702 -37.41516 7.82481 1.000 90.89989 150 GLN A C 1
ATOM 1151 O O . GLN A 1 154 ? 5.32871 -37.57525 8.76861 1.000 97.58119 150 GLN A O 1
ATOM 1157 N N . LEU A 1 155 ? 3.72103 -36.36988 7.75772 1.000 90.09082 151 LEU A N 1
ATOM 1158 C CA . LEU A 1 155 ? 3.78515 -35.33047 8.77927 1.000 94.78937 151 LEU A CA 1
ATOM 1159 C C . LEU A 1 155 ? 3.47346 -35.88549 10.16495 1.000 97.88898 151 LEU A C 1
ATOM 1160 O O . LEU A 1 155 ? 4.06911 -35.44719 11.15559 1.000 98.10288 151 LEU A O 1
ATOM 1165 N N . ALA A 1 156 ? 2.57108 -36.86122 10.25730 1.000 97.61360 152 ALA A N 1
ATOM 1166 C CA . ALA A 1 156 ? 2.25675 -37.45268 11.54742 1.000 98.90727 152 ALA A CA 1
ATOM 1167 C C . ALA A 1 156 ? 3.21386 -38.57292 11.93603 1.000 103.86314 152 ALA A C 1
ATOM 1168 O O . ALA A 1 156 ? 3.38570 -38.83539 13.13828 1.000 108.01049 152 ALA A O 1
ATOM 1170 N N . GLY A 1 157 ? 3.85705 -39.22275 10.96007 1.000 102.26456 153 GLY A N 1
ATOM 1171 C CA . GLY A 1 157 ? 4.77832 -40.30124 11.29342 1.000 105.55668 153 GLY A CA 1
ATOM 1172 C C . GLY A 1 157 ? 6.09636 -39.79459 11.85296 1.000 105.71801 153 GLY A C 1
ATOM 1173 O O . GLY A 1 157 ? 6.63198 -40.34842 12.81779 1.000 109.59114 153 GLY A O 1
ATOM 1174 N N . GLU A 1 158 ? 6.63481 -38.73343 11.26311 1.000 102.14172 154 GLU A N 1
ATOM 1175 C CA . GLU A 1 158 ? 7.88789 -38.17914 11.74690 1.000 104.00981 154 GLU A CA 1
ATOM 1176 C C . GLU A 1 158 ? 7.68007 -37.30266 12.97466 1.000 109.06690 154 GLU A C 1
ATOM 1177 O O . GLU A 1 158 ? 8.57469 -37.20748 13.82376 1.000 108.80906 154 GLU A O 1
ATOM 1183 N N . ARG A 1 159 ? 6.51243 -36.66340 13.08558 1.000 106.92653 155 ARG A N 1
ATOM 1184 C CA . ARG A 1 159 ? 6.12702 -35.96857 14.30898 1.000 109.46204 155 ARG A CA 1
ATOM 1185 C C . ARG A 1 159 ? 5.89653 -36.92378 15.46710 1.000 115.21363 155 ARG A C 1
ATOM 1186 O O . ARG A 1 159 ? 5.56556 -36.45816 16.56322 1.000 118.59829 155 ARG A O 1
ATOM 1194 N N . HIS A 1 160 ? 6.03323 -38.23624 15.26149 1.000 115.86791 156 HIS A N 1
ATOM 1195 C CA . HIS A 1 160 ? 5.66746 -39.17322 16.31489 1.000 117.10927 156 HIS A CA 1
ATOM 1196 C C . HIS A 1 160 ? 6.48703 -40.46106 16.30112 1.000 117.91946 156 HIS A C 1
ATOM 1197 O O . HIS A 1 160 ? 6.50828 -41.18025 17.30480 1.000 123.76663 156 HIS A O 1
ATOM 1204 N N . GLY A 1 161 ? 7.16467 -40.76989 15.19683 1.000 118.63778 157 GLY A N 1
ATOM 1205 C CA . GLY A 1 161 ? 8.26331 -41.72389 15.23183 1.000 120.37435 157 GLY A CA 1
ATOM 1206 C C . GLY A 1 161 ? 7.97563 -43.15593 14.83234 1.000 116.56751 157 GLY A C 1
ATOM 1207 O O . GLY A 1 161 ? 8.79303 -44.03582 15.13101 1.000 108.37106 157 GLY A O 1
ATOM 1208 N N . THR A 1 162 ? 6.84485 -43.42157 14.18678 1.000 118.10555 158 THR A N 1
ATOM 1209 C CA . THR A 1 162 ? 6.60142 -44.70467 13.54663 1.000 122.70555 158 THR A CA 1
ATOM 1210 C C . THR A 1 162 ? 5.58532 -44.46166 12.44446 1.000 116.54040 158 THR A C 1
ATOM 1211 O O . THR A 1 162 ? 4.78907 -43.52154 12.51591 1.000 111.43256 158 THR A O 1
ATOM 1215 N N . ARG A 1 163 ? 5.64392 -45.30048 11.41269 1.000 120.45616 159 ARG A N 1
ATOM 1216 C CA . ARG A 1 163 ? 4.78568 -45.13243 10.25297 1.000 116.84597 159 ARG A CA 1
ATOM 1217 C C . ARG A 1 163 ? 3.32168 -45.29605 10.64368 1.000 115.40964 159 ARG A C 1
ATOM 1218 O O . ARG A 1 163 ? 2.98525 -45.80579 11.71681 1.000 116.50783 159 ARG A O 1
ATOM 1226 N N . CYS A 1 164 ? 2.44254 -44.84271 9.75882 1.000 111.47301 160 CYS A N 1
ATOM 1227 C CA . CYS A 1 164 ? 1.01339 -44.90056 10.02595 1.000 103.15381 160 CYS A CA 1
ATOM 1228 C C . CYS A 1 164 ? 0.26705 -44.85592 8.70346 1.000 98.11945 160 CYS A C 1
ATOM 1229 O O . CYS A 1 164 ? 0.86281 -44.86254 7.61998 1.000 94.77758 160 CYS A O 1
ATOM 1232 N N . THR A 1 165 ? -1.05256 -44.80700 8.80341 1.000 99.88588 161 THR A N 1
ATOM 1233 C CA . THR A 1 165 ? -1.90710 -44.83783 7.63565 1.000 96.25706 161 THR A CA 1
ATOM 1234 C C . THR A 1 165 ? -3.19790 -44.12307 7.98977 1.000 90.17316 161 THR A C 1
ATOM 1235 O O . THR A 1 165 ? -3.57380 -44.00342 9.16415 1.000 82.40439 161 THR A O 1
ATOM 1239 N N . VAL A 1 166 ? -3.82707 -43.59058 6.95471 1.000 94.31506 162 VAL A N 1
ATOM 1240 C CA . VAL A 1 166 ? -5.22537 -43.21127 6.99775 1.000 90.44327 162 VAL A CA 1
ATOM 1241 C C . VAL A 1 166 ? -5.85485 -43.94535 5.82738 1.000 86.94148 162 VAL A C 1
ATOM 1242 O O . VAL A 1 166 ? -5.52563 -43.68677 4.66111 1.000 83.38591 162 VAL A O 1
ATOM 1246 N N . PRO A 1 167 ? -6.71557 -44.90380 6.09089 1.000 81.21672 163 PRO A N 1
ATOM 1247 C CA . PRO A 1 167 ? -7.32254 -45.64219 4.99512 1.000 83.10012 163 PRO A CA 1
ATOM 1248 C C . PRO A 1 167 ? -8.26019 -44.72597 4.23123 1.000 79.35618 163 PRO A C 1
ATOM 1249 O O . PRO A 1 167 ? -8.69366 -43.68415 4.72136 1.000 77.52490 163 PRO A O 1
ATOM 1253 N N . TRP A 1 168 ? -8.57295 -45.12732 3.00797 1.000 80.55853 164 TRP A N 1
ATOM 1254 C CA . TRP A 1 168 ? -9.26314 -44.26290 2.06229 1.000 73.40251 164 TRP A CA 1
ATOM 1255 C C . TRP A 1 168 ? -10.51396 -44.98349 1.57410 1.000 71.88336 164 TRP A C 1
ATOM 1256 O O . TRP A 1 168 ? -10.52623 -45.56992 0.49045 1.000 75.64238 164 TRP A O 1
ATOM 1267 N N . TYR A 1 169 ? -11.57667 -44.93073 2.37720 1.000 68.73473 165 TYR A N 1
ATOM 1268 C CA . TYR A 1 169 ? -12.88543 -45.36628 1.90459 1.000 69.99454 165 TYR A CA 1
ATOM 1269 C C . TYR A 1 169 ? -13.36668 -44.42657 0.81214 1.000 66.86960 165 TYR A C 1
ATOM 1270 O O . TYR A 1 169 ? -13.56559 -43.23249 1.04488 1.000 65.14651 165 TYR A O 1
ATOM 1279 N N . VAL A 1 170 ? -13.53103 -44.96817 -0.37981 1.000 65.61680 166 VAL A N 1
ATOM 1280 C CA . VAL A 1 170 ? -14.04632 -44.24080 -1.51917 1.000 63.42325 166 VAL A CA 1
ATOM 1281 C C . VAL A 1 170 ? -15.43080 -44.78529 -1.79750 1.000 65.03740 166 VAL A C 1
ATOM 1282 O O . VAL A 1 170 ? -15.58728 -45.95726 -2.15609 1.000 68.37244 166 VAL A O 1
ATOM 1286 N N . MET A 1 171 ? -16.44026 -43.94743 -1.60370 1.000 65.31710 167 MET A N 1
ATOM 1287 C CA . MET A 1 171 ? -17.81147 -44.29555 -1.93550 1.000 61.76837 167 MET A CA 1
ATOM 1288 C C . MET A 1 171 ? -18.05607 -43.91656 -3.38287 1.000 62.65931 167 MET A C 1
ATOM 1289 O O . MET A 1 171 ? -17.82646 -42.76868 -3.77236 1.000 66.84707 167 MET A O 1
ATOM 1294 N N . THR A 1 172 ? -18.49965 -44.87266 -4.18020 1.000 64.59446 168 THR A N 1
ATOM 1295 C CA . THR A 1 172 ? -18.80534 -44.62663 -5.57658 1.000 64.60210 168 THR A CA 1
ATOM 1296 C C . THR A 1 172 ? -20.20599 -45.13709 -5.86230 1.000 70.10805 168 THR A C 1
ATOM 1297 O O . THR A 1 172 ? -20.88069 -45.69146 -4.99274 1.000 70.92534 168 THR A O 1
ATOM 1301 N N . SER A 1 173 ? -20.63088 -44.96896 -7.10573 1.000 71.84376 169 SER A N 1
ATOM 1302 C CA . SER A 1 173 ? -21.88108 -45.49857 -7.59961 1.000 67.97073 169 SER A CA 1
ATOM 1303 C C . SER A 1 173 ? -21.57105 -46.34501 -8.80999 1.000 71.78366 169 SER A C 1
ATOM 1304 O O . SER A 1 173 ? -20.41876 -46.46103 -9.22362 1.000 74.74330 169 SER A O 1
ATOM 1307 N N . GLU A 1 174 ? -22.61637 -46.90707 -9.41024 1.000 73.95188 170 GLU A N 1
ATOM 1308 C CA . GLU A 1 174 ? -22.42545 -47.59458 -10.67881 1.000 74.27079 170 GLU A CA 1
ATOM 1309 C C . GLU A 1 174 ? -21.80642 -46.66780 -11.70194 1.000 72.12286 170 GLU A C 1
ATOM 1310 O O . GLU A 1 174 ? -20.89665 -47.05962 -12.43646 1.000 76.75831 170 GLU A O 1
ATOM 1316 N N . PHE A 1 175 ? -22.27164 -45.42582 -11.74254 1.000 73.10471 171 PHE A N 1
ATOM 1317 C CA . PHE A 1 175 ? -21.81955 -44.47807 -12.74925 1.000 76.97647 171 PHE A CA 1
ATOM 1318 C C . PHE A 1 175 ? -20.32628 -44.17407 -12.64256 1.000 80.69217 171 PHE A C 1
ATOM 1319 O O . PHE A 1 175 ? -19.70401 -43.78944 -13.64197 1.000 82.06642 171 PHE A O 1
ATOM 1327 N N . THR A 1 176 ? -19.72287 -44.35909 -11.47302 1.000 75.84438 172 THR A N 1
ATOM 1328 C CA . THR A 1 176 ? -18.33774 -43.97368 -11.30738 1.000 72.84790 172 THR A CA 1
ATOM 1329 C C . THR A 1 176 ? -17.39390 -45.09831 -10.92856 1.000 78.01294 172 THR A C 1
ATOM 1330 O O . THR A 1 176 ? -16.19430 -44.94178 -11.15373 1.000 78.10573 172 THR A O 1
ATOM 1334 N N . LEU A 1 177 ? -17.88031 -46.21124 -10.36459 1.000 76.09075 173 LEU A N 1
ATOM 1335 C CA . LEU A 1 177 ? -16.98000 -47.21478 -9.79733 1.000 74.04129 173 LEU A CA 1
ATOM 1336 C C . LEU A 1 177 ? -15.99749 -47.73563 -10.83724 1.000 81.90769 173 LEU A C 1
ATOM 1337 O O . LEU A 1 177 ? -14.77763 -47.71260 -10.62429 1.000 83.13078 173 LEU A O 1
ATOM 1342 N N . GLY A 1 178 ? -16.52141 -48.27316 -11.94225 1.000 81.86174 174 GLY A N 1
ATOM 1343 C CA . GLY A 1 178 ? -15.70741 -48.87545 -12.97116 1.000 78.15620 174 GLY A CA 1
ATOM 1344 C C . GLY A 1 178 ? -14.55640 -47.99076 -13.39015 1.000 78.71058 174 GLY A C 1
ATOM 1345 O O . GLY A 1 178 ? -13.38650 -48.33288 -13.20580 1.000 81.46050 174 GLY A O 1
ATOM 1346 N N . PRO A 1 179 ? -14.87700 -46.81141 -13.93213 1.000 79.67565 175 PRO A N 1
ATOM 1347 C CA . PRO A 1 179 ? -13.81558 -45.88452 -14.36413 1.000 81.30180 175 PRO A CA 1
ATOM 1348 C C . PRO A 1 179 ? -12.78040 -45.55171 -13.29872 1.000 85.70207 175 PRO A C 1
ATOM 1349 O O . PRO A 1 179 ? -11.57701 -45.70312 -13.54644 1.000 89.29507 175 PRO A O 1
ATOM 1353 N N . THR A 1 180 ? -13.20735 -45.08688 -12.12256 1.000 83.10103 176 THR A N 1
ATOM 1354 C CA . THR A 1 180 ? -12.23650 -44.69468 -11.11027 1.000 79.96065 176 THR A CA 1
ATOM 1355 C C . THR A 1 180 ? -11.34365 -45.87146 -10.74002 1.000 84.03525 176 THR A C 1
ATOM 1356 O O . THR A 1 180 ? -10.11634 -45.73864 -10.71004 1.000 90.25722 176 THR A O 1
ATOM 1360 N N . ALA A 1 181 ? -11.92836 -47.05075 -10.51825 1.000 84.99268 177 ALA A N 1
ATOM 1361 C CA . ALA A 1 181 ? -11.09488 -48.21206 -10.21481 1.000 95.24213 177 ALA A CA 1
ATOM 1362 C C . ALA A 1 181 ? -10.08145 -48.45342 -11.32299 1.000 102.53291 177 ALA A C 1
ATOM 1363 O O . ALA A 1 181 ? -8.91471 -48.75729 -11.05416 1.000 99.54510 177 ALA A O 1
ATOM 1365 N N . GLU A 1 182 ? -10.50469 -48.29260 -12.57850 1.000 103.18057 178 GLU A N 1
ATOM 1366 C CA . GLU A 1 182 ? -9.57291 -48.44270 -13.68709 1.000 105.07061 178 GLU A CA 1
ATOM 1367 C C . GLU A 1 182 ? -8.56559 -47.30637 -13.72521 1.000 105.23006 178 GLU A C 1
ATOM 1368 O O . GLU A 1 182 ? -7.42880 -47.51233 -14.16551 1.000 109.10738 178 GLU A O 1
ATOM 1374 N N . PHE A 1 183 ? -8.95219 -46.10665 -13.27657 1.000 94.10085 179 PHE A N 1
ATOM 1375 C CA . PHE A 1 183 ? -7.97727 -45.02410 -13.20729 1.000 90.61276 179 PHE A CA 1
ATOM 1376 C C . PHE A 1 183 ? -6.95417 -45.29010 -12.12311 1.000 95.33196 179 PHE A C 1
ATOM 1377 O O . PHE A 1 183 ? -5.75097 -45.15260 -12.35795 1.000 101.50661 179 PHE A O 1
ATOM 1385 N N . PHE A 1 184 ? -7.40744 -45.67908 -10.93144 1.000 96.76253 180 PHE A N 1
ATOM 1386 C CA . PHE A 1 184 ? -6.46675 -46.10151 -9.89833 1.000 94.96708 180 PHE A CA 1
ATOM 1387 C C . PHE A 1 184 ? -5.54279 -47.19241 -10.42150 1.000 98.32222 180 PHE A C 1
ATOM 1388 O O . PHE A 1 184 ? -4.32367 -47.10773 -10.25952 1.000 101.53193 180 PHE A O 1
ATOM 1396 N N . ARG A 1 185 ? -6.10256 -48.20219 -11.09770 1.000 119.36649 181 ARG A N 1
ATOM 1397 C CA . ARG A 1 185 ? -5.33173 -49.34719 -11.58527 1.000 123.59783 181 ARG A CA 1
ATOM 1398 C C . ARG A 1 185 ? -4.14622 -48.90952 -12.44522 1.000 123.42769 181 ARG A C 1
ATOM 1399 O O . ARG A 1 185 ? -2.99049 -49.02931 -12.02428 1.000 127.65349 181 ARG A O 1
ATOM 1407 N N . GLU A 1 186 ? -4.42339 -48.38368 -13.64317 1.000 111.81824 182 GLU A N 1
ATOM 1408 C CA . GLU A 1 186 ? -3.37562 -47.99026 -14.58380 1.000 108.94194 182 GLU A CA 1
ATOM 1409 C C . GLU A 1 186 ? -2.45863 -46.91119 -14.03171 1.000 104.20797 182 GLU A C 1
ATOM 1410 O O . GLU A 1 186 ? -1.41299 -46.64584 -14.63049 1.000 103.56698 182 GLU A O 1
ATOM 1416 N N . HIS A 1 187 ? -2.83131 -46.27047 -12.92824 1.000 99.39970 183 HIS A N 1
ATOM 1417 C CA . HIS A 1 187 ? -1.99652 -45.27207 -12.28275 1.000 97.25221 183 HIS A CA 1
ATOM 1418 C C . HIS A 1 187 ? -1.27717 -45.82186 -11.06368 1.000 97.51203 183 HIS A C 1
ATOM 1419 O O . HIS A 1 187 ? -0.79783 -45.03571 -10.24258 1.000 103.02348 183 HIS A O 1
ATOM 1426 N N . ASN A 1 188 ? -1.20829 -47.14500 -10.91167 1.000 96.52551 184 ASN A N 1
ATOM 1427 C CA . ASN A 1 188 ? -0.39808 -47.75824 -9.86024 1.000 94.48074 184 ASN A CA 1
ATOM 1428 C C . ASN A 1 188 ? -0.79396 -47.24479 -8.47542 1.000 94.23134 184 ASN A C 1
ATOM 1429 O O . ASN A 1 188 ? 0.03980 -47.11425 -7.57881 1.000 95.84210 184 ASN A O 1
ATOM 1434 N N . PHE A 1 189 ? -2.06834 -46.90076 -8.32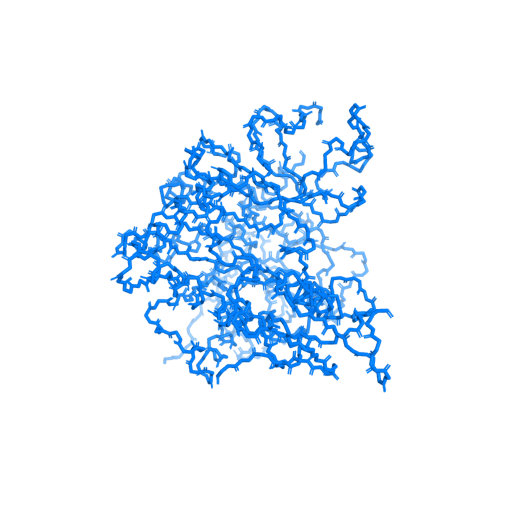302 1.000 93.12151 185 PHE A N 1
ATOM 1435 C CA . PHE A 1 189 ? -2.67730 -46.52371 -7.04473 1.000 95.41067 185 PHE A CA 1
ATOM 1436 C C . PHE A 1 189 ? -2.00022 -45.32901 -6.37619 1.000 98.33484 185 PHE A C 1
ATOM 1437 O O . PHE A 1 189 ? -1.99818 -45.21235 -5.14457 1.000 95.34792 185 PHE A O 1
ATOM 1445 N N . PHE A 1 190 ? -1.49757 -44.40210 -7.19694 1.000 105.06952 186 PHE A N 1
ATOM 1446 C CA . PHE A 1 190 ? -0.81379 -43.18756 -6.75825 1.000 104.12520 186 PHE A CA 1
ATOM 1447 C C . PHE A 1 190 ? 0.15639 -43.50392 -5.63563 1.000 108.00242 186 PHE A C 1
ATOM 1448 O O . PHE A 1 190 ? 0.30526 -42.70938 -4.70386 1.000 112.23538 186 PHE A O 1
ATOM 1456 N N . HIS A 1 191 ? 0.79827 -44.66877 -5.70483 1.000 104.64065 187 HIS A N 1
ATOM 1457 C CA . HIS A 1 191 ? 1.78715 -45.11126 -4.72605 1.000 106.34844 187 HIS A CA 1
ATOM 1458 C C . HIS A 1 191 ? 1.17667 -45.44638 -3.36332 1.000 99.05670 187 HIS A C 1
ATOM 1459 O O . HIS A 1 191 ? 1.89290 -45.54445 -2.36846 1.000 100.21932 187 HIS A O 1
ATOM 1466 N N . LEU A 1 192 ? -0.12648 -45.62616 -3.26816 1.000 99.63462 188 LEU A N 1
ATOM 1467 C CA . LEU A 1 192 ? -0.75599 -45.95425 -1.99864 1.000 101.70237 188 LEU A CA 1
ATOM 1468 C C . LEU A 1 192 ? -0.97444 -47.46242 -1.92472 1.000 108.14395 188 LEU A C 1
ATOM 1469 O O . LEU A 1 192 ? -1.44147 -48.07207 -2.89783 1.000 104.62240 188 LEU A O 1
ATOM 1474 N N . ASP A 1 193 ? -0.62286 -48.06825 -0.77324 1.000 108.81066 189 ASP A N 1
ATOM 1475 C CA . ASP A 1 193 ? -0.83923 -49.50394 -0.59822 1.000 105.61880 189 ASP A CA 1
ATOM 1476 C C . ASP A 1 193 ? -2.32265 -49.81973 -0.72995 1.000 102.05366 189 ASP A C 1
ATOM 1477 O O . ASP A 1 193 ? -3.11192 -49.49624 0.17039 1.000 107.52104 189 ASP A O 1
ATOM 1482 N N . PRO A 1 194 ? -2.73712 -50.46254 -1.82466 1.000 99.82620 190 PRO A N 1
ATOM 1483 C CA . PRO A 1 194 ? -4.18096 -50.62401 -2.08781 1.000 99.18493 190 PRO A CA 1
ATOM 1484 C C . PRO A 1 194 ? -4.94466 -51.33536 -0.98146 1.000 92.82791 190 PRO A C 1
ATOM 1485 O O . PRO A 1 194 ? -6.17963 -51.35377 -1.02708 1.000 94.24786 190 PRO A O 1
ATOM 1489 N N . ALA A 1 195 ? -4.26650 -51.90783 0.01102 1.000 92.96890 191 ALA A N 1
ATOM 1490 C CA . ALA A 1 195 ? -4.98666 -52.37623 1.18485 1.000 93.01545 191 ALA A CA 1
ATOM 1491 C C . ALA A 1 195 ? -5.70633 -51.23037 1.89301 1.000 94.84163 191 ALA A C 1
ATOM 1492 O O . ALA A 1 195 ? -6.76284 -51.44321 2.49678 1.000 89.97012 191 ALA A O 1
ATOM 1494 N N . ASN A 1 196 ? -5.17628 -50.01033 1.82646 1.000 88.71067 192 ASN A N 1
ATOM 1495 C CA . ASN A 1 196 ? -5.76419 -48.89077 2.55435 1.000 86.96113 192 ASN A CA 1
ATOM 1496 C C . ASN A 1 196 ? -6.47543 -47.89156 1.64280 1.000 86.02517 192 ASN A C 1
ATOM 1497 O O . ASN A 1 196 ? -6.42803 -46.68038 1.87404 1.000 86.27459 192 ASN A O 1
ATOM 1502 N N . VAL A 1 197 ? -7.15125 -48.40010 0.60561 1.000 85.86565 193 VAL A N 1
ATOM 1503 C CA . VAL A 1 197 ? -8.05240 -47.62437 -0.24400 1.000 77.88748 193 VAL A CA 1
ATOM 1504 C C . VAL A 1 197 ? -9.20488 -48.54008 -0.64276 1.000 77.44444 193 VAL A C 1
ATOM 1505 O O . VAL A 1 197 ? -9.00116 -49.54299 -1.33823 1.000 79.39760 193 VAL A O 1
ATOM 1509 N N . VAL A 1 198 ? -10.41487 -48.19655 -0.20875 1.000 75.08498 194 VAL A N 1
ATOM 1510 C CA . VAL A 1 198 ? -11.53091 -49.13756 -0.14772 1.000 71.87592 194 VAL A CA 1
ATOM 1511 C C . VAL A 1 198 ? -12.68725 -48.52211 -0.93050 1.000 69.37319 194 VAL A C 1
ATOM 1512 O O . VAL A 1 198 ? -13.50038 -47.77197 -0.37752 1.000 68.62186 194 VAL A O 1
ATOM 1516 N N . MET A 1 199 ? -12.77875 -48.84555 -2.22057 1.000 65.32618 195 MET A N 1
ATOM 1517 C CA . MET A 1 199 ? -13.90387 -48.37681 -3.01418 1.000 63.17810 195 MET A CA 1
ATOM 1518 C C . MET A 1 199 ? -15.14919 -49.15268 -2.61743 1.000 63.49648 195 MET A C 1
ATOM 1519 O O . MET A 1 199 ? -15.06714 -50.31923 -2.23314 1.000 71.18271 195 MET A O 1
ATOM 1524 N N . PHE A 1 200 ? -16.30743 -48.50069 -2.66388 1.000 60.92042 196 PHE A N 1
ATOM 1525 C CA . PHE A 1 200 ? -17.54905 -49.24900 -2.46635 1.000 66.08498 196 PHE A CA 1
ATOM 1526 C C . PHE A 1 200 ? -18.68812 -48.53528 -3.20025 1.000 67.13464 196 PHE A C 1
ATOM 1527 O O . PHE A 1 200 ? -18.45973 -47.70706 -4.08694 1.000 68.11042 196 PHE A O 1
ATOM 1535 N N . GLU A 1 201 ? -19.92607 -48.89871 -2.88217 1.000 65.89598 197 GLU A N 1
ATOM 1536 C CA . GLU A 1 201 ? -21.00432 -48.56399 -3.80019 1.000 69.92933 197 GLU A CA 1
ATOM 1537 C C . GLU A 1 201 ? -22.32505 -48.36816 -3.07340 1.000 70.29483 197 GLU A C 1
ATOM 1538 O O . GLU A 1 201 ? -22.75403 -49.21733 -2.27975 1.000 67.48538 197 GLU A O 1
ATOM 1544 N N . GLN A 1 202 ? -22.96443 -47.24923 -3.37974 1.000 63.16939 198 GLN A N 1
ATOM 1545 C CA . GLN A 1 202 ? -24.29078 -46.94747 -2.90338 1.000 63.60415 198 GLN A CA 1
ATOM 1546 C C . GLN A 1 202 ? -25.32592 -47.42809 -3.91049 1.000 66.22243 198 GLN A C 1
ATOM 1547 O O . GLN A 1 202 ? -25.01898 -47.82358 -5.03949 1.000 68.06398 198 GLN A O 1
ATOM 1553 N N . ARG A 1 203 ? -26.57177 -47.37743 -3.48167 1.000 62.88452 199 ARG A N 1
ATOM 1554 C CA . ARG A 1 203 ? -27.69619 -47.72792 -4.31452 1.000 60.26468 199 ARG A CA 1
ATOM 1555 C C . ARG A 1 203 ? -28.02836 -46.57656 -5.24745 1.000 61.41378 199 ARG A C 1
ATOM 1556 O O . ARG A 1 203 ? -27.53879 -45.45545 -5.09821 1.000 63.65572 199 ARG A O 1
ATOM 1564 N N . LEU A 1 204 ? -28.86291 -46.86425 -6.23346 1.000 60.97764 200 LEU A N 1
ATOM 1565 C CA . LEU A 1 204 ? -29.34800 -45.84004 -7.13961 1.000 61.78273 200 LEU A CA 1
ATOM 1566 C C . LEU A 1 204 ? -30.85111 -45.73471 -6.96906 1.000 59.90677 200 LEU A C 1
ATOM 1567 O O . LEU A 1 204 ? -31.51533 -46.71704 -6.62423 1.000 66.17868 200 LEU A O 1
ATOM 1572 N N . LEU A 1 205 ? -31.39248 -44.54199 -7.20238 1.000 61.40606 201 LEU A N 1
ATOM 1573 C CA . LEU A 1 205 ? -32.85182 -44.46680 -7.18855 1.000 65.23878 201 LEU A CA 1
ATOM 1574 C C . LEU A 1 205 ? -33.40419 -44.01913 -8.53989 1.000 61.49080 201 LEU A C 1
ATOM 1575 O O . LEU A 1 205 ? -32.77395 -43.22370 -9.25398 1.000 59.03910 201 LEU A O 1
ATOM 1580 N N . PRO A 1 206 ? -34.57830 -44.52131 -8.91689 1.000 64.05899 202 PRO A N 1
ATOM 1581 C CA . PRO A 1 206 ? -35.19881 -44.10032 -10.17940 1.000 62.26897 202 PRO A CA 1
ATOM 1582 C C . PRO A 1 206 ? -35.80724 -42.71501 -10.05521 1.000 62.86270 202 PRO A C 1
ATOM 1583 O O . PRO A 1 206 ? -36.33543 -42.34142 -9.00455 1.000 64.35318 202 PRO A O 1
ATOM 1587 N N . ALA A 1 207 ? -35.71992 -41.94169 -11.13276 1.000 60.85204 203 ALA A N 1
ATOM 1588 C CA . ALA A 1 207 ? -36.49317 -40.71275 -11.20042 1.000 60.83837 203 ALA A CA 1
ATOM 1589 C C . ALA A 1 207 ? -37.94821 -41.06775 -11.46386 1.000 65.82642 203 ALA A C 1
ATOM 1590 O O . ALA A 1 207 ? -38.25924 -42.02507 -12.17704 1.000 63.70937 203 ALA A O 1
ATOM 1592 N N . VAL A 1 208 ? -38.84576 -40.30649 -10.86159 1.000 67.87625 204 VAL A N 1
ATOM 1593 C CA . VAL A 1 208 ? -40.26406 -40.57927 -10.95762 1.000 63.85560 204 VAL A CA 1
ATOM 1594 C C . VAL A 1 208 ? -40.96837 -39.30281 -11.37571 1.000 66.88251 204 VAL A C 1
ATOM 1595 O O . VAL A 1 208 ? -40.44761 -38.19799 -11.22427 1.000 65.07627 204 VAL A O 1
ATOM 1599 N N . THR A 1 209 ? -42.16464 -39.47361 -11.91689 1.000 68.65891 205 THR A N 1
ATOM 1600 C CA . THR A 1 209 ? -42.99701 -38.35144 -12.30271 1.000 70.74165 205 THR A CA 1
ATOM 1601 C C . THR A 1 209 ? -43.63174 -37.72034 -11.06859 1.000 73.79653 205 THR A C 1
ATOM 1602 O O . THR A 1 209 ? -43.61625 -38.29180 -9.97566 1.000 75.60818 205 THR A O 1
ATOM 1606 N N . PHE A 1 210 ? -44.21684 -36.52883 -11.25866 1.000 73.66883 206 PHE A N 1
ATOM 1607 C CA . PHE A 1 210 ? -44.97572 -35.88242 -10.18914 1.000 80.23163 206 PHE A CA 1
ATOM 1608 C C . PHE A 1 210 ? -46.06280 -36.79576 -9.60106 1.000 80.35447 206 PHE A C 1
ATOM 1609 O O . PHE A 1 210 ? -46.55843 -36.52251 -8.49757 1.000 81.44444 206 PHE A O 1
ATOM 1617 N N . ASP A 1 211 ? -46.45006 -37.86671 -10.31699 1.000 76.76849 207 ASP A N 1
ATOM 1618 C CA . ASP A 1 211 ? -47.47460 -38.80525 -9.86933 1.000 76.50323 207 ASP A CA 1
ATOM 1619 C C . ASP A 1 211 ? -46.90480 -39.95902 -9.04617 1.000 77.82077 207 ASP A C 1
ATOM 1620 O O . ASP A 1 211 ? -47.64849 -40.59878 -8.28693 1.000 78.88337 207 ASP A O 1
ATOM 1625 N N . GLY A 1 212 ? -45.60229 -40.20955 -9.14818 1.000 75.16588 208 GLY A N 1
ATOM 1626 C CA . GLY A 1 212 ? -44.96152 -41.32395 -8.48056 1.000 73.72370 208 GLY A CA 1
ATOM 1627 C C . GLY A 1 212 ? -44.49070 -42.41967 -9.40938 1.000 69.69802 208 GLY A C 1
ATOM 1628 O O . GLY A 1 212 ? -44.07027 -43.48126 -8.92772 1.000 64.92344 208 GLY A O 1
ATOM 1629 N N . LYS A 1 213 ? -44.54340 -42.19313 -10.71792 1.000 66.98286 209 LYS A N 1
ATOM 1630 C CA . LYS A 1 213 ? -44.31107 -43.22780 -11.70470 1.000 64.32570 209 LYS A CA 1
ATOM 1631 C C . LYS A 1 213 ? -42.88326 -43.12798 -12.21550 1.000 65.78723 209 LYS A C 1
ATOM 1632 O O . LYS A 1 213 ? -42.43766 -42.05404 -12.61811 1.000 64.21409 209 LYS A O 1
ATOM 1638 N N . VAL A 1 214 ? -42.16323 -44.24941 -12.16076 1.000 67.92509 210 VAL A N 1
ATOM 1639 C CA . VAL A 1 214 ? -40.77344 -44.27521 -12.57689 1.000 64.85942 210 VAL A CA 1
ATOM 1640 C C . VAL A 1 214 ? -40.69184 -43.98699 -14.07012 1.000 64.18703 210 VAL A C 1
ATOM 1641 O O . VAL A 1 214 ? -41.57920 -44.36370 -14.84165 1.000 61.99648 210 VAL A O 1
ATOM 1645 N N . ILE A 1 215 ? -39.59445 -43.31339 -14.48105 1.000 68.09514 211 ILE A N 1
ATOM 1646 C CA . ILE A 1 215 ? -39.37773 -42.80071 -15.83632 1.000 67.57776 211 ILE A CA 1
ATOM 1647 C C . ILE A 1 215 ? -38.39937 -43.68143 -16.60669 1.000 69.95881 211 ILE A C 1
ATOM 1648 O O . ILE A 1 215 ? -37.36420 -44.09009 -16.06889 1.000 70.44950 211 ILE A O 1
ATOM 1653 N N . LEU A 1 216 ? -38.68244 -43.92478 -17.88664 1.000 74.32525 212 LEU A N 1
ATOM 1654 C CA . LEU A 1 216 ? -37.71256 -44.56520 -18.77468 1.000 81.79551 212 LEU A CA 1
ATOM 1655 C C . LEU A 1 216 ? -36.89505 -43.50014 -19.51451 1.000 84.57452 212 LEU A C 1
ATOM 1656 O O . LEU A 1 216 ? -37.44851 -42.67146 -20.24917 1.000 84.82666 212 LEU A O 1
ATOM 1661 N N . GLU A 1 217 ? -35.57653 -43.51264 -19.32182 1.000 90.84402 213 GLU A N 1
ATOM 1662 C CA . GLU A 1 217 ? -34.75216 -42.58937 -20.08979 1.000 89.63388 213 GLU A CA 1
ATOM 1663 C C . GLU A 1 217 ? -34.51516 -43.09395 -21.50375 1.000 96.09321 213 GLU A C 1
ATOM 1664 O O . GLU A 1 217 ? -33.82904 -42.41787 -22.27467 1.000 107.32599 213 GLU A O 1
ATOM 1670 N N . ARG A 1 218 ? -35.05856 -44.26866 -21.83876 1.000 94.12742 214 ARG A N 1
ATOM 1671 C CA . ARG A 1 218 ? -35.25440 -44.75046 -23.20172 1.000 94.74563 214 ARG A CA 1
ATOM 1672 C C . ARG A 1 218 ? -35.96627 -46.09355 -23.16620 1.000 100.60206 214 ARG A C 1
ATOM 1673 O O . ARG A 1 218 ? -36.44951 -46.51760 -22.10991 1.000 95.53997 214 ARG A O 1
ATOM 1681 N N . LYS A 1 219 ? -36.01106 -46.77152 -24.31913 1.000 118.91552 215 LYS A N 1
ATOM 1682 C CA . LYS A 1 219 ? -36.85269 -47.95655 -24.47489 1.000 115.75735 215 LYS A CA 1
ATOM 1683 C C . LYS A 1 219 ? -36.55819 -49.01562 -23.40927 1.000 110.15916 215 LYS A C 1
ATOM 1684 O O . LYS A 1 219 ? -37.47119 -49.70858 -22.94541 1.000 106.47883 215 LYS A O 1
ATOM 1690 N N . ASP A 1 220 ? -35.29310 -49.14759 -23.00051 1.000 98.37929 216 ASP A N 1
ATOM 1691 C CA . ASP A 1 220 ? -34.84208 -50.28191 -22.19767 1.000 94.31816 216 ASP A CA 1
ATOM 1692 C C . ASP A 1 220 ? -34.24872 -49.88590 -20.85574 1.000 84.23838 216 ASP A C 1
ATOM 1693 O O . ASP A 1 220 ? -33.68736 -50.74171 -20.16227 1.000 80.92452 216 ASP A O 1
ATOM 1698 N N . LYS A 1 221 ? -34.32189 -48.62131 -20.48029 1.000 83.86093 217 LYS A N 1
ATOM 1699 C CA . LYS A 1 221 ? -33.54903 -48.13845 -19.35123 1.000 82.08873 217 LYS A CA 1
ATOM 1700 C C . LYS A 1 221 ? -34.44935 -47.33787 -18.43023 1.000 78.13589 217 LYS A C 1
ATOM 1701 O O . LYS A 1 221 ? -35.22061 -46.48915 -18.89160 1.000 77.18435 217 LYS A O 1
ATOM 1707 N N . VAL A 1 222 ? -34.35896 -47.62322 -17.13390 1.000 75.62273 218 VAL A N 1
ATOM 1708 C CA . VAL A 1 222 ? -34.89694 -46.71963 -16.12827 1.000 75.67531 218 VAL A CA 1
ATOM 1709 C C . VAL A 1 222 ? -33.95299 -45.53587 -15.95992 1.000 73.28989 218 VAL A C 1
ATOM 1710 O O . VAL A 1 222 ? -32.72387 -45.69060 -15.92641 1.000 71.55896 218 VAL A O 1
ATOM 1714 N N . ALA A 1 223 ? -34.53539 -44.34239 -15.87850 1.000 69.82070 219 ALA A N 1
ATOM 1715 C CA . ALA A 1 223 ? -33.80411 -43.13741 -15.52963 1.000 69.52914 219 ALA A CA 1
ATOM 1716 C C . ALA A 1 223 ? -33.22709 -43.27515 -14.12447 1.000 70.05417 219 ALA A C 1
ATOM 1717 O O . ALA A 1 223 ? -33.86449 -42.89335 -13.13983 1.000 68.86951 219 ALA A O 1
ATOM 1719 N N . MET A 1 224 ? -32.03454 -43.83986 -14.01555 1.000 68.64277 220 MET A N 1
ATOM 1720 C CA . MET A 1 224 ? -31.38934 -44.01323 -12.73209 1.000 58.90375 220 MET A CA 1
ATOM 1721 C C . MET A 1 224 ? -30.40014 -42.89252 -12.51848 1.000 67.65868 220 MET A C 1
ATOM 1722 O O . MET A 1 224 ? -29.93912 -42.24162 -13.45990 1.000 71.06209 220 MET A O 1
ATOM 1727 N N . ALA A 1 225 ? -30.09314 -42.67788 -11.25695 1.000 68.69067 221 ALA A N 1
ATOM 1728 C CA . ALA A 1 225 ? -29.07097 -41.77756 -10.75503 1.000 67.51021 221 ALA A CA 1
ATOM 1729 C C . ALA A 1 225 ? -28.87790 -42.13388 -9.28238 1.000 63.24954 221 ALA A C 1
ATOM 1730 O O . ALA A 1 225 ? -29.80795 -42.64381 -8.64671 1.000 59.17229 221 ALA A O 1
ATOM 1732 N N . PRO A 1 226 ? -27.69276 -41.92091 -8.71816 1.000 60.36961 222 PRO A N 1
ATOM 1733 C CA . PRO A 1 226 ? -27.44269 -42.35107 -7.34047 1.000 60.73817 222 PRO A CA 1
ATOM 1734 C C . PRO A 1 226 ? -28.35068 -41.62946 -6.35969 1.000 61.04760 222 PRO A C 1
ATOM 1735 O O . PRO A 1 226 ? -28.93492 -40.58785 -6.66578 1.000 65.66387 222 PRO A O 1
ATOM 1739 N N . ASP A 1 227 ? -28.48488 -42.21056 -5.16872 1.000 55.01885 223 ASP A N 1
ATOM 1740 C CA . ASP A 1 227 ? -29.52797 -41.77217 -4.24484 1.000 58.30458 223 ASP A CA 1
ATOM 1741 C C . ASP A 1 227 ? -29.08019 -40.66976 -3.29395 1.000 57.39056 223 ASP A C 1
ATOM 1742 O O . ASP A 1 227 ? -29.53356 -40.61703 -2.15681 1.000 60.80663 223 ASP A O 1
ATOM 1747 N N . GLY A 1 228 ? -28.26930 -39.72884 -3.72311 1.000 56.90809 224 GLY A N 1
ATOM 1748 C CA . GLY A 1 228 ? -27.79971 -38.81137 -2.70142 1.000 59.38732 224 GLY A CA 1
ATOM 1749 C C . GLY A 1 228 ? -26.50361 -39.28826 -2.07549 1.000 66.76084 224 GLY A C 1
ATOM 1750 O O . GLY A 1 228 ? -26.26641 -40.48760 -1.89593 1.000 63.27520 224 GLY A O 1
ATOM 1751 N N . ASN A 1 229 ? -25.61225 -38.32518 -1.77876 1.000 64.05047 225 ASN A N 1
ATOM 1752 C CA . ASN A 1 229 ? -24.40893 -38.69549 -1.05082 1.000 54.20095 225 ASN A CA 1
ATOM 1753 C C . ASN A 1 229 ? -24.73525 -39.04154 0.38592 1.000 63.20090 225 ASN A C 1
ATOM 1754 O O . ASN A 1 229 ? -24.00957 -39.83531 0.99141 1.000 67.66888 225 ASN A O 1
ATOM 1759 N N . GLY A 1 230 ? -25.83010 -38.50232 0.92793 1.000 64.40930 226 GLY A N 1
ATOM 1760 C CA . GLY A 1 230 ? -26.40533 -39.04207 2.14655 1.000 63.17011 226 GLY A CA 1
ATOM 1761 C C . GLY A 1 230 ? -26.74968 -40.51548 2.07517 1.000 63.90191 226 GLY A C 1
ATOM 1762 O O . GLY A 1 230 ? -27.02733 -41.11696 3.11940 1.000 70.79205 226 GLY A O 1
ATOM 1763 N N . GLY A 1 231 ? -26.74565 -41.11403 0.88318 1.000 63.67707 227 GLY A N 1
ATOM 1764 C CA . GLY A 1 231 ? -26.77098 -42.56691 0.77122 1.000 65.30579 227 GLY A CA 1
ATOM 1765 C C . GLY A 1 231 ? -25.50608 -43.26060 1.23691 1.000 63.67094 227 GLY A C 1
ATOM 1766 O O . GLY A 1 231 ? -25.41893 -44.48786 1.14717 1.000 67.34637 227 GLY A O 1
ATOM 1767 N N . LEU A 1 232 ? -24.51754 -42.49870 1.69761 1.000 63.46334 228 LEU A N 1
ATOM 1768 C CA . LEU A 1 232 ? -23.37084 -43.02042 2.41594 1.000 63.17366 228 LEU A CA 1
ATOM 1769 C C . LEU A 1 232 ? -23.77364 -44.09295 3.40715 1.000 66.27068 228 LEU A C 1
ATOM 1770 O O . LEU A 1 232 ? -23.12111 -45.13363 3.51520 1.000 67.96841 228 LEU A O 1
ATOM 1775 N N . TYR A 1 233 ? -24.86086 -43.84553 4.13033 1.000 65.90266 229 TYR A N 1
ATOM 1776 C CA . TYR A 1 233 ? -25.11131 -44.60869 5.34322 1.000 66.09781 229 TYR A CA 1
ATOM 1777 C C . TYR A 1 233 ? -25.53346 -46.02801 5.02668 1.000 70.88606 229 TYR A C 1
ATOM 1778 O O . TYR A 1 233 ? -25.11597 -46.97195 5.71230 1.000 76.01304 229 TYR A O 1
ATOM 1787 N N . CYS A 1 234 ? -26.33809 -46.21160 3.98114 1.000 73.73798 230 CYS A N 1
ATOM 1788 C CA . CYS A 1 234 ? -26.63231 -47.57429 3.55520 1.000 74.11079 230 CYS A CA 1
ATOM 1789 C C . CYS A 1 234 ? -25.42680 -48.22375 2.87692 1.000 72.07560 230 CYS A C 1
ATOM 1790 O O . CYS A 1 234 ? -25.25618 -49.43785 2.96337 1.000 75.29718 230 CYS A O 1
ATOM 1793 N N . ALA A 1 235 ? -24.55843 -47.44033 2.24380 1.000 70.45423 231 ALA A N 1
ATOM 1794 C CA . ALA A 1 235 ? -23.32125 -47.99781 1.70652 1.000 70.32300 231 ALA A CA 1
ATOM 1795 C C . ALA A 1 235 ? -22.44334 -48.56923 2.81453 1.000 74.06718 231 ALA A C 1
ATOM 1796 O O . ALA A 1 235 ? -21.93671 -49.69083 2.70260 1.000 75.29383 231 ALA A O 1
ATOM 1798 N N . LEU A 1 236 ? -22.23129 -47.80497 3.88846 1.000 72.49960 232 LEU A N 1
ATOM 1799 C CA . LEU A 1 236 ? -21.49760 -48.34909 5.02665 1.000 74.60341 232 LEU A CA 1
ATOM 1800 C C . LEU A 1 236 ? -22.22388 -49.55042 5.61642 1.000 75.66720 232 LEU A C 1
ATOM 1801 O O . LEU A 1 236 ? -21.59490 -50.51559 6.06491 1.000 78.09061 232 LEU A O 1
ATOM 1806 N N . GLU A 1 237 ? -23.55332 -49.49493 5.64367 1.000 74.49522 233 GLU A N 1
ATOM 1807 C CA . GLU A 1 237 ? -24.32654 -50.63169 6.11838 1.000 77.81091 233 GLU A CA 1
ATOM 1808 C C . GLU A 1 237 ? -24.21444 -51.81420 5.16345 1.000 74.49392 233 GLU A C 1
ATOM 1809 O O . GLU A 1 237 ? -24.06933 -52.95171 5.60427 1.000 74.60547 233 GLU A O 1
ATOM 1815 N N . ASP A 1 238 ? -24.28014 -51.56847 3.85561 1.000 74.63500 234 ASP A N 1
ATOM 1816 C CA . ASP A 1 238 ? -24.22724 -52.62832 2.85794 1.000 71.95880 234 ASP A CA 1
ATOM 1817 C C . ASP A 1 238 ? -22.83106 -53.17994 2.63578 1.000 78.10929 234 ASP A C 1
ATOM 1818 O O . ASP A 1 238 ? -22.65993 -54.00577 1.73389 1.000 80.42861 234 ASP A O 1
ATOM 1823 N N . HIS A 1 239 ? -21.81538 -52.73853 3.38702 1.000 77.71963 235 HIS A N 1
ATOM 1824 C CA . HIS A 1 239 ? -20.46415 -53.17877 3.05441 1.000 77.91593 235 HIS A CA 1
ATOM 1825 C C . HIS A 1 239 ? -19.58696 -53.35270 4.29083 1.000 85.97431 235 HIS A C 1
ATOM 1826 O O . HIS A 1 239 ? -18.35771 -53.26740 4.19162 1.000 84.53709 235 HIS A O 1
ATOM 1833 N N . LYS A 1 240 ? -20.19781 -53.61154 5.44982 1.000 105.48356 236 LYS A N 1
ATOM 1834 C CA . LYS A 1 240 ? -19.48176 -53.93510 6.68927 1.000 105.91104 236 LYS A CA 1
ATOM 1835 C C . LYS A 1 240 ? -18.37989 -52.92825 6.99286 1.000 107.27346 236 LYS A C 1
ATOM 1836 O O . LYS A 1 240 ? -17.36149 -53.27508 7.59783 1.000 113.74814 236 LYS A O 1
ATOM 1842 N N . ILE A 1 241 ? -18.58651 -51.67242 6.58215 1.000 94.11809 237 ILE A N 1
ATOM 1843 C CA . ILE A 1 241 ? -17.49169 -50.70747 6.56472 1.000 90.40176 237 ILE A CA 1
ATOM 1844 C C . ILE A 1 241 ? -17.12937 -50.27495 7.97574 1.000 89.24580 237 ILE A C 1
ATOM 1845 O O . ILE A 1 241 ? -15.94941 -50.14649 8.31833 1.000 87.61131 237 ILE A O 1
ATOM 1850 N N . LEU A 1 242 ? -18.13291 -50.04581 8.81548 1.000 88.11080 238 LEU A N 1
ATOM 1851 C CA . LEU A 1 242 ? -17.86811 -49.62989 10.18369 1.000 91.37531 238 LEU A CA 1
ATOM 1852 C C . LEU A 1 242 ? -17.17893 -50.72503 10.97738 1.000 99.51334 238 LEU A C 1
ATOM 1853 O O . LEU A 1 242 ? -16.54454 -50.43726 11.99762 1.000 102.78883 238 LEU A O 1
ATOM 1858 N N . GLU A 1 243 ? -17.29393 -51.97089 10.52807 1.000 106.18754 239 GLU A N 1
ATOM 1859 C CA . GLU A 1 243 ? -16.49575 -53.05220 11.08434 1.000 110.30229 239 GLU A CA 1
ATOM 1860 C C . GLU A 1 243 ? -15.05641 -52.98219 10.58525 1.000 105.49311 239 GLU A C 1
ATOM 1861 O O . GLU A 1 243 ? -14.11386 -53.05426 11.38035 1.000 106.58195 239 GLU A O 1
ATOM 1867 N N . ASP A 1 244 ? -14.87118 -52.83101 9.27041 1.000 95.99339 240 ASP A N 1
ATOM 1868 C CA . ASP A 1 244 ? -13.52895 -52.66071 8.72200 1.000 95.33429 240 ASP A CA 1
ATOM 1869 C C . ASP A 1 244 ? -12.79249 -51.50871 9.39943 1.000 95.39187 240 ASP A C 1
ATOM 1870 O O . ASP A 1 244 ? -11.57853 -51.58331 9.62296 1.000 92.24893 240 ASP A O 1
ATOM 1875 N N . MET A 1 245 ? -13.51057 -50.43277 9.72897 1.000 91.45083 241 MET A N 1
ATOM 1876 C CA . MET A 1 245 ? -12.91914 -49.37305 10.53326 1.000 90.61063 241 MET A CA 1
ATOM 1877 C C . MET A 1 245 ? -12.70506 -49.83999 11.96912 1.000 96.28515 241 MET A C 1
ATOM 1878 O O . MET A 1 245 ? -11.64341 -49.59751 12.55936 1.000 96.36249 241 MET A O 1
ATOM 1883 N N . GLU A 1 246 ? -13.69257 -50.53401 12.53987 1.000 97.99290 242 GLU A N 1
ATOM 1884 C CA . GLU A 1 246 ? -13.49446 -51.14470 13.85035 1.000 98.67553 242 GLU A CA 1
ATOM 1885 C C . GLU A 1 246 ? -12.32333 -52.11750 13.83253 1.000 98.14324 242 GLU A C 1
ATOM 1886 O O . GLU A 1 246 ? -11.59104 -52.22029 14.82163 1.000 94.86109 242 GLU A O 1
ATOM 1892 N N . ARG A 1 247 ? -12.09806 -52.79616 12.70283 1.000 96.86344 243 ARG A N 1
ATOM 1893 C CA . ARG A 1 247 ? -11.03979 -53.79506 12.60411 1.000 99.33461 243 ARG A CA 1
ATOM 1894 C C . ARG A 1 247 ? -9.67958 -53.20083 12.25722 1.000 99.49667 243 ARG A C 1
ATOM 1895 O O . ARG A 1 247 ? -8.67559 -53.91871 12.30373 1.000 102.66313 243 ARG A O 1
ATOM 1903 N N . ARG A 1 248 ? -9.60474 -51.91527 11.93762 1.000 99.68206 244 ARG A N 1
ATOM 1904 C CA . ARG A 1 248 ? -8.31657 -51.24906 11.87520 1.000 97.17427 244 ARG A CA 1
ATOM 1905 C C . ARG A 1 248 ? -8.07502 -50.35021 13.07604 1.000 109.63219 244 ARG A C 1
ATOM 1906 O O . ARG A 1 248 ? -6.93989 -49.90545 13.28287 1.000 113.85001 244 ARG A O 1
ATOM 1914 N N . GLY A 1 249 ? -9.10501 -50.08457 13.87538 1.000 124.40671 245 GLY A N 1
ATOM 1915 C CA . GLY A 1 249 ? -9.00631 -49.12964 14.95509 1.000 123.69545 245 GLY A CA 1
ATOM 1916 C C . GLY A 1 249 ? -9.42200 -47.72273 14.58819 1.000 121.66797 245 GLY A C 1
ATOM 1917 O O . GLY A 1 249 ? -9.42332 -46.84613 15.46534 1.000 121.43495 245 GLY A O 1
ATOM 1918 N N . VAL A 1 250 ? -9.76070 -47.47970 13.32125 1.000 103.36945 246 VAL A N 1
ATOM 1919 C CA . VAL A 1 250 ? -10.26839 -46.19597 12.85793 1.000 92.27762 246 VAL A CA 1
ATOM 1920 C C . VAL A 1 250 ? -11.37152 -45.71613 13.78144 1.000 90.35606 246 VAL A C 1
ATOM 1921 O O . VAL A 1 250 ? -12.42964 -46.33772 13.86592 1.000 95.67217 246 VAL A O 1
ATOM 1925 N N . GLU A 1 251 ? -11.13875 -44.62146 14.49225 1.000 88.38941 247 GLU A N 1
ATOM 1926 C CA . GLU A 1 251 ? -12.17100 -44.06995 15.35344 1.000 88.64976 247 GLU A CA 1
ATOM 1927 C C . GLU A 1 251 ? -12.71016 -42.73066 14.88357 1.000 84.87085 247 GLU A C 1
ATOM 1928 O O . GLU A 1 251 ? -13.76686 -42.30801 15.36022 1.000 83.74545 247 GLU A O 1
ATOM 1934 N N . PHE A 1 252 ? -12.03159 -42.06351 13.96455 1.000 82.60870 248 PHE A N 1
ATOM 1935 C CA . PHE A 1 252 ? -12.53781 -40.83050 13.39452 1.000 79.29879 248 PHE A CA 1
ATOM 1936 C C . PHE A 1 252 ? -12.45330 -40.90232 11.88142 1.000 75.88007 248 PHE A C 1
ATOM 1937 O O . PHE A 1 252 ? -11.45474 -41.37687 11.33190 1.000 77.74248 248 PHE A O 1
ATOM 1945 N N . VAL A 1 253 ? -13.49883 -40.44355 11.20233 1.000 73.33519 249 VAL A N 1
ATOM 1946 C CA . VAL A 1 253 ? -13.48801 -40.43926 9.74698 1.000 72.07616 249 VAL A CA 1
ATOM 1947 C C . VAL A 1 253 ? -13.91706 -39.07359 9.23293 1.000 68.17749 249 VAL A C 1
ATOM 1948 O O . VAL A 1 253 ? -14.97264 -38.54176 9.60896 1.000 64.55856 249 VAL A O 1
ATOM 1952 N N . HIS A 1 254 ? -13.06464 -38.51343 8.38745 1.000 67.07566 250 HIS A N 1
ATOM 1953 C CA . HIS A 1 254 ? -13.26610 -37.23228 7.73581 1.000 65.99511 250 HIS A CA 1
ATOM 1954 C C . HIS A 1 254 ? -13.94188 -37.50672 6.39382 1.000 63.88067 250 HIS A C 1
ATOM 1955 O O . HIS A 1 254 ? -13.32545 -38.05736 5.47983 1.000 62.61310 250 HIS A O 1
ATOM 1962 N N . VAL A 1 255 ? -15.22338 -37.18574 6.30770 1.000 63.90732 251 VAL A N 1
ATOM 1963 C CA . VAL A 1 255 ? -15.99730 -37.29890 5.07956 1.000 61.46618 251 VAL A CA 1
ATOM 1964 C C . VAL A 1 255 ? -15.78341 -36.04148 4.26733 1.000 61.59245 251 VAL A C 1
ATOM 1965 O O . VAL A 1 255 ? -15.68254 -34.95001 4.83422 1.000 64.46894 251 VAL A O 1
ATOM 1969 N N . TYR A 1 256 ? -15.75137 -36.17204 2.94241 1.000 62.44973 252 TYR A N 1
ATOM 1970 C CA . TYR A 1 256 ? -15.50968 -35.00245 2.11114 1.000 60.35106 252 TYR A CA 1
ATOM 1971 C C . TYR A 1 256 ? -15.96514 -35.26439 0.67941 1.000 62.05140 252 TYR A C 1
ATOM 1972 O O . TYR A 1 256 ? -16.07649 -36.41177 0.23529 1.000 60.41512 252 TYR A O 1
ATOM 1981 N N . CYS A 1 257 ? -16.19313 -34.16680 -0.04309 1.000 60.63754 253 CYS A N 1
ATOM 1982 C CA . CYS A 1 257 ? -16.72997 -34.20134 -1.39268 1.000 60.79302 253 CYS A CA 1
ATOM 1983 C C . CYS A 1 257 ? -15.61998 -34.18896 -2.44002 1.000 65.97730 253 CYS A C 1
ATOM 1984 O O . CYS A 1 257 ? -14.67681 -33.39844 -2.35893 1.000 66.13337 253 CYS A O 1
ATOM 1987 N N . VAL A 1 258 ? -15.76953 -35.04303 -3.45433 1.000 68.12176 254 VAL A N 1
ATOM 1988 C CA . VAL A 1 258 ? -14.73844 -35.26961 -4.45121 1.000 64.70073 254 VAL A CA 1
ATOM 1989 C C . VAL A 1 258 ? -14.38953 -34.02816 -5.25084 1.000 66.61484 254 VAL A C 1
ATOM 1990 O O . VAL A 1 258 ? -13.36162 -34.01872 -5.93071 1.000 73.17247 254 VAL A O 1
ATOM 1994 N N . ASP A 1 259 ? -15.19491 -32.97399 -5.18081 1.000 56.42995 255 ASP A N 1
ATOM 1995 C CA . ASP A 1 259 ? -15.03666 -31.85066 -6.09769 1.000 62.81573 255 ASP A CA 1
ATOM 1996 C C . ASP A 1 259 ? -14.19134 -30.70618 -5.56618 1.000 63.68414 255 ASP A C 1
ATOM 1997 O O . ASP A 1 259 ? -14.01915 -29.70797 -6.27642 1.000 61.24143 255 ASP A O 1
ATOM 2002 N N . ASN A 1 260 ? -13.72206 -30.76611 -4.33292 1.000 61.46620 256 ASN A N 1
ATOM 2003 C CA . ASN A 1 260 ? -13.02504 -29.62699 -3.76636 1.000 57.70168 256 ASN A CA 1
ATOM 2004 C C . ASN A 1 260 ? -11.55294 -29.73429 -4.13918 1.000 58.17894 256 ASN A C 1
ATOM 2005 O O . ASN A 1 260 ? -10.90012 -30.73109 -3.83899 1.000 59.93904 256 ASN A O 1
ATOM 2010 N N . ILE A 1 261 ? -11.03725 -28.75540 -4.86955 1.000 58.47108 257 ILE A N 1
ATOM 2011 C CA . ILE A 1 261 ? -9.64764 -28.91914 -5.24961 1.000 57.56668 257 ILE A CA 1
ATOM 2012 C C . ILE A 1 261 ? -8.72445 -28.61806 -4.08347 1.000 60.24771 257 ILE A C 1
ATOM 2013 O O . ILE A 1 261 ? -7.54935 -29.01057 -4.09940 1.000 58.22294 257 ILE A O 1
ATOM 2018 N N . LEU A 1 262 ? -9.22445 -27.95731 -3.04780 1.000 58.34061 258 LEU A N 1
ATOM 2019 C CA . LEU A 1 262 ? -8.35092 -27.51089 -1.97910 1.000 58.84082 258 LEU A CA 1
ATOM 2020 C C . LEU A 1 262 ? -8.47970 -28.34137 -0.70850 1.000 62.20507 258 LEU A C 1
ATOM 2021 O O . LEU A 1 262 ? -7.93260 -27.93719 0.32436 1.000 69.13490 258 LEU A O 1
ATOM 2026 N N . VAL A 1 263 ? -9.14777 -29.50113 -0.76201 1.000 58.81972 259 VAL A N 1
ATOM 2027 C CA . VAL A 1 263 ? -9.50455 -30.21051 0.46069 1.000 59.80454 259 VAL A CA 1
ATOM 2028 C C . VAL A 1 263 ? -8.28838 -30.44973 1.31923 1.000 64.69796 259 VAL A C 1
ATOM 2029 O O . VAL A 1 263 ? -7.27918 -30.98018 0.84416 1.000 64.58598 259 VAL A O 1
ATOM 2033 N N . ARG A 1 264 ? -8.40563 -30.10491 2.60487 1.000 60.90780 260 ARG A N 1
ATOM 2034 C CA . ARG A 1 264 ? -7.49733 -30.57838 3.64135 1.000 60.69064 260 ARG A CA 1
ATOM 2035 C C . ARG A 1 264 ? -7.86749 -32.01412 3.98872 1.000 66.01944 260 ARG A C 1
ATOM 2036 O O . ARG A 1 264 ? -8.49479 -32.29734 5.01523 1.000 68.98035 260 ARG A O 1
ATOM 2044 N N . LEU A 1 265 ? -7.46445 -32.93992 3.12325 1.000 65.55003 261 LEU A N 1
ATOM 2045 C CA . LEU A 1 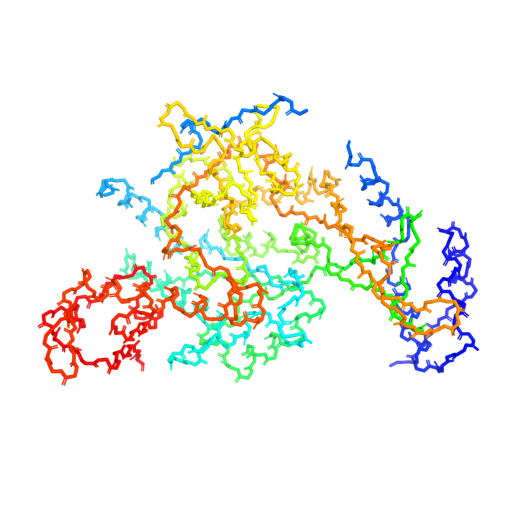265 ? -7.68711 -34.35002 3.40927 1.000 65.56994 261 LEU A CA 1
ATOM 2046 C C . LEU A 1 265 ? -7.17079 -34.69627 4.78658 1.000 63.69132 261 LEU A C 1
ATOM 2047 O O . LEU A 1 265 ? -5.98447 -34.53704 5.06499 1.000 67.67597 261 LEU A O 1
ATOM 2052 N N . ALA A 1 266 ? -8.07913 -35.12605 5.65698 1.000 65.57677 262 ALA A N 1
ATOM 2053 C CA . ALA A 1 266 ? -7.73672 -35.58228 7.01039 1.000 68.75319 262 ALA A CA 1
ATOM 2054 C C . ALA A 1 266 ? -7.07736 -34.48944 7.85224 1.000 69.46747 262 ALA A C 1
ATOM 2055 O O . ALA A 1 266 ? -6.15983 -34.75264 8.62506 1.000 68.68334 262 ALA A O 1
ATOM 2057 N N . ASP A 1 267 ? -7.57345 -33.26452 7.72217 1.000 71.93764 263 ASP A N 1
ATOM 2058 C CA . ASP A 1 267 ? -7.02737 -32.05194 8.32045 1.000 70.08896 263 ASP A CA 1
ATOM 2059 C C . ASP A 1 267 ? -6.76921 -32.15637 9.81441 1.000 71.17673 263 ASP A C 1
ATOM 2060 O O . ASP A 1 267 ? -7.70420 -32.03658 10.61082 1.000 72.01221 263 ASP A O 1
ATOM 2065 N N . PRO A 1 268 ? -5.50673 -32.29388 10.22375 1.000 75.44417 264 PRO A N 1
ATOM 2066 C CA . PRO A 1 268 ? -5.18788 -32.40648 11.65833 1.000 76.97858 264 PRO A CA 1
ATOM 2067 C C . PRO A 1 268 ? -5.82376 -31.33728 12.51654 1.000 79.50468 264 PRO A C 1
ATOM 2068 O O . PRO A 1 268 ? -6.30024 -31.62755 13.61878 1.000 84.16448 264 PRO A O 1
ATOM 2072 N N . VAL A 1 269 ? -5.84460 -30.09989 12.03957 1.000 78.49223 265 VAL A N 1
ATOM 2073 C CA . VAL A 1 269 ? -6.55803 -29.05767 12.76291 1.000 79.47662 265 VAL A CA 1
ATOM 2074 C C . VAL A 1 269 ? -8.03365 -29.42073 12.89373 1.000 77.13503 265 VAL A C 1
ATOM 2075 O O . VAL A 1 269 ? -8.65956 -29.15271 13.92538 1.000 79.89495 265 VAL A O 1
ATOM 2079 N N . PHE A 1 270 ? -8.61641 -30.03724 11.85772 1.000 72.58379 266 PHE A N 1
ATOM 2080 C CA . PHE A 1 270 ? -10.03748 -30.37939 11.92230 1.000 71.39753 266 PHE A CA 1
ATOM 2081 C C . PHE A 1 270 ? -10.28380 -31.48653 12.93589 1.000 74.14046 266 PHE A C 1
ATOM 2082 O O . PHE A 1 270 ? -11.21859 -31.40913 13.74011 1.000 74.12455 266 PHE A O 1
ATOM 2090 N N . ILE A 1 271 ? -9.46621 -32.53804 12.90210 1.000 74.71788 267 ILE A N 1
ATOM 2091 C CA . ILE A 1 271 ? -9.62094 -33.60661 13.88059 1.000 78.47952 267 ILE A CA 1
ATOM 2092 C C . ILE A 1 271 ? -9.31787 -33.09494 15.28296 1.000 79.03345 267 ILE A C 1
ATOM 2093 O O . ILE A 1 271 ? -10.14478 -33.20760 16.19651 1.000 74.55100 267 ILE A O 1
ATOM 2098 N N . GLY A 1 272 ? -8.12191 -32.53270 15.46748 1.000 80.64869 268 GLY A N 1
ATOM 2099 C CA . GLY A 1 272 ? -7.73969 -32.03122 16.76928 1.000 86.49205 268 GLY A CA 1
ATOM 2100 C C . GLY A 1 272 ? -8.79050 -31.12875 17.35777 1.000 83.37066 268 GLY A C 1
ATOM 2101 O O . GLY A 1 272 ? -9.09503 -31.20137 18.54633 1.000 87.50245 268 GLY A O 1
ATOM 2102 N N . PHE A 1 273 ? -9.38840 -30.29391 16.52388 1.000 80.96271 269 PHE A N 1
ATOM 2103 C CA . PHE A 1 273 ? -10.45094 -29.42013 16.99461 1.000 83.16128 269 PHE A CA 1
ATOM 2104 C C . PHE A 1 273 ? -11.64667 -30.22702 17.49262 1.000 82.81450 269 PHE A C 1
ATOM 2105 O O . PHE A 1 273 ? -12.10147 -30.06078 18.63365 1.000 81.41645 269 PHE A O 1
ATOM 2113 N N . CYS A 1 274 ? -12.17165 -31.10481 16.63897 1.000 79.96167 270 CYS A N 1
ATOM 2114 C CA . CYS A 1 274 ? -13.38112 -31.84182 16.96005 1.000 77.94439 270 CYS A CA 1
ATOM 2115 C C . CYS A 1 274 ? -13.21212 -32.72883 18.17560 1.000 82.46347 270 CYS A C 1
ATOM 2116 O O . CYS A 1 274 ? -14.21101 -33.13406 18.77931 1.000 82.97158 270 CYS A O 1
ATOM 2119 N N . VAL A 1 275 ? -11.97482 -33.03417 18.54524 1.000 83.43385 271 VAL A N 1
ATOM 2120 C CA . VAL A 1 275 ? -11.71945 -33.86122 19.71929 1.000 87.28750 271 VAL A CA 1
ATOM 2121 C C . VAL A 1 275 ? -11.71318 -33.01687 20.99893 1.000 86.02978 271 VAL A C 1
ATOM 2122 O O . VAL A 1 275 ? -12.50004 -33.25506 21.92168 1.000 87.55855 271 VAL A O 1
ATOM 2126 N N . LEU A 1 276 ? -10.83654 -32.01282 21.07875 1.000 87.82383 272 LEU A N 1
ATOM 2127 C CA . LEU A 1 276 ? -10.90269 -31.08663 22.20877 1.000 91.48039 272 LEU A CA 1
ATOM 2128 C C . LEU A 1 276 ? -12.32781 -30.58562 22.43168 1.000 89.03720 272 LEU A C 1
ATOM 2129 O O . LEU A 1 276 ? -12.72988 -30.33443 23.57037 1.000 92.18776 272 LEU A O 1
ATOM 2134 N N . GLN A 1 277 ? -13.11778 -30.46220 21.36945 1.000 89.02522 273 GLN A N 1
ATOM 2135 C CA . GLN A 1 277 ? -14.51728 -30.10643 21.55438 1.000 93.55546 273 GLN A CA 1
ATOM 2136 C C . GLN A 1 277 ? -15.34443 -31.25207 22.14796 1.000 94.40176 273 GLN A C 1
ATOM 2137 O O . GLN A 1 277 ? -16.46198 -31.01486 22.62359 1.000 95.63021 273 GLN A O 1
ATOM 2143 N N . GLY A 1 278 ? -14.82447 -32.47571 22.15422 1.000 90.70641 274 GLY A N 1
ATOM 2144 C CA . GLY A 1 278 ? -15.61101 -33.60468 22.61484 1.000 99.13169 274 GLY A CA 1
ATOM 2145 C C . GLY A 1 278 ? -16.81663 -33.93178 21.76095 1.000 102.47691 274 GLY A C 1
ATOM 2146 O O . GLY A 1 278 ? -17.71271 -34.65858 22.20415 1.000 104.64085 274 GLY A O 1
ATOM 2147 N N . ALA A 1 279 ? -16.84327 -33.43535 20.52961 1.000 100.76419 275 ALA A N 1
ATOM 2148 C CA . ALA A 1 279 ? -18.00320 -33.54730 19.66088 1.000 94.23409 275 ALA A CA 1
ATOM 2149 C C . ALA A 1 279 ? -18.05178 -34.89852 18.96984 1.000 90.30627 275 ALA A C 1
ATOM 2150 O O . ALA A 1 279 ? -17.02600 -35.44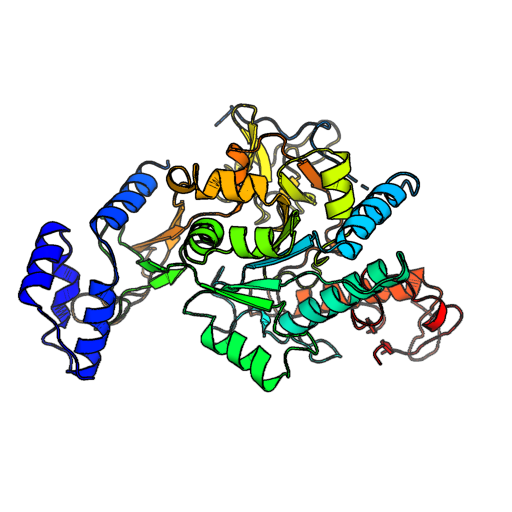068 18.55562 1.000 89.88303 275 ALA A O 1
ATOM 2152 N N . ASP A 1 280 ? -19.25361 -35.43065 18.81742 1.000 83.40381 276 ASP A N 1
ATOM 2153 C CA . ASP A 1 280 ? -19.38132 -36.70303 18.12435 1.000 84.16726 276 ASP A CA 1
ATOM 2154 C C . ASP A 1 280 ? -19.40047 -36.55131 16.61229 1.000 82.43739 276 ASP A C 1
ATOM 2155 O O . ASP A 1 280 ? -19.34243 -37.56667 15.90303 1.000 78.02379 276 ASP A O 1
ATOM 2160 N N . CYS A 1 281 ? -19.42454 -35.31604 16.10824 1.000 85.02349 277 CYS A N 1
ATOM 2161 C CA . CYS A 1 281 ? -19.84716 -35.07067 14.73925 1.000 77.34503 277 CYS A CA 1
ATOM 2162 C C . CYS A 1 281 ? -19.71318 -33.59612 14.38034 1.000 78.73498 277 CYS A C 1
ATOM 2163 O O . CYS A 1 281 ? -20.38402 -32.73919 14.96210 1.000 79.19363 277 CYS A O 1
ATOM 2166 N N . GLY A 1 282 ? -18.85415 -33.28563 13.41579 1.000 76.82552 278 GLY A N 1
ATOM 2167 C CA . GLY A 1 282 ? -18.48710 -31.91203 13.15986 1.000 74.00196 278 GLY A CA 1
ATOM 2168 C C . GLY A 1 282 ? -18.38951 -31.65361 11.67405 1.000 72.46768 278 GLY A C 1
ATOM 2169 O O . GLY A 1 282 ? -18.42089 -32.57402 10.86481 1.000 76.59425 278 GLY A O 1
ATOM 2170 N N . ALA A 1 283 ? -18.26357 -30.37408 11.33432 1.000 78.94968 279 ALA A N 1
ATOM 2171 C CA . ALA A 1 283 ? -18.43377 -29.91264 9.96318 1.000 71.57328 279 ALA A CA 1
ATOM 2172 C C . ALA A 1 283 ? -17.61736 -28.64816 9.75994 1.000 66.94441 279 ALA A C 1
ATOM 2173 O O . ALA A 1 283 ? -17.43282 -27.85855 10.68640 1.000 67.62743 279 ALA A O 1
ATOM 2175 N N . LYS A 1 284 ? -17.13244 -28.46492 8.54241 1.000 69.29946 280 LYS A N 1
ATOM 2176 C CA . LYS A 1 284 ? -16.45479 -27.23581 8.17623 1.000 65.15767 280 LYS A CA 1
ATOM 2177 C C . LYS A 1 284 ? -17.43448 -26.29417 7.49398 1.000 63.66327 280 LYS A C 1
ATOM 2178 O O . LYS A 1 284 ? -18.37246 -26.72378 6.82141 1.000 64.20650 280 LYS A O 1
ATOM 2184 N N . VAL A 1 285 ? -17.23525 -24.99408 7.71950 1.000 69.88829 281 VAL A N 1
ATOM 2185 C CA . VAL A 1 285 ? -18.07331 -23.93853 7.15138 1.000 71.99827 281 VAL A CA 1
ATOM 2186 C C . VAL A 1 285 ? -17.19784 -22.77972 6.71133 1.000 65.55922 281 VAL A C 1
ATOM 2187 O O . VAL A 1 285 ? -16.05776 -22.63073 7.15017 1.000 65.99307 281 VAL A O 1
ATOM 2191 N N . VAL A 1 286 ? -17.75998 -21.93508 5.84818 1.000 67.98651 282 VAL A N 1
ATOM 2192 C CA . VAL A 1 286 ? -17.09454 -20.71095 5.41688 1.000 70.13660 282 VAL A CA 1
ATOM 2193 C C . VAL A 1 286 ? -18.12563 -19.60690 5.35352 1.000 67.66227 282 VAL A C 1
ATOM 2194 O O . VAL A 1 286 ? -19.32637 -19.85496 5.21451 1.000 67.02629 282 VAL A O 1
ATOM 2198 N N . GLU A 1 287 ? -17.63447 -18.37652 5.46095 1.000 69.53235 283 GLU A N 1
ATOM 2199 C CA . GLU A 1 287 ? -18.50567 -17.22298 5.30848 1.000 67.75511 283 GLU A CA 1
ATOM 2200 C C . GLU A 1 287 ? -19.22474 -17.31896 3.98210 1.000 64.74994 283 GLU A C 1
ATOM 2201 O O . GLU A 1 287 ? -18.59179 -17.46409 2.93176 1.000 66.67731 283 GLU A O 1
ATOM 2207 N N . LYS A 1 288 ? -20.54707 -17.30134 4.03548 1.000 68.71433 284 LYS A N 1
ATOM 2208 C CA . LYS A 1 288 ? -21.32121 -17.22370 2.81202 1.000 66.09175 284 LYS A CA 1
ATOM 2209 C C . LYS A 1 288 ? -20.93960 -15.93804 2.10137 1.000 69.97452 284 LYS A C 1
ATOM 2210 O O . LYS A 1 288 ? -20.90945 -14.86553 2.71079 1.000 68.75869 284 LYS A O 1
ATOM 2216 N N . ALA A 1 289 ? -20.60123 -16.06022 0.82110 1.000 68.61046 285 ALA A N 1
ATOM 2217 C CA . ALA A 1 289 ? -20.06778 -14.95336 0.04392 1.000 66.50516 285 ALA A CA 1
ATOM 2218 C C . ALA A 1 289 ? -21.11280 -13.87597 -0.16053 1.000 68.45712 285 ALA A C 1
ATOM 2219 O O . ALA A 1 289 ? -20.98674 -12.74484 0.32018 1.000 74.01874 285 ALA A O 1
ATOM 2221 N N . TYR A 1 290 ? -22.13494 -14.22503 -0.90067 1.000 70.74959 286 TYR A N 1
ATOM 2222 C CA . TYR A 1 290 ? -23.27445 -13.37317 -1.14577 1.000 72.93002 286 TYR A CA 1
ATOM 2223 C C . TYR A 1 290 ? -24.51182 -14.14384 -0.71912 1.000 75.78270 286 TYR A C 1
ATOM 2224 O O . TYR A 1 290 ? -24.46123 -15.37061 -0.55058 1.000 73.50476 286 TYR A O 1
ATOM 2233 N N . PRO A 1 291 ? -25.63494 -13.45778 -0.51323 1.000 75.89796 287 PRO A N 1
ATOM 2234 C CA . PRO A 1 291 ? -26.77064 -14.11150 0.15277 1.000 72.44639 287 PRO A CA 1
ATOM 2235 C C . PRO A 1 291 ? -27.31548 -15.31685 -0.57787 1.000 75.13680 287 PRO A C 1
ATOM 2236 O O . PRO A 1 291 ? -27.81057 -16.23706 0.08731 1.000 75.85801 287 PRO A O 1
ATOM 2240 N N . GLU A 1 292 ? -27.22766 -15.35545 -1.91049 1.000 71.22118 288 GLU A N 1
ATOM 2241 C CA . GLU A 1 292 ? -27.83919 -16.41924 -2.70021 1.000 70.82135 288 GLU A CA 1
ATOM 2242 C C . GLU A 1 292 ? -26.88254 -17.55885 -2.95537 1.000 75.30433 288 GLU A C 1
ATOM 2243 O O . GLU A 1 292 ? -27.21203 -18.48449 -3.71055 1.000 79.44820 288 GLU A O 1
ATOM 2249 N N . GLU A 1 293 ? -25.70865 -17.49477 -2.36675 1.000 72.78541 289 GLU A N 1
ATOM 2250 C CA . GLU A 1 293 ? -24.67844 -18.43152 -2.73105 1.000 77.71752 289 GLU A CA 1
ATOM 2251 C C . GLU A 1 293 ? -25.17031 -19.85771 -2.52077 1.000 91.31985 289 GLU A C 1
ATOM 2252 O O . GLU A 1 293 ? -25.84564 -20.14668 -1.52583 1.000 92.93395 289 GLU A O 1
ATOM 2258 N N . PRO A 1 294 ? -24.88125 -20.75131 -3.44388 1.000 98.74066 290 PRO A N 1
ATOM 2259 C CA . PRO A 1 294 ? -25.29252 -22.14848 -3.29221 1.000 103.88275 290 PRO A CA 1
ATOM 2260 C C . PRO A 1 294 ? -24.51932 -22.94001 -2.24863 1.000 103.88518 290 PRO A C 1
ATOM 2261 O O . PRO A 1 294 ? -23.77145 -23.85734 -2.60447 1.000 104.71096 290 PRO A O 1
ATOM 2265 N N . VAL A 1 295 ? -24.70604 -22.63618 -0.96603 1.000 102.67484 291 VAL A N 1
ATOM 2266 C CA . VAL A 1 295 ? -24.11135 -23.43014 0.10498 1.000 93.62421 291 VAL A CA 1
ATOM 2267 C C . VAL A 1 295 ? -25.13844 -23.60030 1.20977 1.000 95.69573 291 VAL A C 1
ATOM 2268 O O . VAL A 1 295 ? -25.74914 -22.62545 1.65858 1.000 99.05548 291 VAL A O 1
ATOM 2272 N N . GLY A 1 296 ? -25.34774 -24.83989 1.63554 1.000 95.01984 292 GLY A N 1
ATOM 2273 C CA . GLY A 1 296 ? -26.22840 -25.06466 2.76320 1.000 91.23050 292 GLY A CA 1
ATOM 2274 C C . GLY A 1 296 ? -25.71561 -24.32476 3.98023 1.000 82.40290 292 GLY A C 1
ATOM 2275 O O . GLY A 1 296 ? -24.51002 -24.18356 4.17646 1.000 82.13193 292 GLY A O 1
ATOM 2276 N N . VAL A 1 297 ? -26.63003 -23.83176 4.78882 1.000 87.53656 293 VAL A N 1
ATOM 2277 C CA . VAL A 1 297 ? -26.26508 -23.05422 5.96476 1.000 82.51383 293 VAL A CA 1
ATOM 2278 C C . VAL A 1 297 ? -26.46560 -23.89842 7.20877 1.000 85.24005 293 VAL A C 1
ATOM 2279 O O . VAL A 1 297 ? -27.44468 -24.64162 7.32395 1.000 86.56216 293 VAL A O 1
ATOM 2283 N N . VAL A 1 298 ? -25.53410 -23.77883 8.14327 1.000 84.24763 294 VAL A N 1
ATOM 2284 C CA . VAL A 1 298 ? -25.58112 -24.47937 9.41737 1.000 84.87131 294 VAL A CA 1
ATOM 2285 C C . VAL A 1 298 ? -26.12745 -23.53839 10.48249 1.000 85.57802 294 VAL A C 1
ATOM 2286 O O . VAL A 1 298 ? -25.58270 -22.45163 10.70198 1.000 85.00550 294 VAL A O 1
ATOM 2290 N N . CYS A 1 299 ? -27.17047 -23.97396 11.17867 1.000 87.78933 295 CYS A N 1
ATOM 2291 C CA . CYS A 1 299 ? -27.81623 -23.17704 12.21414 1.000 90.51372 295 CYS A CA 1
ATOM 2292 C C . CYS A 1 299 ? -28.84359 -24.06125 12.89436 1.000 95.41398 295 CYS A C 1
ATOM 2293 O O . CYS A 1 299 ? -29.23067 -25.09900 12.35329 1.000 96.56267 295 CYS A O 1
ATOM 2296 N N . GLN A 1 300 ? -29.32331 -23.62833 14.05535 1.000 93.49572 296 GLN A N 1
ATOM 2297 C CA . GLN A 1 300 ? -30.29745 -24.43122 14.78078 1.000 93.07898 296 GLN A CA 1
ATOM 2298 C C . GLN A 1 300 ? -31.71387 -24.05693 14.36690 1.000 90.31281 296 GLN A C 1
ATOM 2299 O O . GLN A 1 300 ? -32.13524 -22.90726 14.52147 1.000 92.33040 296 GLN A O 1
ATOM 2305 N N . VAL A 1 301 ? -32.42699 -25.02613 13.81481 1.000 92.38424 297 VAL A N 1
ATOM 2306 C CA . VAL A 1 301 ? -33.88350 -25.01354 13.74584 1.000 95.44913 297 VAL A CA 1
ATOM 2307 C C . VAL A 1 301 ? -34.39997 -25.88520 14.87570 1.000 95.45893 297 VAL A C 1
ATOM 2308 O O . VAL A 1 301 ? -33.84428 -26.96013 15.14151 1.000 97.18717 297 VAL A O 1
ATOM 2312 N N . ASP A 1 302 ? -35.46854 -25.44169 15.53364 1.000 94.16744 298 ASP A N 1
ATOM 2313 C CA . ASP A 1 302 ? -35.99350 -26.15538 16.69421 1.000 90.83683 298 ASP A CA 1
ATOM 2314 C C . ASP A 1 302 ? -34.88312 -26.40986 17.71198 1.000 98.53760 298 ASP A C 1
ATOM 2315 O O . ASP A 1 302 ? -34.78702 -27.48903 18.30371 1.000 102.82992 298 ASP A O 1
ATOM 2320 N N . GLY A 1 303 ? -34.00145 -25.42015 17.87741 1.000 96.81471 299 GLY A N 1
ATOM 2321 C CA . GLY A 1 303 ? -32.97457 -25.44409 18.90213 1.000 94.63500 299 GLY A CA 1
ATOM 2322 C C . GLY A 1 303 ? -31.83242 -26.41292 18.68373 1.000 94.95330 299 GLY A C 1
ATOM 2323 O O . GLY A 1 303 ? -30.90746 -26.44154 19.50741 1.000 91.54498 299 GLY A O 1
ATOM 2324 N N . VAL A 1 304 ? -31.86099 -27.20393 17.61724 1.000 98.00266 300 VAL A N 1
ATOM 2325 C CA . VAL A 1 304 ? -30.88099 -28.25640 17.36199 1.000 97.30614 300 VAL A CA 1
ATOM 2326 C C . VAL A 1 304 ? -30.06141 -27.86078 16.13838 1.000 96.71888 300 VAL A C 1
ATOM 2327 O O . VAL A 1 304 ? -30.63115 -27.61644 15.06613 1.000 94.85846 300 VAL A O 1
ATOM 2331 N N . PRO A 1 305 ? -28.73726 -27.79567 16.25297 1.000 96.95131 301 PRO A N 1
ATOM 2332 C CA . PRO A 1 305 ? -27.88338 -27.32495 15.15440 1.000 100.54942 301 PRO A CA 1
ATOM 2333 C C . PRO A 1 305 ? -27.74840 -28.36588 14.05473 1.000 104.72993 301 PRO A C 1
ATOM 2334 O O . PRO A 1 305 ? -27.21862 -29.45078 14.29284 1.000 106.07133 301 PRO A O 1
ATOM 2338 N N . GLN A 1 306 ? -28.19090 -28.02178 12.84397 1.000 113.22349 302 GLN A N 1
ATOM 2339 C CA . GLN A 1 306 ? -27.88557 -28.81837 11.65423 1.000 121.78792 302 GLN A CA 1
ATOM 2340 C C . GLN A 1 306 ? -27.88882 -27.90960 10.42562 1.000 132.49361 302 GLN A C 1
ATOM 2341 O O . GLN A 1 306 ? -27.91788 -26.67991 10.53504 1.000 133.06450 302 GLN A O 1
ATOM 2347 N N . VAL A 1 307 ? -27.85660 -28.53149 9.24789 1.000 104.07620 303 VAL A N 1
ATOM 2348 C CA . VAL A 1 307 ? -27.63737 -27.85560 7.97597 1.000 93.04905 303 VAL A CA 1
ATOM 2349 C C . VAL A 1 307 ? -28.93769 -27.83004 7.19970 1.000 91.07971 303 VAL A C 1
ATOM 2350 O O . VAL A 1 307 ? -29.67498 -28.81925 7.17364 1.000 101.14811 303 VAL A O 1
ATOM 2354 N N . VAL A 1 308 ? -29.21656 -26.70591 6.56033 1.000 88.59577 304 VAL A N 1
ATOM 2355 C CA . VAL A 1 308 ? -30.23667 -26.63903 5.52827 1.000 94.44145 304 VAL A CA 1
ATOM 2356 C C . VAL A 1 308 ? -29.57320 -26.12534 4.26230 1.000 101.61031 304 VAL A C 1
ATOM 2357 O O . VAL A 1 308 ? -28.82159 -25.14472 4.30912 1.000 101.84742 304 VAL A O 1
ATOM 2361 N N . GLU A 1 309 ? -29.81756 -26.81065 3.14330 1.000 108.14813 305 GLU A N 1
ATOM 2362 C CA . GLU A 1 309 ? -29.30974 -26.35244 1.85678 1.000 109.86696 305 GLU A CA 1
ATOM 2363 C C . GLU A 1 309 ? -30.06461 -25.10889 1.40576 1.000 121.16600 305 GLU A C 1
ATOM 2364 O O . GLU A 1 309 ? -31.29868 -25.09522 1.37952 1.000 120.55761 305 GLU A O 1
ATOM 2370 N N . TYR A 1 310 ? -29.30582 -24.06528 1.05683 1.000 170.67294 306 TYR A N 1
ATOM 2371 C CA . TYR A 1 310 ? -29.77737 -22.75272 0.60828 1.000 161.39184 306 TYR A CA 1
ATOM 2372 C C . TYR A 1 310 ? -31.06513 -22.80473 -0.21293 1.000 162.88988 306 TYR A C 1
ATOM 2373 O O . TYR A 1 310 ? -31.85852 -21.85545 -0.19505 1.000 160.26050 306 TYR A O 1
ATOM 2382 N N . SER A 1 311 ? -31.26759 -23.90658 -0.94527 1.000 142.67795 307 SER A N 1
ATOM 2383 C CA . SER A 1 311 ? -32.49745 -24.11073 -1.70919 1.000 138.82496 307 SER A CA 1
ATOM 2384 C C . SER A 1 311 ? -33.69831 -24.38461 -0.80556 1.000 133.70051 307 SER A C 1
ATOM 2385 O O . SER A 1 311 ? -34.84160 -24.08628 -1.18416 1.000 119.02925 307 SER A O 1
ATOM 2388 N N . GLU A 1 312 ? -33.46294 -24.97170 0.37350 1.000 125.39092 308 GLU A N 1
ATOM 2389 C CA . GLU A 1 312 ? -34.52773 -25.14375 1.35279 1.000 119.17048 308 GLU A CA 1
ATOM 2390 C C . GLU A 1 312 ? -34.67971 -23.90079 2.21877 1.000 118.24254 308 GLU A C 1
ATOM 2391 O O . GLU A 1 312 ? -35.76019 -23.65506 2.76976 1.000 112.45129 308 GLU A O 1
ATOM 2397 N N . ILE A 1 313 ? -33.60349 -23.11931 2.33898 1.000 123.617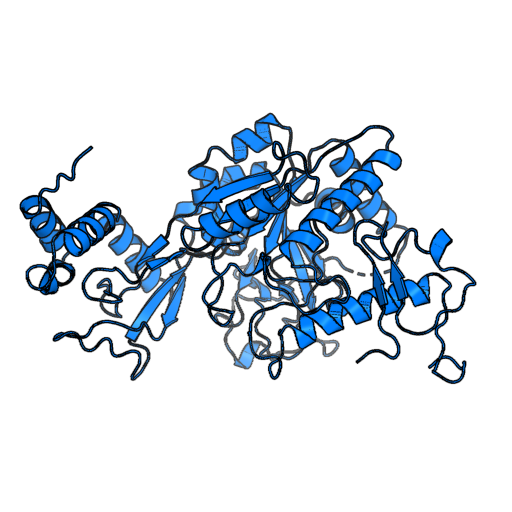85 309 ILE A N 1
ATOM 2398 C CA . ILE A 1 313 ? -33.65421 -21.80634 2.97034 1.000 119.58181 309 ILE A CA 1
ATOM 2399 C C . ILE A 1 313 ? -34.55768 -20.90060 2.15363 1.000 120.65698 309 ILE A C 1
ATOM 2400 O O . ILE A 1 313 ? -34.35271 -20.71783 0.94552 1.000 123.19946 309 ILE A O 1
ATOM 2405 N N . SER A 1 314 ? -35.55806 -20.33476 2.80761 1.000 115.03148 310 SER A N 1
ATOM 2406 C CA . SER A 1 314 ? -36.38212 -19.32653 2.16724 1.000 123.40716 310 SER A CA 1
ATOM 2407 C C . SER A 1 314 ? -35.49841 -18.20463 1.62664 1.000 123.31067 310 SER A C 1
ATOM 2408 O O . SER A 1 314 ? -34.50915 -17.83153 2.26926 1.000 119.32030 310 SER A O 1
ATOM 2411 N N . PRO A 1 315 ? -35.81188 -17.65626 0.45722 1.000 126.15054 311 PRO A N 1
ATOM 2412 C CA . PRO A 1 315 ? -34.93908 -16.63743 -0.13821 1.000 123.08865 311 PRO A CA 1
ATOM 2413 C C . PRO A 1 315 ? -34.73884 -15.40581 0.73948 1.000 123.64963 311 PRO A C 1
ATOM 2414 O O . PRO A 1 315 ? -33.60973 -15.11571 1.14177 1.000 125.51420 311 PRO A O 1
ATOM 2418 N N . GLU A 1 316 ? -35.80846 -14.68476 1.06933 1.000 125.02326 312 GLU A N 1
ATOM 2419 C CA . GLU A 1 316 ? -35.65222 -13.36605 1.68362 1.000 126.32572 312 GLU A CA 1
ATOM 2420 C C . GLU A 1 316 ? -35.10410 -13.40907 3.11133 1.000 123.90858 312 GLU A C 1
ATOM 2421 O O . GLU A 1 316 ? -34.94742 -12.33818 3.71640 1.000 120.59993 312 GLU A O 1
ATOM 2427 N N . THR A 1 317 ? -34.82403 -14.59458 3.66524 1.000 118.51812 313 THR A N 1
ATOM 2428 C CA . THR A 1 317 ? -34.21708 -14.70644 4.98993 1.000 118.08597 313 THR A CA 1
ATOM 2429 C C . THR A 1 317 ? -32.69273 -14.68239 4.95140 1.000 115.12746 313 THR A C 1
ATOM 2430 O O . THR A 1 317 ? -32.06619 -14.13524 5.86882 1.000 107.25926 313 THR A O 1
ATOM 2434 N N . ALA A 1 318 ? -32.08365 -15.26138 3.90945 1.000 118.24779 314 ALA A N 1
ATOM 2435 C CA . ALA A 1 318 ? -30.63279 -15.26287 3.75168 1.000 109.49916 314 ALA A CA 1
ATOM 2436 C C . ALA A 1 318 ? -30.03559 -13.86085 3.69602 1.000 105.40133 314 ALA A C 1
ATOM 2437 O O . ALA A 1 318 ? -28.80835 -13.72949 3.78084 1.000 98.07190 314 ALA A O 1
ATOM 2439 N N . GLN A 1 319 ? -30.86511 -12.82484 3.56323 1.000 98.19544 315 GLN A N 1
ATOM 2440 C CA . GLN A 1 319 ? -30.42837 -11.43765 3.54555 1.000 96.61442 315 GLN A CA 1
ATOM 2441 C C . GLN A 1 319 ? -30.40719 -10.79463 4.92960 1.000 94.04351 315 GLN A C 1
ATOM 2442 O O . GLN A 1 319 ? -29.87357 -9.68906 5.06956 1.000 91.20650 315 GLN A O 1
ATOM 2448 N N . LEU A 1 320 ? -30.97772 -11.44680 5.94126 1.000 90.78537 316 LEU A N 1
ATOM 2449 C CA . LEU A 1 320 ? -30.92847 -10.92771 7.30173 1.000 90.85510 316 LEU A CA 1
ATOM 2450 C C . LEU A 1 320 ? -29.48772 -10.83099 7.78106 1.000 95.20865 316 LEU A C 1
ATOM 2451 O O . LEU A 1 320 ? -28.71029 -11.77981 7.65102 1.000 95.23123 316 LEU A O 1
ATOM 2456 N N . ARG A 1 321 ? -29.13452 -9.68925 8.35217 1.000 99.43935 317 ARG A N 1
ATOM 2457 C CA . ARG A 1 321 ? -27.77798 -9.44871 8.80870 1.000 98.74713 317 ARG A CA 1
ATOM 2458 C C . ARG A 1 321 ? -27.73617 -9.39963 10.33086 1.000 109.90899 317 ARG A C 1
ATOM 2459 O O . ARG A 1 321 ? -28.75742 -9.20509 11.00073 1.000 100.03954 317 ARG A O 1
ATOM 2467 N N . ALA A 1 322 ? -26.53409 -9.59974 10.86849 1.000 138.50950 318 ALA A N 1
ATOM 2468 C CA . ALA A 1 322 ? -26.29837 -9.62000 12.30383 1.000 132.62591 318 ALA A CA 1
ATOM 2469 C C . ALA A 1 322 ? -25.96064 -8.21789 12.81132 1.000 128.79238 318 ALA A C 1
ATOM 2470 O O . ALA A 1 322 ? -25.74673 -7.28482 12.03427 1.000 132.19010 318 ALA A O 1
ATOM 2472 N N . SER A 1 323 ? -25.90015 -8.08362 14.14361 1.000 116.11534 319 SER A N 1
ATOM 2473 C CA . SER A 1 323 ? -25.76221 -6.76640 14.77001 1.000 115.25522 319 SER A CA 1
ATOM 2474 C C . SER A 1 323 ? -24.51019 -6.02423 14.30438 1.000 117.67359 319 SER A C 1
ATOM 2475 O O . SER A 1 323 ? -24.52100 -4.78844 14.21343 1.000 114.48003 319 SER A O 1
ATOM 2478 N N . ASP A 1 324 ? -23.42625 -6.74794 14.00390 1.000 115.17904 320 ASP A N 1
ATOM 2479 C CA . ASP A 1 324 ? -22.24522 -6.10347 13.44130 1.000 114.57708 320 ASP A CA 1
ATOM 2480 C C . ASP A 1 324 ? -22.42100 -5.75808 11.97165 1.000 119.47053 320 ASP A C 1
ATOM 2481 O O . ASP A 1 324 ? -21.71210 -4.88397 11.46367 1.000 124.64095 320 ASP A O 1
ATOM 2486 N N . GLY A 1 325 ? -23.35277 -6.40776 11.28563 1.000 124.33199 321 GLY A N 1
ATOM 2487 C CA . GLY A 1 325 ? -23.54193 -6.22393 9.86429 1.000 126.42476 321 GLY A CA 1
ATOM 2488 C C . GLY A 1 325 ? -23.18046 -7.43749 9.04165 1.000 126.56663 321 GLY A C 1
ATOM 2489 O O . GLY A 1 325 ? -23.39715 -7.42456 7.82213 1.000 125.57022 321 GLY A O 1
ATOM 2490 N N . SER A 1 326 ? -22.62431 -8.47850 9.66022 1.000 112.90820 322 SER A N 1
ATOM 2491 C CA . SER A 1 326 ? -22.37898 -9.71890 8.94794 1.000 103.29539 322 SER A CA 1
ATOM 2492 C C . SER A 1 326 ? -23.70981 -10.37294 8.58648 1.000 101.80813 322 SER A C 1
ATOM 2493 O O . SER A 1 326 ? -24.77182 -10.01166 9.09761 1.000 104.66200 322 SER A O 1
ATOM 2496 N N . LEU A 1 327 ? -23.65145 -11.34716 7.69040 1.000 94.86596 323 LEU A N 1
ATOM 2497 C CA . LEU A 1 327 ? -24.83464 -12.14341 7.41845 1.000 89.65094 323 LEU A CA 1
ATOM 2498 C C . LEU A 1 327 ? -25.25734 -12.91388 8.66177 1.000 91.06929 323 LEU A C 1
ATOM 2499 O O . LEU A 1 327 ? -24.43888 -13.55722 9.32656 1.000 90.29549 323 LEU A O 1
ATOM 2504 N N . LEU A 1 328 ? -26.53966 -12.82793 8.99635 1.000 86.61275 324 LEU A N 1
ATOM 2505 C CA . LEU A 1 328 ? -27.01373 -13.61089 10.11984 1.000 86.88114 324 LEU A CA 1
ATOM 2506 C C . LEU A 1 328 ? -26.79894 -15.09277 9.86353 1.000 83.01921 324 LEU A C 1
ATOM 2507 O O . LEU A 1 328 ? -26.47069 -15.84678 10.78576 1.000 84.47695 324 LEU A O 1
ATOM 2512 N N . TYR A 1 329 ? -26.95459 -15.52543 8.61398 1.000 80.92436 325 TYR A N 1
ATOM 2513 C CA . TYR A 1 329 ? -26.73481 -16.92600 8.27851 1.000 77.47305 325 TYR A CA 1
ATOM 2514 C C . TYR A 1 329 ? -25.52906 -17.07472 7.35926 1.000 76.92439 325 TYR A C 1
ATOM 2515 O O . TYR A 1 329 ? -25.59592 -17.69970 6.30425 1.000 74.36491 325 TYR A O 1
ATOM 2524 N N . ASN A 1 330 ? -24.40691 -16.51713 7.79646 1.000 79.79385 326 ASN A N 1
ATOM 2525 C CA . ASN A 1 330 ? -23.14154 -16.46072 7.08277 1.000 72.53530 326 ASN A CA 1
ATOM 2526 C C . ASN A 1 330 ? -22.43720 -17.80868 6.95720 1.000 74.38562 326 ASN A C 1
ATOM 2527 O O . ASN A 1 330 ? -21.37912 -17.85854 6.32451 1.000 74.35203 326 ASN A O 1
ATOM 2532 N N . ALA A 1 331 ? -22.95785 -18.88689 7.55672 1.000 74.47082 327 ALA A N 1
ATOM 2533 C CA . ALA A 1 331 ? -22.17373 -20.11325 7.77051 1.000 72.61205 327 ALA A CA 1
ATOM 2534 C C . ALA A 1 331 ? -22.56910 -21.21907 6.78218 1.000 76.54181 327 ALA A C 1
ATOM 2535 O O . ALA A 1 331 ? -23.34988 -22.12793 7.09032 1.000 75.92415 327 ALA A O 1
ATOM 2537 N N . GLY A 1 332 ? -21.97570 -21.16778 5.58620 1.000 73.57752 328 GLY A N 1
ATOM 2538 C CA . GLY A 1 332 ? -22.26011 -22.17254 4.57804 1.000 69.35408 328 GLY A CA 1
ATOM 2539 C C . GLY A 1 332 ? -21.38068 -23.39778 4.77341 1.000 68.48686 328 GLY A C 1
ATOM 2540 O O . GLY A 1 332 ? -20.18223 -23.29057 5.02424 1.000 69.25507 328 GLY A O 1
ATOM 2541 N N . ASN A 1 333 ? -21.99941 -24.57857 4.67211 1.000 66.75493 329 ASN A N 1
ATOM 2542 C CA . ASN A 1 333 ? -21.29529 -25.84642 4.86275 1.000 68.32583 329 ASN A CA 1
ATOM 2543 C C . ASN A 1 333 ? -20.59703 -26.28342 3.59128 1.000 67.38393 329 ASN A C 1
ATOM 2544 O O . ASN A 1 333 ? -21.20702 -26.27247 2.52245 1.000 73.89823 329 ASN A O 1
ATOM 2549 N N . ILE A 1 334 ? -19.34966 -26.74665 3.71240 1.000 65.71821 330 ILE A N 1
ATOM 2550 C CA . ILE A 1 334 ? -18.53566 -26.99959 2.52579 1.000 63.19924 330 ILE A CA 1
ATOM 2551 C C . ILE A 1 334 ? -18.30657 -28.49056 2.32317 1.000 65.56842 330 ILE A C 1
ATOM 2552 O O . ILE A 1 334 ? -17.29644 -28.89976 1.73644 1.000 62.06015 330 ILE A O 1
ATOM 2557 N N . CYS A 1 335 ? -19.25634 -29.30758 2.77586 1.000 70.36928 331 CYS A N 1
ATOM 2558 C CA . CYS A 1 335 ? -19.19302 -30.75832 2.61531 1.000 65.17283 331 CYS A CA 1
ATOM 2559 C C . CYS A 1 335 ? -17.83718 -31.28246 3.07413 1.000 61.68591 331 CYS A C 1
ATOM 2560 O O . CYS A 1 335 ? -17.01990 -31.75205 2.29441 1.000 65.26297 331 CYS A O 1
ATOM 2563 N N . ASN A 1 336 ? -17.60856 -31.14658 4.37482 1.000 69.06635 332 ASN A N 1
ATOM 2564 C CA . ASN A 1 336 ? -16.31096 -31.48707 4.95100 1.000 67.10509 332 ASN A CA 1
ATOM 2565 C C . ASN A 1 336 ? -16.57709 -31.73369 6.43053 1.000 67.08041 332 ASN A C 1
ATOM 2566 O O . ASN A 1 336 ? -16.69641 -30.78217 7.20454 1.000 69.25869 332 ASN A O 1
ATOM 2571 N N . HIS A 1 337 ? -16.72965 -32.99287 6.79491 1.000 64.98579 333 HIS A N 1
ATOM 2572 C CA . HIS A 1 337 ? -17.31658 -33.31587 8.07385 1.000 63.68785 333 HIS A CA 1
ATOM 2573 C C . HIS A 1 337 ? -16.42419 -34.26958 8.83810 1.000 68.39483 333 HIS A C 1
ATOM 2574 O O . HIS A 1 337 ? -15.54782 -34.94037 8.28533 1.000 65.57817 333 HIS A O 1
ATOM 2581 N N . PHE A 1 338 ? -16.67499 -34.30364 10.13460 1.000 72.55468 334 PHE A N 1
ATOM 2582 C CA . PHE A 1 338 ? -15.97192 -35.15079 11.06850 1.000 68.73436 334 PHE A CA 1
ATOM 2583 C C . PHE A 1 338 ? -17.00581 -36.05720 11.68972 1.000 67.01247 334 PHE A C 1
ATOM 2584 O O . PHE A 1 338 ? -18.04298 -35.57963 12.15748 1.000 67.11321 334 PHE A O 1
ATOM 2592 N N . PHE A 1 339 ? -16.72891 -37.35528 11.66889 1.000 69.52080 335 PHE A N 1
ATOM 2593 C CA . PHE A 1 339 ? -17.63444 -38.35530 12.21184 1.000 70.25115 335 PHE A CA 1
ATOM 2594 C C . PHE A 1 339 ? -16.83574 -39.34950 13.03311 1.000 75.74030 335 PHE A C 1
ATOM 2595 O O . PHE A 1 339 ? -15.88029 -39.94266 12.52177 1.000 77.83192 335 PHE A O 1
ATOM 2603 N N . THR A 1 340 ? -17.21628 -39.53258 14.29652 1.000 76.81118 336 THR A N 1
ATOM 2604 C CA . THR A 1 340 ? -16.68383 -40.64916 15.07364 1.000 81.39715 336 THR A CA 1
ATOM 2605 C C . THR A 1 340 ? -17.35590 -41.95110 14.65322 1.000 77.47715 336 THR A C 1
ATOM 2606 O O . THR A 1 340 ? -18.57201 -42.00176 14.44564 1.000 77.42289 336 THR A O 1
ATOM 2610 N N . ARG A 1 341 ? -16.55938 -43.01665 14.53217 1.000 83.94652 337 ARG A N 1
ATOM 2611 C CA . ARG A 1 341 ? -17.11950 -44.28676 14.06923 1.000 85.63921 337 ARG A CA 1
ATOM 2612 C C . ARG A 1 341 ? -18.24366 -44.76952 14.96535 1.000 80.59481 337 ARG A C 1
ATOM 2613 O O . ARG A 1 341 ? -19.04925 -45.59629 14.53649 1.000 80.10485 337 ARG A O 1
ATOM 2621 N N . GLY A 1 342 ? -18.31899 -44.26139 16.19355 1.000 88.45587 338 GLY A N 1
ATOM 2622 C CA . GLY A 1 342 ? -19.49036 -44.50648 17.01404 1.000 90.10699 338 GLY A CA 1
ATOM 2623 C C . GLY A 1 342 ? -20.73267 -43.80265 16.49621 1.000 92.32326 338 GLY A C 1
ATOM 2624 O O . GLY A 1 342 ? -21.82874 -44.36987 16.51988 1.000 92.89930 338 GLY A O 1
ATOM 2625 N N . PHE A 1 343 ? -20.59205 -42.55452 16.03027 1.000 85.67952 339 PHE A N 1
ATOM 2626 C CA . PHE A 1 343 ? -21.77384 -41.86328 15.52655 1.000 79.09929 339 PHE A CA 1
ATOM 2627 C C . PHE A 1 343 ? -22.25531 -42.51747 14.24351 1.000 77.92595 339 PHE A C 1
ATOM 2628 O O . PHE A 1 343 ? -23.46314 -42.62040 14.00762 1.000 78.21990 339 PHE A O 1
ATOM 2636 N N . LEU A 1 344 ? -21.32535 -43.00721 13.42610 1.000 76.50466 340 LEU A N 1
ATOM 2637 C CA . LEU A 1 344 ? -21.71487 -43.69526 12.20382 1.000 75.16414 340 LEU A CA 1
ATOM 2638 C C . LEU A 1 344 ? -22.58665 -44.89317 12.51116 1.000 76.25503 340 LEU A C 1
ATOM 2639 O O . LEU A 1 344 ? -23.66030 -45.06237 11.92004 1.000 75.47616 340 LEU A O 1
ATOM 2644 N N . LYS A 1 345 ? -22.13353 -45.73924 13.43684 1.000 77.62271 341 LYS A N 1
ATOM 2645 C CA . LYS A 1 345 ? -22.93328 -46.88374 13.84547 1.000 75.65906 341 LYS A CA 1
ATOM 2646 C C . LYS A 1 345 ? -24.31646 -46.42651 14.26901 1.000 74.54190 341 LYS A C 1
ATOM 2647 O O . LYS A 1 345 ? -25.32471 -46.95842 13.79676 1.000 79.23105 341 LYS A O 1
ATOM 2653 N N . ALA A 1 346 ? -24.37884 -45.38873 15.10428 1.000 73.35880 342 ALA A N 1
ATOM 2654 C CA . ALA A 1 346 ? -25.65865 -44.90745 15.61689 1.000 76.65678 342 ALA A CA 1
ATOM 2655 C C . ALA A 1 346 ? -26.67690 -44.74668 14.50213 1.000 74.88759 342 ALA A C 1
ATOM 2656 O O . ALA A 1 346 ? -27.82302 -45.19023 14.61523 1.000 76.20311 342 ALA A O 1
ATOM 2658 N N . VAL A 1 347 ? -26.26199 -44.13922 13.40177 1.000 76.28786 343 VAL A N 1
ATOM 2659 C CA . VAL A 1 347 ? -27.22370 -43.71367 12.40427 1.000 75.58105 343 VAL A CA 1
ATOM 2660 C C . VAL A 1 347 ? -27.50002 -44.80603 11.38899 1.000 75.14761 343 VAL A C 1
ATOM 2661 O O . VAL A 1 347 ? -28.60564 -44.88183 10.84113 1.000 76.59189 343 VAL A O 1
ATOM 2665 N N . THR A 1 348 ? -26.52509 -45.66781 11.14626 1.000 73.59659 344 THR A N 1
ATOM 2666 C CA . THR A 1 348 ? -26.75839 -46.79408 10.26600 1.000 74.43322 344 THR A CA 1
ATOM 2667 C C . THR A 1 348 ? -27.67819 -47.80501 10.92884 1.000 74.89747 344 THR A C 1
ATOM 2668 O O . THR A 1 348 ? -28.57814 -48.35870 10.28632 1.000 80.33930 344 THR A O 1
ATOM 2672 N N . ARG A 1 349 ? -27.47118 -48.05570 12.21186 1.000 71.71725 345 ARG A N 1
ATOM 2673 C CA . ARG A 1 349 ? -28.27501 -49.02316 12.92929 1.000 72.50612 345 ARG A CA 1
ATOM 2674 C C . ARG A 1 349 ? -29.39924 -48.38697 13.73723 1.000 75.47626 345 ARG A C 1
ATOM 2675 O O . ARG A 1 349 ? -30.08442 -49.10497 14.46898 1.000 82.75728 345 ARG A O 1
ATOM 2683 N N . GLU A 1 350 ? -29.62822 -47.07363 13.62226 1.000 76.81776 346 GLU A N 1
ATOM 2684 C CA . GLU A 1 350 ? -30.75609 -46.50470 14.35021 1.000 75.34260 346 GLU A CA 1
ATOM 2685 C C . GLU A 1 350 ? -31.25342 -45.16878 13.80180 1.000 75.77719 346 GLU A C 1
ATOM 2686 O O . GLU A 1 350 ? -32.13908 -44.56415 14.41037 1.000 80.37288 346 GLU A O 1
ATOM 2692 N N . PHE A 1 351 ? -30.76512 -44.69524 12.65132 1.000 76.23602 347 PHE A N 1
ATOM 2693 C CA . PHE A 1 351 ? -31.34825 -43.44824 12.14283 1.000 80.45539 347 PHE A CA 1
ATOM 2694 C C . PHE A 1 351 ? -31.61100 -43.36928 10.63448 1.000 83.01309 347 PHE A C 1
ATOM 2695 O O . PHE A 1 351 ? -32.42473 -42.52469 10.23610 1.000 79.67963 347 PHE A O 1
ATOM 2703 N N . GLU A 1 352 ? -30.98144 -44.17772 9.76988 1.000 81.19071 348 GLU A N 1
ATOM 2704 C CA . GLU A 1 352 ? -31.22218 -44.00501 8.33448 1.000 83.31469 348 GLU A CA 1
ATOM 2705 C C . GLU A 1 352 ? -32.69665 -44.07432 7.96053 1.000 83.67129 348 GLU A C 1
ATOM 2706 O O . GLU A 1 352 ? -33.09808 -43.34082 7.04171 1.000 83.21528 348 GLU A O 1
ATOM 2712 N N . PRO A 1 353 ? -33.53969 -44.92549 8.57802 1.000 89.11298 349 PRO A N 1
ATOM 2713 C CA . PRO A 1 353 ? -34.98485 -44.81629 8.34663 1.000 88.62841 349 PRO A CA 1
ATOM 2714 C C . PRO A 1 353 ? -35.49090 -43.38386 8.38829 1.000 90.08158 349 PRO A C 1
ATOM 2715 O O . PRO A 1 353 ? -36.43293 -43.01907 7.67693 1.000 90.88282 349 PRO A O 1
ATOM 2719 N N . LEU A 1 354 ? -34.85110 -42.55870 9.20546 1.000 84.27009 350 LEU A N 1
ATOM 2720 C CA . LEU A 1 354 ? -35.37503 -41.23876 9.50139 1.000 82.61849 350 LEU A CA 1
ATOM 2721 C C . LEU A 1 354 ? -34.89332 -40.17585 8.52946 1.000 80.43165 350 LEU A C 1
ATOM 2722 O O . LEU A 1 354 ? -35.38195 -39.04343 8.58609 1.000 79.54695 350 LEU A O 1
ATOM 2727 N N . LEU A 1 355 ? -33.96861 -40.51842 7.63774 1.000 83.30605 351 LEU A N 1
ATOM 2728 C CA . LEU A 1 355 ? -33.42526 -39.57323 6.67233 1.000 77.45069 351 LEU A CA 1
ATOM 2729 C C . LEU A 1 355 ? -34.42111 -39.33633 5.54929 1.000 78.19413 351 LEU A C 1
ATOM 2730 O O . LEU A 1 355 ? -34.74662 -40.25437 4.78529 1.000 76.50917 351 LEU A O 1
ATOM 2735 N N . LYS 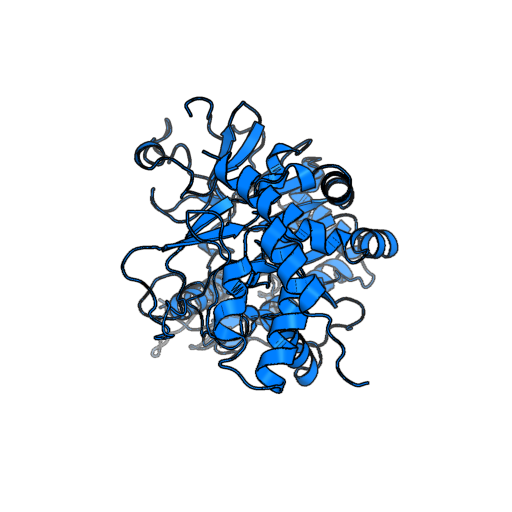A 1 356 ? -34.89011 -38.10578 5.45304 1.000 77.07060 352 LYS A N 1
ATOM 2736 C CA . LYS A 1 356 ? -35.77743 -37.72162 4.37503 1.000 76.67642 352 LYS A CA 1
ATOM 2737 C C . LYS A 1 356 ? -35.06878 -37.91169 3.04225 1.000 79.31775 352 LYS A C 1
ATOM 2738 O O . LYS A 1 356 ? -33.88746 -37.53893 2.91274 1.000 73.13577 352 LYS A O 1
ATOM 2744 N N . PRO A 1 357 ? -35.73215 -38.49573 2.04124 1.000 77.58093 353 PRO A N 1
ATOM 2745 C CA . PRO A 1 357 ? -35.24029 -38.38289 0.66561 1.000 74.44381 353 PRO A CA 1
ATOM 2746 C C . PRO A 1 357 ? -35.73375 -37.05608 0.11702 1.000 71.74077 353 PRO A C 1
ATOM 2747 O O . PRO A 1 357 ? -36.93384 -36.79567 0.08473 1.000 73.40737 353 PRO A O 1
ATOM 2751 N N . HIS A 1 358 ? -34.81498 -36.20226 -0.27123 1.000 70.21325 354 HIS A N 1
ATOM 2752 C CA . HIS A 1 358 ? -35.18922 -34.86764 -0.67814 1.000 68.36608 354 HIS A CA 1
ATOM 2753 C C . HIS A 1 358 ? -35.54241 -34.82648 -2.15282 1.000 67.45806 354 HIS A C 1
ATOM 2754 O O . HIS A 1 358 ? -34.80807 -35.34007 -3.00563 1.000 62.73888 354 HIS A O 1
ATOM 2761 N N . VAL A 1 359 ? -36.68001 -34.21596 -2.42997 1.000 70.02888 355 VAL A N 1
ATOM 2762 C CA . VAL A 1 359 ? -37.14044 -33.99911 -3.78575 1.000 68.60988 355 VAL A CA 1
ATOM 2763 C C . VAL A 1 359 ? -36.30829 -32.90133 -4.41053 1.000 67.37587 355 VAL A C 1
ATOM 2764 O O . VAL A 1 359 ? -36.18365 -31.81088 -3.84212 1.000 64.40253 355 VAL A O 1
ATOM 2768 N N . ALA A 1 360 ? -35.73336 -33.19590 -5.57693 1.000 68.08344 356 ALA A N 1
ATOM 2769 C CA . ALA A 1 360 ? -35.16389 -32.19555 -6.47101 1.000 67.04445 356 ALA A CA 1
ATOM 2770 C C . ALA A 1 360 ? -35.92638 -32.26678 -7.78897 1.000 71.97736 356 ALA A C 1
ATOM 2771 O O . ALA A 1 360 ? -35.78423 -33.24545 -8.52686 1.000 74.23263 356 ALA A O 1
ATOM 2773 N N . VAL A 1 361 ? -36.73083 -31.23955 -8.07827 1.000 74.42240 357 VAL A N 1
ATOM 2774 C CA . VAL A 1 361 ? -37.56123 -31.17324 -9.28450 1.000 72.67748 357 VAL A CA 1
ATOM 2775 C C . VAL A 1 361 ? -36.66304 -30.95260 -10.50007 1.000 75.92322 357 VAL A C 1
ATOM 2776 O O . VAL A 1 361 ? -36.04798 -29.89485 -10.65274 1.000 75.21693 357 VAL A O 1
ATOM 2780 N N . LYS A 1 362 ? -36.60554 -31.93784 -11.38359 1.000 75.00838 358 LYS A N 1
ATOM 2781 C CA . LYS A 1 362 ? -35.64429 -31.93440 -12.46925 1.000 77.13263 358 LYS A CA 1
ATOM 2782 C C . LYS A 1 362 ? -36.37899 -31.97045 -13.79625 1.000 80.66455 358 LYS A C 1
ATOM 2783 O O . LYS A 1 362 ? -37.58868 -32.20943 -13.85689 1.000 82.29562 358 LYS A O 1
ATOM 2789 N N . LYS A 1 363 ? -35.63636 -31.70056 -14.86545 1.000 78.90114 359 LYS A N 1
ATOM 2790 C CA . LYS A 1 363 ? -36.08707 -32.01577 -16.21705 1.000 84.51939 359 LYS A CA 1
ATOM 2791 C C . LYS A 1 363 ? -35.45909 -33.36037 -16.57391 1.000 85.44404 359 LYS A C 1
ATOM 2792 O O . LYS A 1 363 ? -34.28167 -33.43492 -16.92544 1.000 82.05019 359 LYS A O 1
ATOM 2798 N N . VAL A 1 364 ? -36.23009 -34.43305 -16.43678 1.000 83.17285 360 VAL A N 1
ATOM 2799 C CA . VAL A 1 364 ? -35.73333 -35.78251 -16.68670 1.000 82.99593 360 VAL A CA 1
ATOM 2800 C C . VAL A 1 364 ? -35.98602 -36.09785 -18.15501 1.000 83.88694 360 VAL A C 1
ATOM 2801 O O . VAL A 1 364 ? -37.14458 -36.31466 -18.53516 1.000 82.63967 360 VAL A O 1
ATOM 2805 N N . PRO A 1 365 ? -34.96052 -36.11702 -19.00070 1.000 86.71252 361 PRO A N 1
ATOM 2806 C CA . PRO A 1 365 ? -35.15354 -36.60332 -20.36781 1.000 88.81463 361 PRO A CA 1
ATOM 2807 C C . PRO A 1 3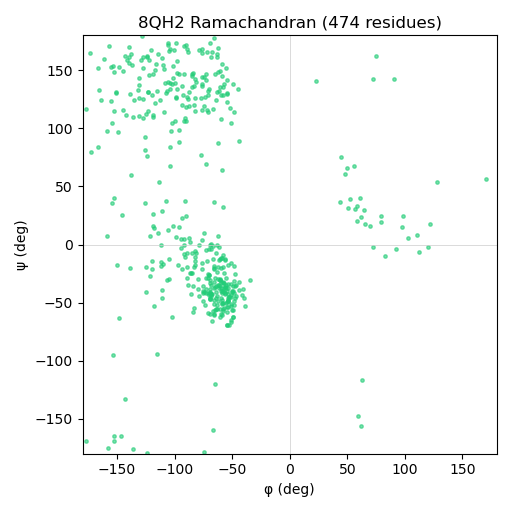65 ? -35.75303 -37.99518 -20.33604 1.000 83.14419 361 PRO A C 1
ATOM 2808 O O . PRO A 1 365 ? -35.28061 -38.88017 -19.62360 1.000 83.17082 361 PRO A O 1
ATOM 2812 N N . TYR A 1 366 ? -36.82661 -38.17001 -21.09092 1.000 86.71912 362 TYR A N 1
ATOM 2813 C CA . TYR A 1 366 ? -37.65087 -39.36158 -21.00451 1.000 95.23458 362 TYR A CA 1
ATOM 2814 C C . TYR A 1 366 ? -37.96889 -39.81282 -22.41757 1.000 98.27266 362 TYR A C 1
ATOM 2815 O O . TYR A 1 366 ? -37.50938 -39.20715 -23.38808 1.000 99.29821 362 TYR A O 1
ATOM 2824 N N . VAL A 1 367 ? -38.79009 -40.85939 -22.53887 1.000 100.46846 363 VAL A N 1
ATOM 2825 C CA . VAL A 1 367 ? -38.98385 -41.49346 -23.83743 1.000 103.57525 363 VAL A CA 1
ATOM 2826 C C . VAL A 1 367 ? -40.46234 -41.56773 -24.22436 1.000 108.69098 363 VAL A C 1
ATOM 2827 O O . VAL A 1 367 ? -40.90083 -42.52666 -24.86918 1.000 116.20609 363 VAL A O 1
ATOM 2831 N N . ASP A 1 368 ? -41.23923 -40.54317 -23.85718 1.000 106.10293 364 ASP A N 1
ATOM 2832 C CA . ASP A 1 368 ? -42.50575 -40.24702 -24.53071 1.000 114.33772 364 ASP A CA 1
ATOM 2833 C C . ASP A 1 368 ? -43.53281 -41.37944 -24.42749 1.000 120.38815 364 ASP A C 1
ATOM 2834 O O . ASP A 1 368 ? -43.49614 -42.17608 -23.48348 1.000 124.43461 364 ASP A O 1
ATOM 2839 N N . GLU A 1 369 ? -44.47855 -41.44140 -25.37159 1.000 120.54803 365 GLU A N 1
ATOM 2840 C CA . GLU A 1 369 ? -45.38582 -42.57785 -25.49402 1.000 125.28542 365 GLU A CA 1
ATOM 2841 C C . GLU A 1 369 ? -45.27592 -43.27255 -26.84269 1.000 132.12659 365 GLU A C 1
ATOM 2842 O O . GLU A 1 369 ? -45.79013 -44.38851 -26.98977 1.000 127.37006 365 GLU A O 1
ATOM 2848 N N . GLU A 1 370 ? -44.63547 -42.63763 -27.83016 1.000 142.31819 366 GLU A N 1
ATOM 2849 C CA . GLU A 1 370 ? -44.22288 -43.29493 -29.05984 1.000 142.91708 366 GLU A CA 1
ATOM 2850 C C . GLU A 1 370 ? -42.71440 -43.46192 -29.16839 1.000 142.32227 366 GLU A C 1
ATOM 2851 O O . GLU A 1 370 ? -42.25885 -44.26300 -29.99247 1.000 139.84860 366 GLU A O 1
ATOM 2857 N N . GLY A 1 371 ? -41.93567 -42.72499 -28.37049 1.000 136.83348 367 GLY A N 1
ATOM 2858 C CA . GLY A 1 371 ? -40.52488 -43.01933 -28.19544 1.000 129.84751 367 GLY A CA 1
ATOM 2859 C C . GLY A 1 371 ? -39.52833 -41.93191 -28.54284 1.000 129.45147 367 GLY A C 1
ATOM 2860 O O . GLY A 1 371 ? -38.33792 -42.22530 -28.67903 1.000 122.20032 367 GLY A O 1
ATOM 2861 N N . ASN A 1 372 ? -39.97964 -40.67705 -28.64389 1.000 154.40537 368 ASN A N 1
ATOM 2862 C CA . ASN A 1 372 ? -39.15935 -39.62680 -29.24738 1.000 154.06580 368 ASN A CA 1
ATOM 2863 C C . ASN A 1 372 ? -37.89718 -39.30776 -28.44881 1.000 156.26679 368 ASN A C 1
ATOM 2864 O O . ASN A 1 372 ? -36.96454 -38.71290 -29.00151 1.000 154.05511 368 ASN A O 1
ATOM 2869 N N . LEU A 1 373 ? -37.83851 -39.68114 -27.17396 1.000 121.55987 369 LEU A N 1
ATOM 2870 C CA . LEU A 1 373 ? -36.70397 -39.33999 -26.31979 1.000 115.07368 369 LEU A CA 1
ATOM 2871 C C . LEU A 1 373 ? -36.59078 -37.83451 -26.10816 1.000 115.88932 369 LEU A C 1
ATOM 2872 O O . LEU A 1 373 ? -35.49938 -37.30531 -25.90127 1.000 113.77839 369 LEU A O 1
ATOM 2877 N N . VAL A 1 374 ? -37.73006 -37.14739 -26.14301 1.000 114.34771 370 VAL A N 1
ATOM 2878 C CA . VAL A 1 374 ? -37.83744 -35.72789 -25.82458 1.000 112.55190 370 VAL A CA 1
ATOM 2879 C C . VAL A 1 374 ? -37.26530 -35.48742 -24.43522 1.000 102.79050 370 VAL A C 1
ATOM 2880 O O . VAL A 1 374 ? -37.28826 -36.38264 -23.58646 1.000 105.37835 370 VAL A O 1
ATOM 2884 N N . LYS A 1 375 ? -36.74305 -34.29311 -24.18302 1.000 103.76105 371 LYS A N 1
ATOM 2885 C CA . LYS A 1 375 ? -36.13022 -34.09801 -22.87373 1.000 104.54906 371 LYS A CA 1
ATOM 2886 C C . LYS A 1 375 ? -37.00870 -33.31410 -21.89386 1.000 105.34606 371 LYS A C 1
ATOM 2887 O O . LYS A 1 375 ? -37.39703 -33.84514 -20.83998 1.000 92.79183 371 LYS A O 1
ATOM 2893 N N . PRO A 1 376 ? -37.34911 -32.06127 -22.19010 1.000 107.57482 372 PRO A N 1
ATOM 2894 C CA . PRO A 1 376 ? -37.67821 -31.14121 -21.10501 1.000 110.17394 372 PRO A CA 1
ATOM 2895 C C . PRO A 1 376 ? -39.11773 -30.67430 -21.13390 1.000 113.96012 372 PRO A C 1
ATOM 2896 O O . PRO A 1 376 ? -40.00924 -31.34378 -20.59816 1.000 109.40544 372 PRO A O 1
ATOM 2900 N N . LEU A 1 377 ? -39.32219 -29.51523 -21.76745 1.000 115.46623 373 LEU A N 1
ATOM 2901 C CA . LEU A 1 377 ? -40.59690 -28.80556 -21.82839 1.000 117.56383 373 LEU A CA 1
ATOM 2902 C C . LEU A 1 377 ? -41.25519 -28.77673 -20.44801 1.000 125.51261 373 LEU A C 1
ATOM 2903 O O . LEU A 1 377 ? -42.20942 -29.50673 -20.16931 1.000 130.38714 373 LEU A O 1
ATOM 2908 N N . LYS A 1 378 ? -40.68935 -27.90405 -19.58349 1.000 126.27005 374 LYS A N 1
ATOM 2909 C CA . LYS A 1 378 ? -41.00874 -27.75672 -18.15985 1.000 125.01049 374 LYS A CA 1
ATOM 2910 C C . LYS A 1 378 ? -40.44456 -28.95534 -17.40130 1.000 122.71433 374 LYS A C 1
ATOM 2911 O O . LYS A 1 378 ? -40.43224 -30.07650 -17.93064 1.000 121.31018 374 LYS A O 1
ATOM 2917 N N . PRO A 1 379 ? -39.92122 -28.75617 -16.19281 1.000 106.86353 375 PRO A N 1
ATOM 2918 C CA . PRO A 1 379 ? -39.60461 -29.90040 -15.33406 1.000 102.30149 375 PRO A CA 1
ATOM 2919 C C . PRO A 1 379 ? -40.77724 -30.86754 -15.25145 1.000 96.56422 375 PRO A C 1
ATOM 2920 O O . PRO A 1 379 ? -41.93822 -30.46647 -15.15987 1.000 98.52955 375 PRO A O 1
ATOM 2924 N N . ASN A 1 380 ? -40.46140 -32.15781 -15.31660 1.000 88.30937 376 ASN A N 1
ATOM 2925 C CA . ASN A 1 380 ? -41.46953 -33.20031 -15.44895 1.000 89.37437 376 ASN A CA 1
ATOM 2926 C C . ASN A 1 380 ? -41.39894 -34.27540 -14.37056 1.000 83.00969 376 ASN A C 1
ATOM 2927 O O . ASN A 1 380 ? -42.37976 -34.99976 -14.17036 1.000 81.18739 376 ASN A O 1
ATOM 2932 N N . GLY A 1 381 ? -40.27831 -34.40683 -13.68808 1.000 78.73989 377 GLY A N 1
ATOM 2933 C CA . GLY A 1 381 ? -40.15850 -35.36782 -12.62939 1.000 73.95623 377 GLY A CA 1
ATOM 2934 C C . GLY A 1 381 ? -39.24616 -34.87388 -11.53332 1.000 76.69171 377 GLY A C 1
ATOM 2935 O O . GLY A 1 381 ? -38.93342 -33.68396 -11.44702 1.000 78.58967 377 GLY A O 1
ATOM 2936 N N . ILE A 1 382 ? -38.81549 -35.78994 -10.67234 1.000 76.60339 378 ILE A N 1
ATOM 2937 C CA . ILE A 1 382 ? -38.00016 -35.44621 -9.52216 1.000 71.53955 378 ILE A CA 1
ATOM 2938 C C . ILE A 1 382 ? -36.95485 -36.53367 -9.33386 1.000 68.36053 378 ILE A C 1
ATOM 2939 O O . ILE A 1 382 ? -37.09860 -37.66163 -9.81657 1.000 66.53268 378 ILE A O 1
ATOM 2944 N N . LYS A 1 383 ? -35.88078 -36.16329 -8.63242 1.000 71.18410 379 LYS A N 1
ATOM 2945 C CA . LYS A 1 383 ? -34.88476 -37.10009 -8.11663 1.000 70.78704 379 LYS A CA 1
ATOM 2946 C C . LYS A 1 383 ? -34.88014 -36.97336 -6.60053 1.000 67.34800 379 LYS A C 1
ATOM 2947 O O . LYS A 1 383 ? -34.50465 -35.92627 -6.05802 1.000 66.87312 379 LYS A O 1
ATOM 2953 N N . MET A 1 384 ? -35.34102 -38.02084 -5.92617 1.000 63.83783 380 MET A N 1
ATOM 2954 C CA . MET A 1 384 ? -35.18086 -38.08576 -4.48736 1.000 65.25352 380 MET A CA 1
ATOM 2955 C C . MET A 1 384 ? -33.71349 -38.29705 -4.16002 1.000 63.59846 380 MET A C 1
ATOM 2956 O O . MET A 1 384 ? -33.04524 -39.13603 -4.76925 1.000 62.21691 380 MET A O 1
ATOM 2961 N N . GLU A 1 385 ? -33.20041 -37.53938 -3.20363 1.000 62.09310 381 GLU A N 1
ATOM 2962 C CA . GLU A 1 385 ? -31.86967 -37.82326 -2.69593 1.000 61.66174 381 GLU A CA 1
ATOM 2963 C C . GLU A 1 385 ? -31.83598 -37.70518 -1.18177 1.000 65.03968 381 GLU A C 1
ATOM 2964 O O . GLU A 1 385 ? -32.64593 -36.99649 -0.57960 1.000 68.67482 381 GLU A O 1
ATOM 2970 N N . LYS A 1 386 ? -30.89525 -38.42011 -0.57229 1.000 64.40510 382 LYS A N 1
ATOM 2971 C CA . LYS A 1 386 ? -30.60297 -38.27781 0.84299 1.000 65.72629 382 LYS A CA 1
ATOM 2972 C C . LYS A 1 386 ? -29.31836 -37.48803 0.97379 1.000 64.25682 382 LYS A C 1
ATOM 2973 O O . LYS A 1 386 ? -28.35811 -37.73152 0.25397 1.000 66.02829 382 LYS A O 1
ATOM 2979 N N . PHE A 1 387 ? -29.32041 -36.50945 1.85701 1.000 75.11733 383 PHE A N 1
ATOM 2980 C CA . PHE A 1 387 ? -28.18394 -35.61723 2.01313 1.000 73.65126 383 PHE A CA 1
ATOM 2981 C C . PHE A 1 387 ? -27.39497 -36.01864 3.24203 1.000 75.87870 383 PHE A C 1
ATOM 2982 O O . PHE A 1 387 ? -27.96740 -36.35476 4.27997 1.000 80.36802 383 PHE A O 1
ATOM 2990 N N . VAL A 1 388 ? -26.07480 -36.00653 3.11048 1.000 69.91111 384 VAL A N 1
ATOM 2991 C CA . VAL A 1 388 ? -25.25407 -36.54786 4.17854 1.000 71.21436 384 VAL A CA 1
ATOM 2992 C C . VAL A 1 388 ? -25.41524 -35.71719 5.44117 1.000 71.02572 384 VAL A C 1
ATOM 2993 O O . VAL A 1 388 ? -25.34246 -36.24476 6.55681 1.000 71.13850 384 VAL A O 1
ATOM 2997 N N . PHE A 1 389 ? -25.70570 -34.43279 5.30493 1.000 70.76585 385 PHE A N 1
ATOM 2998 C CA . PHE A 1 389 ? -25.72975 -33.63826 6.52407 1.000 76.36491 385 PHE A CA 1
ATOM 2999 C C . PHE A 1 389 ? -27.02881 -33.76805 7.29436 1.000 75.50856 385 PHE A C 1
ATOM 3000 O O . PHE A 1 389 ? -27.12212 -33.21304 8.39349 1.000 78.24450 385 PHE A O 1
ATOM 3008 N N . ASP A 1 390 ? -28.03516 -34.44841 6.73698 1.000 73.01760 386 ASP A N 1
ATOM 3009 C CA . ASP A 1 390 ? -29.25559 -34.68839 7.49618 1.000 74.56025 386 ASP A CA 1
ATOM 3010 C C . ASP A 1 390 ? -28.93849 -35.27854 8.84908 1.000 73.85244 386 ASP A C 1
ATOM 3011 O O . ASP A 1 390 ? -29.61735 -34.98035 9.83347 1.000 78.93911 386 ASP A O 1
ATOM 3016 N N . VAL A 1 391 ? -27.89117 -36.10168 8.91508 1.000 77.51527 387 VAL A N 1
ATOM 3017 C CA . VAL A 1 391 ? -27.54012 -36.85287 10.11545 1.000 76.43884 387 VAL A CA 1
ATOM 3018 C C . VAL A 1 391 ? -27.14122 -35.95666 11.27388 1.000 76.07403 387 VAL A C 1
ATOM 3019 O O . VAL A 1 391 ? -26.96257 -36.44093 12.39601 1.000 78.53339 387 VAL A O 1
ATOM 3023 N N . PHE A 1 392 ? -27.01941 -34.65752 11.02379 1.000 77.75693 388 PHE A N 1
ATOM 3024 C CA . PHE A 1 392 ? -26.67205 -33.71352 12.07337 1.000 80.33306 388 PHE A CA 1
ATOM 3025 C C . PHE A 1 392 ? -27.79722 -33.57652 13.09981 1.000 84.84823 388 PHE A C 1
ATOM 3026 O O . PHE A 1 392 ? -27.53624 -33.54380 14.31001 1.000 81.81172 388 PHE A O 1
ATOM 3034 N N . ARG A 1 393 ? -29.05236 -33.50634 12.64004 1.000 89.27210 389 ARG A N 1
ATOM 3035 C CA . ARG A 1 393 ? -30.21717 -33.47520 13.52357 1.000 89.62268 389 ARG A CA 1
ATOM 3036 C C . ARG A 1 393 ? -30.05312 -34.44136 14.69090 1.000 88.21616 389 ARG A C 1
ATOM 3037 O O . ARG A 1 393 ? -30.44795 -34.14194 15.82469 1.000 88.45050 389 ARG A O 1
ATOM 3045 N N . PHE A 1 394 ? -29.47328 -35.60710 14.41722 1.000 83.95383 390 PHE A N 1
ATOM 3046 C CA . PHE A 1 394 ? -29.29004 -36.63079 15.43497 1.000 85.01995 390 PHE A CA 1
ATOM 3047 C C . PHE A 1 394 ? -27.99661 -36.47224 16.21887 1.000 83.73171 390 PHE A C 1
ATOM 3048 O O . PHE A 1 394 ? -27.68192 -37.34577 17.03708 1.000 83.69386 390 PHE A O 1
ATOM 3056 N N . ALA A 1 395 ? -27.24028 -35.39922 15.99592 1.000 82.38690 391 ALA A N 1
ATOM 3057 C CA . ALA A 1 395 ? -25.96594 -35.27984 16.68125 1.000 80.71200 391 ALA A CA 1
ATOM 3058 C C . ALA A 1 395 ? -26.19076 -35.21984 18.18154 1.000 80.04786 391 ALA A C 1
ATOM 3059 O O . ALA A 1 395 ? -27.22740 -34.75442 18.66441 1.000 70.18129 391 ALA A O 1
ATOM 3061 N N . LYS A 1 396 ? -25.22284 -35.74934 18.91758 1.000 81.72355 392 LYS A N 1
ATOM 3062 C CA . LYS A 1 396 ? -25.25600 -35.67765 20.36696 1.000 86.04037 392 LYS A CA 1
ATOM 3063 C C . LYS A 1 396 ? -24.42590 -34.52696 20.89976 1.000 81.66028 392 LYS A C 1
ATOM 3064 O O . LYS A 1 396 ? -24.62926 -34.12124 22.04621 1.000 85.25296 392 LYS A O 1
ATOM 3070 N N . ASN A 1 397 ? -23.51997 -33.99028 20.08384 1.000 83.74567 393 ASN A N 1
ATOM 3071 C CA . ASN A 1 397 ? -22.72168 -32.81192 20.41213 1.000 88.72480 393 ASN A CA 1
ATOM 3072 C C . ASN A 1 397 ? -22.04754 -32.27293 19.15583 1.000 88.05859 393 ASN A C 1
ATOM 3073 O O . ASN A 1 397 ? -20.89218 -32.60496 18.87643 1.000 84.58986 393 ASN A O 1
ATOM 3078 N N . PHE A 1 398 ? -22.76420 -31.45543 18.38922 1.000 86.82008 394 PHE A N 1
ATOM 3079 C CA . PHE A 1 398 ? -22.33901 -31.08124 17.04552 1.000 86.22202 394 PHE A CA 1
ATOM 3080 C C . PHE A 1 398 ? -21.33503 -29.93497 17.10499 1.000 87.20143 394 PHE A C 1
ATOM 3081 O O . PHE A 1 398 ? -21.59874 -28.90162 17.72547 1.000 88.67043 394 PHE A O 1
ATOM 3089 N N . ALA A 1 399 ? -20.17999 -30.12822 16.48049 1.000 89.30420 395 ALA A N 1
ATOM 3090 C CA . ALA A 1 399 ? -19.17484 -29.08838 16.34283 1.000 88.17628 395 ALA A CA 1
ATOM 3091 C C . ALA A 1 399 ? -19.16028 -28.56499 14.91837 1.000 86.44966 395 ALA A C 1
ATOM 3092 O O . ALA A 1 399 ? -19.79203 -29.11536 14.01331 1.000 87.59211 395 ALA A O 1
ATOM 3094 N N . ALA A 1 400 ? -18.39234 -27.49714 14.72650 1.000 88.49463 396 ALA A N 1
ATOM 3095 C CA . ALA A 1 400 ? -18.34592 -26.79800 13.45543 1.000 79.08323 396 ALA A CA 1
ATOM 3096 C C . ALA A 1 400 ? -17.14076 -25.87050 13.45268 1.000 77.44765 396 ALA A C 1
ATOM 3097 O O . ALA A 1 400 ? -16.91213 -25.14168 14.41959 1.000 75.53669 396 ALA A O 1
ATOM 3099 N N . LEU A 1 401 ? -16.37526 -25.90670 12.36326 1.000 79.11398 397 LEU A N 1
ATOM 3100 C CA . LEU A 1 401 ? -15.16605 -25.10525 12.21623 1.000 75.11737 397 LEU A CA 1
ATOM 3101 C C . LEU A 1 401 ? -15.38109 -24.15314 11.05419 1.000 71.62608 397 LEU A C 1
ATOM 3102 O O . LEU A 1 401 ? -15.69121 -24.60077 9.94688 1.000 70.08234 397 LEU A O 1
ATOM 3107 N N . GLU A 1 402 ? -15.27285 -22.84571 11.31444 1.000 73.37838 398 GLU A N 1
ATOM 3108 C CA . GLU A 1 402 ? -15.22990 -21.86057 10.23621 1.000 72.61669 398 GLU A CA 1
ATOM 3109 C C . GLU A 1 402 ? -13.83658 -21.88364 9.63241 1.000 71.25998 398 GLU A C 1
ATOM 3110 O O . GLU A 1 402 ? -12.84332 -21.75314 10.35519 1.000 71.89606 398 GLU A O 1
ATOM 3116 N N . VAL A 1 403 ? -13.76006 -22.05617 8.31890 1.000 68.85620 399 VAL A N 1
ATOM 3117 C CA . VAL A 1 403 ? -12.49248 -22.25112 7.63534 1.000 64.23484 399 VAL A CA 1
ATOM 3118 C C . VAL A 1 403 ? -12.38867 -21.24109 6.50119 1.000 67.85594 399 VAL A C 1
ATOM 3119 O O . VAL A 1 403 ? -13.40026 -20.77305 5.96807 1.000 68.53419 399 VAL A O 1
ATOM 3123 N N . LEU A 1 404 ? -11.15086 -20.87750 6.15729 1.000 68.55718 400 LEU A N 1
ATOM 3124 C CA . LEU A 1 404 ? -10.90085 -19.84688 5.15022 1.000 66.93295 400 LEU A CA 1
ATOM 3125 C C . LEU A 1 404 ? -11.22185 -20.34443 3.74683 1.000 67.58640 400 LEU A C 1
ATOM 3126 O O . LEU A 1 404 ? -10.54769 -21.24329 3.23457 1.000 67.21912 400 LEU A O 1
ATOM 3131 N N . ARG A 1 405 ? -12.22296 -19.72776 3.11126 1.000 69.22483 401 ARG A N 1
ATOM 3132 C CA . ARG A 1 405 ? -12.62790 -20.15002 1.77886 1.000 63.97647 401 ARG A CA 1
ATOM 3133 C C . ARG A 1 405 ? -11.41381 -20.27291 0.86798 1.000 62.68499 401 ARG A C 1
ATOM 3134 O O . ARG A 1 405 ? -11.11210 -21.35523 0.36069 1.000 61.23764 401 ARG A O 1
ATOM 3142 N N . GLU A 1 406 ? -10.64876 -19.19170 0.72757 1.000 65.51702 402 GLU A N 1
ATOM 3143 C CA . GLU A 1 406 ? -9.54911 -19.16811 -0.23640 1.000 69.44903 402 GLU A CA 1
ATOM 3144 C C . GLU A 1 406 ? -8.49262 -20.23845 0.01202 1.000 72.17859 402 GLU A C 1
ATOM 3145 O O . GLU A 1 406 ? -7.63518 -20.45169 -0.86212 1.000 71.63568 402 GLU A O 1
ATOM 3151 N N . GLU A 1 407 ? -8.53124 -20.90856 1.16523 1.000 66.51389 403 GLU A N 1
ATOM 3152 C CA . GLU A 1 407 ? -7.50372 -21.86569 1.54502 1.000 68.18041 403 GLU A CA 1
ATOM 3153 C C . GLU A 1 407 ? -7.95465 -23.29531 1.41239 1.000 67.85987 403 GLU A C 1
ATOM 3154 O O . GLU A 1 407 ? -7.12191 -24.17602 1.17589 1.000 69.58555 403 GLU A O 1
ATOM 3160 N N . GLU A 1 408 ? -9.25122 -23.54019 1.58512 1.000 68.59678 404 GLU A N 1
ATOM 3161 C CA . GLU A 1 408 ? -9.77473 -24.88436 1.44431 1.000 62.83410 404 GLU A CA 1
ATOM 3162 C C . GLU A 1 408 ? -11.24058 -24.96175 1.01748 1.000 61.72484 404 GLU A C 1
ATOM 3163 O O . GLU A 1 408 ? -11.97903 -25.81814 1.51342 1.000 68.40846 404 GLU A O 1
ATOM 3169 N N . PHE A 1 409 ? -11.70056 -24.11947 0.09546 1.000 59.48083 405 PHE A N 1
ATOM 3170 C CA . PHE A 1 409 ? -12.99564 -24.42864 -0.51133 1.000 60.56679 405 PHE A CA 1
ATOM 3171 C C . PHE A 1 409 ? -13.07437 -23.80099 -1.89070 1.000 58.26171 405 PHE A C 1
ATOM 3172 O O . PHE A 1 409 ? -13.29590 -22.59701 -2.00233 1.000 60.03251 405 PHE A O 1
ATOM 3180 N N . SER A 1 410 ? -12.94310 -24.62226 -2.93046 1.000 57.18625 406 SER A N 1
ATOM 3181 C CA . SER A 1 410 ? -13.08292 -24.15300 -4.30806 1.000 56.71072 406 SER A CA 1
ATOM 3182 C C . SER A 1 410 ? -13.63490 -25.30270 -5.13610 1.000 62.59876 406 SER A C 1
ATOM 3183 O O . SER A 1 410 ? -12.89049 -26.18473 -5.59112 1.000 64.44066 406 SER A O 1
ATOM 3186 N N . PRO A 1 411 ? -14.94441 -25.33410 -5.34674 1.000 63.21537 407 PRO A N 1
ATOM 3187 C CA . PRO A 1 411 ? -15.56471 -26.50636 -5.96942 1.000 63.20744 407 PRO A CA 1
ATOM 3188 C C . PRO A 1 411 ? -15.52684 -26.47918 -7.49082 1.000 63.27701 407 PRO A C 1
ATOM 3189 O O . PRO A 1 411 ? -15.58477 -25.43080 -8.13435 1.000 58.11696 407 PRO A O 1
ATOM 3193 N N . LEU A 1 412 ? -15.41409 -27.68052 -8.05083 1.000 64.10334 408 LEU A N 1
ATOM 3194 C CA . LEU A 1 412 ? -15.49041 -27.91898 -9.48255 1.000 63.91128 408 LEU A CA 1
ATOM 3195 C C . LEU A 1 412 ? -16.88354 -28.47130 -9.73765 1.000 67.59909 408 LEU A C 1
ATOM 3196 O O . LEU A 1 412 ? -17.17672 -29.62941 -9.42648 1.000 70.26028 408 LEU A O 1
ATOM 3201 N N . LYS A 1 413 ? -17.74878 -27.63015 -10.27908 1.000 66.57180 409 LYS A N 1
ATOM 3202 C CA . LYS A 1 413 ? -19.11715 -28.01664 -10.54899 1.000 66.42795 409 LYS A CA 1
ATOM 3203 C C . LYS A 1 413 ? -19.44055 -27.94518 -12.02831 1.000 76.01521 409 LYS A C 1
ATOM 3204 O O . LYS A 1 413 ? -19.89252 -28.94056 -12.61081 1.000 78.82035 409 LYS A O 1
ATOM 3210 N N . ASN A 1 414 ? -19.17524 -26.80427 -12.65555 1.000 75.31920 410 ASN A N 1
ATOM 3211 C CA . ASN A 1 414 ? -19.45220 -26.58195 -14.06388 1.000 77.30853 410 ASN A CA 1
ATOM 3212 C C . ASN A 1 414 ? -18.25484 -26.93383 -14.93135 1.000 76.92177 410 ASN A C 1
ATOM 3213 O O . ASN A 1 414 ? -17.10286 -26.73658 -14.54218 1.000 82.03576 410 ASN A O 1
ATOM 3218 N N . ALA A 1 415 ? -18.53902 -27.43214 -16.13198 1.000 81.15715 411 ALA A N 1
ATOM 3219 C CA . ALA A 1 415 ? -17.47570 -27.74240 -17.07529 1.000 83.44228 411 ALA A CA 1
ATOM 3220 C C . ALA A 1 415 ? -17.01117 -26.51666 -17.84722 1.000 81.74503 411 ALA A C 1
ATOM 3221 O O . ALA A 1 415 ? -15.92633 -26.54348 -18.42994 1.000 79.45570 411 ALA A O 1
ATOM 3223 N N . GLU A 1 416 ? -17.77311 -25.42592 -17.81458 1.000 88.89376 412 GLU A N 1
ATOM 3224 C CA . GLU A 1 416 ? -17.50276 -24.27582 -18.66892 1.000 89.16478 412 GLU A CA 1
ATOM 3225 C C . GLU A 1 416 ? -16.57570 -23.28219 -17.96903 1.000 84.46672 412 GLU A C 1
ATOM 3226 O O . GLU A 1 416 ? -17.02014 -22.57879 -17.03973 1.000 81.50007 412 GLU A O 1
ATOM 3232 N N . PRO A 1 417 ? -15.30043 -23.15767 -18.40476 1.000 75.77830 413 PRO A N 1
ATOM 3233 C CA . PRO A 1 417 ? -14.37745 -22.15730 -17.83749 1.000 76.82513 413 PRO A CA 1
ATOM 3234 C C . PRO A 1 417 ? -14.92602 -20.74495 -17.79103 1.000 78.82700 413 PRO A C 1
ATOM 3235 O O . PRO A 1 417 ? -14.36996 -19.86375 -17.13144 1.000 84.47085 413 PRO A O 1
ATOM 3239 N N . ALA A 1 418 ? -15.98986 -20.50319 -18.54128 1.000 80.92275 414 ALA A N 1
ATOM 3240 C CA . ALA A 1 418 ? -16.66384 -19.22952 -18.42573 1.000 83.56882 414 ALA A CA 1
ATOM 3241 C C . ALA A 1 418 ? -17.22556 -19.07581 -17.02332 1.000 81.83133 414 ALA A C 1
ATOM 3242 O O . ALA A 1 418 ? -17.04449 -18.03733 -16.38097 1.000 85.94924 414 ALA A O 1
ATOM 3244 N N . ASP A 1 419 ? -17.84227 -20.13185 -16.50797 1.000 77.43570 415 ASP A N 1
ATOM 3245 C CA . ASP A 1 419 ? -18.59546 -20.05337 -15.27364 1.000 78.07653 415 ASP A CA 1
ATOM 3246 C C . ASP A 1 419 ? -17.66373 -20.01921 -14.06658 1.000 78.58123 415 ASP A C 1
ATOM 3247 O O . ASP A 1 419 ? -16.46788 -20.30683 -14.15660 1.000 74.55472 415 ASP A O 1
ATOM 3252 N N . ARG A 1 420 ? -18.22403 -19.62878 -12.92716 1.000 80.33021 416 ARG A N 1
ATOM 3253 C CA . ARG A 1 420 ? -17.51799 -19.83123 -11.67289 1.000 76.62678 416 ARG A CA 1
ATOM 3254 C C . ARG A 1 420 ? -17.47736 -21.32185 -11.37391 1.000 71.83265 416 ARG A C 1
ATOM 3255 O O . ARG A 1 420 ? -18.09546 -22.12677 -12.07292 1.000 71.47591 416 ARG A O 1
ATOM 3263 N N . ASP A 1 421 ? -16.73929 -21.69093 -10.32929 1.000 67.55416 417 ASP A N 1
ATOM 3264 C CA . ASP A 1 421 ? -16.65535 -23.07991 -9.90259 1.000 65.78849 417 ASP A CA 1
ATOM 3265 C C . ASP A 1 421 ? -16.37157 -23.98666 -11.09495 1.000 70.72801 417 ASP A C 1
ATOM 3266 O O . ASP A 1 421 ? -17.15691 -24.86375 -11.45704 1.000 69.38829 417 ASP A O 1
ATOM 3271 N N . SER A 1 422 ? -15.22939 -23.73177 -11.71242 1.000 74.29036 418 SER A N 1
ATOM 3272 C CA . SER A 1 422 ? -14.85053 -24.25625 -13.01308 1.000 73.47169 418 SER A CA 1
ATOM 3273 C C . SER A 1 422 ? -13.37226 -24.55238 -12.99950 1.000 76.65492 418 SER A C 1
ATOM 3274 O O . SER A 1 422 ? -12.62907 -24.00732 -12.16549 1.000 72.79699 418 SER A O 1
ATOM 3277 N N . PRO A 1 423 ? -12.87252 -25.36714 -13.94895 1.000 84.58365 419 PRO A N 1
ATOM 3278 C CA . PRO A 1 423 ? -11.42885 -25.63723 -14.01069 1.000 84.40615 419 PRO A CA 1
ATOM 3279 C C . PRO A 1 423 ? -10.60352 -24.38376 -13.88730 1.000 81.88736 419 PRO A C 1
ATOM 3280 O O . PRO A 1 423 ? -9.63956 -24.36068 -13.11794 1.000 84.57437 419 PRO A O 1
ATOM 3284 N N . ARG A 1 424 ? -11.00248 -23.32393 -14.59653 1.000 79.13864 420 ARG A N 1
ATOM 3285 C CA . ARG A 1 424 ? -10.36773 -22.01866 -14.44064 1.000 79.99922 420 ARG A CA 1
ATOM 3286 C C . ARG A 1 424 ? -10.32882 -21.57909 -12.97992 1.000 76.41278 420 ARG A C 1
ATOM 3287 O O . ARG A 1 424 ? -9.30133 -21.08281 -12.50186 1.000 74.59925 420 ARG A O 1
ATOM 3295 N N . THR A 1 425 ? -11.43508 -21.73071 -12.25569 1.000 73.21807 421 THR A N 1
ATOM 3296 C CA . THR A 1 425 ? -11.38189 -21.27240 -10.87533 1.000 73.88527 421 THR A CA 1
ATOM 3297 C C . THR A 1 425 ? -10.78427 -22.33053 -9.95431 1.000 71.18012 421 THR A C 1
ATOM 3298 O O . THR A 1 425 ? -10.04991 -21.99375 -9.02270 1.000 67.90463 421 THR A O 1
ATOM 3302 N N . ALA A 1 426 ? -11.06017 -23.60787 -10.21284 1.000 70.97469 422 ALA A N 1
ATOM 3303 C CA . ALA A 1 426 ? -10.34673 -24.66713 -9.51616 1.000 65.76001 422 ALA A CA 1
ATOM 3304 C C . ALA A 1 426 ? -8.85189 -24.49003 -9.68449 1.000 66.21077 422 ALA A C 1
ATOM 3305 O O . ALA A 1 426 ? -8.09415 -24.54439 -8.71111 1.000 67.52253 422 ALA A O 1
ATOM 3307 N N . ARG A 1 427 ? -8.41276 -24.29985 -10.92908 1.000 65.73834 423 ARG A N 1
ATOM 3308 C CA . ARG A 1 427 ? -7.01395 -24.05597 -11.23749 1.000 63.98934 423 ARG A CA 1
ATOM 3309 C C . ARG A 1 427 ? -6.52770 -22.88077 -10.42342 1.000 65.21297 423 ARG A C 1
ATOM 3310 O O . ARG A 1 427 ? -5.75146 -23.05440 -9.47577 1.000 67.78581 423 ARG A O 1
ATOM 3318 N N . GLN A 1 428 ? -7.03176 -21.69294 -10.76834 1.000 68.71016 424 GLN A N 1
ATOM 3319 C CA . GLN A 1 428 ? -6.50034 -20.45980 -10.20399 1.000 71.55046 424 GLN A CA 1
ATOM 3320 C C . GLN A 1 428 ? -6.48765 -20.51207 -8.68187 1.000 68.39352 424 GLN A C 1
ATOM 3321 O O . GLN A 1 428 ? -5.47992 -20.15649 -8.05682 1.000 67.48331 424 GLN A O 1
ATOM 3327 N N . ALA A 1 429 ? -7.56244 -21.02022 -8.07336 1.000 68.45487 425 ALA A N 1
ATOM 3328 C CA . ALA A 1 429 ? -7.61205 -21.14860 -6.61870 1.000 59.85716 425 ALA A CA 1
ATOM 3329 C C . ALA A 1 429 ? -6.37197 -21.84943 -6.08048 1.000 68.42541 425 ALA A C 1
ATOM 3330 O O . ALA A 1 429 ? -5.64441 -21.30358 -5.24106 1.000 74.19388 425 ALA A O 1
ATOM 3332 N N . LEU A 1 430 ? -6.10318 -23.05956 -6.57302 1.000 66.50698 426 LEU A N 1
ATOM 3333 C CA . LEU A 1 430 ? -4.94818 -23.80708 -6.09140 1.000 68.13561 426 LEU A CA 1
ATOM 3334 C C . LEU A 1 430 ? -3.64952 -23.07961 -6.42169 1.000 68.32061 426 LEU A C 1
ATOM 3335 O O . LEU A 1 430 ? -2.81303 -22.84732 -5.54111 1.000 63.68889 426 LEU A O 1
ATOM 3340 N N . LEU A 1 431 ? -3.46594 -22.70680 -7.69222 1.000 67.93672 427 LEU A N 1
ATOM 3341 C CA . LEU A 1 431 ? -2.24646 -22.00219 -8.06986 1.000 68.39343 427 LEU A CA 1
ATOM 3342 C C . LEU A 1 431 ? -2.05036 -20.74778 -7.23930 1.000 69.34873 427 LEU A C 1
ATOM 3343 O O . LEU A 1 431 ? -0.93910 -20.46736 -6.77921 1.000 71.38014 427 LEU A O 1
ATOM 3348 N N . THR A 1 432 ? -3.12204 -19.99081 -7.02170 1.000 70.72784 428 THR A N 1
ATOM 3349 C CA . THR A 1 432 ? -3.03762 -18.83595 -6.13971 1.000 72.07972 428 THR A CA 1
ATOM 3350 C C . THR A 1 432 ? -2.59948 -19.23738 -4.74078 1.000 71.17542 428 THR A C 1
ATOM 3351 O O . THR A 1 432 ? -1.65834 -18.65903 -4.18374 1.000 71.12158 428 THR A O 1
ATOM 3355 N N . GLN A 1 433 ? -3.27314 -20.23033 -4.16249 1.000 76.83167 429 GLN A N 1
ATOM 3356 C CA . GLN A 1 433 ? -2.93996 -20.69563 -2.82322 1.000 76.09001 429 GLN A CA 1
ATOM 3357 C C . GLN A 1 433 ? -1.44100 -20.96082 -2.67799 1.000 77.85537 429 GLN A C 1
ATOM 3358 O O . GLN A 1 433 ? -0.75198 -20.28672 -1.90594 1.000 79.92376 429 GLN A O 1
ATOM 3364 N N . HIS A 1 434 ? -0.90602 -21.91219 -3.44826 1.000 69.15792 430 HIS A N 1
ATOM 3365 C CA . HIS A 1 434 ? 0.51312 -22.23160 -3.34242 1.000 66.56891 430 HIS A CA 1
ATOM 3366 C C . HIS A 1 434 ? 1.38230 -20.99959 -3.56682 1.000 71.98897 430 HIS A C 1
ATOM 3367 O O . HIS A 1 434 ? 2.41946 -20.85322 -2.90936 1.000 70.55157 430 HIS A O 1
ATOM 3374 N N . TYR A 1 435 ? 0.98662 -20.09659 -4.47181 1.000 71.01774 431 TYR A N 1
ATOM 3375 C CA . TYR A 1 435 ? 1.73566 -18.84785 -4.60088 1.000 69.19507 431 TYR A CA 1
ATOM 3376 C C . TYR A 1 435 ? 1.86986 -18.16282 -3.25013 1.000 70.34867 431 TYR A C 1
ATOM 3377 O O . TYR A 1 435 ? 2.96120 -17.71240 -2.87399 1.000 72.28227 431 TYR A O 1
ATOM 3386 N N . ARG A 1 436 ? 0.77599 -18.10121 -2.48541 1.000 66.43892 432 ARG A N 1
ATOM 3387 C CA . ARG A 1 436 ? 0.86178 -17.41391 -1.20401 1.000 70.80152 432 ARG A CA 1
ATOM 3388 C C . ARG A 1 436 ? 1.72652 -18.19145 -0.22588 1.000 74.68834 432 ARG A C 1
ATOM 3389 O O . ARG A 1 436 ? 2.43371 -17.58441 0.59319 1.000 74.61444 432 ARG A O 1
ATOM 3397 N N . TRP A 1 437 ? 1.71488 -19.52317 -0.31789 1.000 71.41207 433 TRP A N 1
ATOM 3398 C CA . TRP A 1 437 ? 2.62062 -20.31716 0.50388 1.000 69.39575 433 TRP A CA 1
ATOM 3399 C C . TRP A 1 437 ? 4.06141 -19.94631 0.22041 1.000 69.15107 433 TRP A C 1
ATOM 3400 O O . TRP A 1 437 ? 4.85918 -19.74631 1.14280 1.000 74.60868 433 TRP A O 1
ATOM 3411 N N . ALA A 1 438 ? 4.41545 -19.86777 -1.06097 1.000 71.25958 434 ALA A N 1
ATOM 3412 C CA . ALA A 1 438 ? 5.77843 -19.50813 -1.43327 1.000 74.62362 434 ALA A CA 1
ATOM 3413 C C . ALA A 1 438 ? 6.14719 -18.14266 -0.88193 1.000 74.30871 434 ALA A C 1
ATOM 3414 O O . ALA A 1 438 ? 7.27789 -17.92679 -0.42472 1.000 72.01065 434 ALA A O 1
ATOM 3416 N N . LEU A 1 439 ? 5.20886 -17.20039 -0.93382 1.000 70.24482 435 LEU A N 1
ATOM 3417 C CA . LEU A 1 439 ? 5.47285 -15.90168 -0.34306 1.000 73.01338 435 LEU A CA 1
ATOM 3418 C C . LEU A 1 439 ? 5.76308 -16.05445 1.13723 1.000 74.07769 435 LEU A C 1
ATOM 3419 O O . LEU A 1 439 ? 6.87184 -15.77096 1.59762 1.000 74.04280 435 LEU A O 1
ATOM 3424 N N . ARG A 1 440 ? 4.80366 -16.58841 1.88441 1.000 73.67586 436 ARG A N 1
ATOM 3425 C CA . ARG A 1 440 ? 4.93672 -16.67463 3.33193 1.000 69.55100 436 ARG A CA 1
ATOM 3426 C C . ARG A 1 440 ? 6.10139 -17.56603 3.73841 1.000 69.76434 436 ARG A C 1
ATOM 3427 O O . ARG A 1 440 ? 6.34443 -17.75616 4.92795 1.000 79.65830 436 ARG A O 1
ATOM 3435 N N . ALA A 1 441 ? 6.82933 -18.13772 2.79116 1.000 71.31636 437 ALA A N 1
ATOM 3436 C CA . ALA A 1 441 ? 7.84640 -19.11350 3.15834 1.000 73.40162 437 ALA A CA 1
ATOM 3437 C C . ALA A 1 441 ? 9.23764 -18.66243 2.74936 1.000 77.96950 437 ALA A C 1
ATOM 3438 O O . ALA A 1 441 ? 10.16087 -19.48191 2.69704 1.000 79.95558 437 ALA A O 1
ATOM 3440 N N . GLY A 1 442 ? 9.40401 -17.37647 2.44569 1.000 85.75874 438 GLY A N 1
ATOM 3441 C CA . GLY A 1 442 ? 10.71155 -16.79442 2.19474 1.000 88.19224 438 GLY A CA 1
ATOM 3442 C C . GLY A 1 442 ? 11.05204 -16.54634 0.74315 1.000 89.53453 438 GLY A C 1
ATOM 3443 O O . GLY A 1 442 ? 12.18220 -16.14078 0.44854 1.000 88.61211 438 GLY A O 1
ATOM 3444 N N . ALA A 1 443 ? 10.12311 -16.76726 -0.16883 1.000 83.09120 439 ALA A N 1
ATOM 3445 C CA . ALA A 1 443 ? 10.40030 -16.69469 -1.58808 1.000 83.13508 439 ALA A CA 1
ATOM 3446 C C . ALA A 1 443 ? 9.79162 -15.42253 -2.16305 1.000 83.95192 439 ALA A C 1
ATOM 3447 O O . ALA A 1 443 ? 8.63227 -15.10716 -1.88348 1.000 85.82765 439 ALA A O 1
ATOM 3449 N N . ARG A 1 444 ? 10.57659 -14.68343 -2.94014 1.000 82.75339 440 ARG A N 1
ATOM 3450 C CA . ARG A 1 444 ? 10.07238 -13.55355 -3.70955 1.000 90.64235 440 ARG A CA 1
ATOM 3451 C C . ARG A 1 444 ? 10.06492 -13.91072 -5.19189 1.000 90.89953 440 ARG A C 1
ATOM 3452 O O . ARG A 1 444 ? 10.88412 -14.70814 -5.66299 1.000 90.85563 440 ARG A O 1
ATOM 3460 N N . PHE A 1 445 ? 9.14190 -13.31812 -5.93446 1.000 87.95848 441 PHE A N 1
ATOM 3461 C CA . PHE A 1 445 ? 9.04876 -13.63364 -7.34950 1.000 91.86834 441 PHE A CA 1
ATOM 3462 C C . PHE A 1 445 ? 9.62481 -12.52777 -8.22103 1.000 97.43080 441 PHE A C 1
ATOM 3463 O O . PHE A 1 445 ? 9.91252 -11.41056 -7.77791 1.000 95.73900 441 PHE A O 1
ATOM 3471 N N . LEU A 1 446 ? 9.78265 -12.86497 -9.49004 1.000 98.72475 442 LEU A N 1
ATOM 3472 C CA . LEU A 1 446 ? 10.44315 -11.99373 -10.43652 1.000 107.67003 442 LEU A CA 1
ATOM 3473 C C . LEU A 1 446 ? 9.59380 -11.84977 -11.68414 1.000 114.10063 442 LEU A C 1
ATOM 3474 O O . LEU A 1 446 ? 8.93459 -12.79720 -12.11990 1.000 110.09832 442 LEU A O 1
ATOM 3479 N N . ASP A 1 447 ? 9.61580 -10.64392 -12.23703 1.000 119.87429 443 ASP A N 1
ATOM 3480 C CA . ASP A 1 447 ? 9.03793 -10.34043 -13.53156 1.000 124.53210 443 ASP A CA 1
ATOM 3481 C C . ASP A 1 447 ? 9.92291 -10.90427 -14.64419 1.000 126.71683 443 ASP A C 1
ATOM 3482 O O . ASP A 1 447 ? 10.95283 -11.53631 -14.40149 1.000 124.97475 443 ASP A O 1
ATOM 3487 N N . ALA A 1 448 ? 9.52064 -10.66346 -15.89274 1.000 138.56646 444 ALA A N 1
ATOM 3488 C CA . ALA A 1 448 ? 10.44234 -10.83195 -17.01289 1.000 140.54272 444 ALA A CA 1
ATOM 3489 C C . ALA A 1 448 ? 11.55644 -9.79086 -16.99547 1.000 149.81067 444 ALA A C 1
ATOM 3490 O O . ALA A 1 448 ? 12.45079 -9.82962 -17.84987 1.000 153.06648 444 ALA A O 1
ATOM 3492 N N . HIS A 1 449 ? 11.49684 -8.85761 -16.04471 1.000 156.17817 445 HIS A N 1
ATOM 3493 C CA . HIS A 1 449 ? 12.55934 -7.91092 -15.75341 1.000 153.94215 445 HIS A CA 1
ATOM 3494 C C . HIS A 1 449 ? 12.68981 -7.80612 -14.22884 1.000 157.73863 445 HIS A C 1
ATOM 3495 O O . HIS A 1 449 ? 12.50800 -6.74740 -13.63614 1.000 166.56819 445 HIS A O 1
ATOM 3502 N N . GLY A 1 450 ? 12.97558 -8.93567 -13.57797 1.000 140.21835 446 GLY A N 1
ATOM 3503 C CA . GLY A 1 450 ? 13.21913 -8.93860 -12.13970 1.000 127.95334 446 GLY A CA 1
ATOM 3504 C C . GLY A 1 450 ? 12.00554 -8.49560 -11.33875 1.000 127.35899 446 GLY A C 1
ATOM 3505 O O . GLY A 1 450 ? 10.96244 -9.15058 -11.33828 1.000 122.72500 446 GLY A O 1
ATOM 3506 N N . ALA A 1 451 ? 12.13892 -7.38188 -10.62759 1.000 126.43935 447 ALA A N 1
ATOM 3507 C CA . ALA A 1 451 ? 11.01807 -6.74045 -9.92418 1.000 124.03974 447 ALA A CA 1
ATOM 3508 C C . ALA A 1 451 ? 10.43355 -7.72350 -8.91047 1.000 117.92405 447 ALA A C 1
ATOM 3509 O O . ALA A 1 451 ? 11.15552 -8.54743 -8.33660 1.000 117.23892 447 ALA A O 1
ATOM 3511 N N . TRP A 1 452 ? 9.12637 -7.63669 -8.68612 1.000 108.07335 448 TRP A N 1
ATOM 3512 C CA . TRP A 1 452 ? 8.43971 -8.45813 -7.69905 1.000 108.81100 448 TRP A CA 1
ATOM 3513 C C . TRP A 1 452 ? 6.99001 -8.60174 -8.12374 1.000 108.36058 448 TRP A C 1
ATOM 3514 O O . TRP A 1 452 ? 6.64262 -9.47362 -8.93043 1.000 105.28130 448 TRP A O 1
ATOM 3525 N N . LEU A 1 453 ? 6.14638 -7.73691 -7.57198 1.000 105.15168 449 LEU A N 1
ATOM 3526 C CA . LEU A 1 453 ? 4.78188 -7.56296 -8.03866 1.000 104.73117 449 LEU A CA 1
ATOM 3527 C C . LEU A 1 453 ? 4.63548 -6.14852 -8.61801 1.000 108.08115 449 LEU A C 1
ATOM 3528 O O . LEU A 1 453 ? 4.86958 -5.91169 -9.80824 1.000 105.34706 449 LEU A O 1
ATOM 3533 N N . ASP A 1 464 ? -5.69039 -13.96067 -12.68215 1.000 124.44173 460 ASP A N 1
ATOM 3534 C CA . ASP A 1 464 ? -4.47721 -14.77702 -12.65863 1.000 128.40217 460 ASP A CA 1
ATOM 3535 C C . ASP A 1 464 ? -3.42962 -14.18100 -11.71359 1.000 127.85260 460 ASP A C 1
ATOM 3536 O O . ASP A 1 464 ? -3.26343 -12.95595 -11.65569 1.000 135.37808 460 ASP A O 1
ATOM 3541 N N . PRO A 1 465 ? -2.71970 -15.03845 -10.98275 1.000 110.86392 461 PRO A N 1
ATOM 3542 C CA . PRO A 1 465 ? -1.72207 -14.54991 -10.02951 1.000 102.62053 461 PRO A CA 1
ATOM 3543 C C . PRO A 1 465 ? -0.51956 -13.99423 -10.76749 1.000 98.95153 461 PRO A C 1
ATOM 3544 O O . PRO A 1 465 ? -0.37478 -14.22705 -11.97700 1.000 102.09549 461 PRO A O 1
ATOM 3548 N N . PRO A 1 466 ? 0.35923 -13.24992 -10.08750 1.000 88.09413 462 PRO A N 1
ATOM 3549 C CA . PRO A 1 466 ? 1.51459 -12.66629 -10.78768 1.000 87.16342 462 PRO A CA 1
ATOM 3550 C C . PRO A 1 466 ? 2.47516 -13.70246 -11.29890 1.000 90.58426 462 PRO A C 1
ATOM 3551 O O . PRO A 1 466 ? 3.25430 -13.40857 -12.21550 1.000 90.04106 462 PRO A O 1
ATOM 3555 N N . ALA A 1 467 ? 2.43645 -14.91114 -10.74184 1.000 91.41804 463 ALA A N 1
ATOM 3556 C CA . ALA A 1 467 ? 3.39464 -15.95164 -11.07401 1.000 83.45931 463 ALA A CA 1
ATOM 3557 C C . ALA A 1 467 ? 2.74777 -17.31487 -10.89612 1.000 82.00966 463 ALA A C 1
ATOM 3558 O O . ALA A 1 467 ? 2.12258 -17.58027 -9.86349 1.000 80.72529 463 ALA A O 1
ATOM 3560 N N . ILE A 1 468 ? 2.89612 -18.17356 -11.90284 1.000 83.15232 464 ILE A N 1
ATOM 3561 C CA . ILE A 1 468 ? 2.44277 -19.54842 -11.76097 1.000 78.82509 464 ILE A CA 1
ATOM 3562 C C . ILE A 1 468 ? 3.36238 -20.27110 -10.78845 1.000 71.32973 464 ILE A C 1
ATOM 3563 O O . ILE A 1 468 ? 4.59081 -20.16731 -10.87975 1.000 72.69126 464 ILE A O 1
ATOM 3568 N N . CYS A 1 469 ? 2.76998 -20.97778 -9.82943 1.000 64.83452 465 CYS A N 1
ATOM 3569 C CA . CYS A 1 469 ? 3.52580 -21.86873 -8.95307 1.000 66.48916 465 CYS A CA 1
ATOM 3570 C C . CYS A 1 469 ? 2.60322 -22.95041 -8.40773 1.000 69.93857 465 CYS A C 1
ATOM 3571 O O . CYS A 1 469 ? 1.58328 -22.62702 -7.78898 1.000 69.29638 465 CYS A O 1
ATOM 3574 N N . GLU A 1 470 ? 2.96430 -24.22791 -8.63064 1.000 72.60629 466 GLU A N 1
ATOM 3575 C CA . GLU A 1 470 ? 2.25362 -25.37695 -8.07798 1.000 64.17618 466 GLU A CA 1
ATOM 3576 C C . GLU A 1 470 ? 3.22124 -26.21153 -7.26230 1.000 65.74838 466 GLU A C 1
ATOM 3577 O O . GLU A 1 470 ? 4.40424 -26.30885 -7.59723 1.000 63.05948 466 GLU A O 1
ATOM 3583 N N . ILE A 1 471 ? 2.70356 -26.80722 -6.19088 1.000 64.29194 467 ILE A N 1
ATOM 3584 C CA . ILE A 1 471 ? 3.50776 -27.44353 -5.16497 1.000 64.52146 467 ILE A CA 1
ATOM 3585 C C . ILE A 1 471 ? 2.84812 -28.76896 -4.82593 1.000 69.20352 467 ILE A C 1
ATOM 3586 O O . ILE A 1 471 ? 1.75868 -28.79069 -4.22867 1.000 68.11082 467 ILE A O 1
ATOM 3591 N N . SER A 1 472 ? 3.50051 -29.87640 -5.21949 1.000 69.82457 468 SER A N 1
ATOM 3592 C CA . SER A 1 472 ? 3.01864 -31.22282 -4.95375 1.000 68.55692 468 SER A CA 1
ATOM 3593 C C . SER A 1 472 ? 2.55360 -31.28286 -3.51473 1.000 70.26992 468 SER A C 1
ATOM 3594 O O . SER A 1 472 ? 3.25492 -30.78383 -2.62724 1.000 70.83090 468 SER A O 1
ATOM 3597 N N . PRO A 1 473 ? 1.37728 -31.84834 -3.23912 1.000 71.55678 469 PRO A N 1
ATOM 3598 C CA . PRO A 1 473 ? 1.03545 -32.13312 -1.83653 1.000 72.38179 469 PRO A CA 1
ATOM 3599 C C . PRO A 1 473 ? 2.09002 -32.98124 -1.16205 1.000 72.83068 469 PRO A C 1
ATOM 3600 O O . PRO A 1 473 ? 2.27376 -32.87904 0.05685 1.000 68.90479 469 PRO A O 1
ATOM 3604 N N . LEU A 1 474 ? 2.79550 -33.80766 -1.94228 1.000 79.54910 470 LEU A N 1
ATOM 3605 C CA . LEU A 1 474 ? 3.95738 -34.53273 -1.44423 1.000 77.58991 470 LEU A CA 1
ATOM 3606 C C . LEU A 1 474 ? 4.88913 -33.59568 -0.70138 1.000 78.97879 470 LEU A C 1
ATOM 3607 O O . LEU A 1 474 ? 5.31323 -33.87262 0.42990 1.000 78.12251 470 LEU A O 1
ATOM 3612 N N . VAL A 1 475 ? 5.18921 -32.45530 -1.32578 1.000 78.77222 471 VAL A N 1
ATOM 3613 C CA . VAL A 1 475 ? 6.17278 -31.51923 -0.79932 1.000 70.50113 471 VAL A CA 1
ATOM 3614 C C . VAL A 1 475 ? 5.58388 -30.68457 0.33164 1.000 70.47011 471 VAL A C 1
ATOM 3615 O O . VAL A 1 475 ? 6.22744 -30.49221 1.36582 1.000 74.19049 471 VAL A O 1
ATOM 3619 N N . SER A 1 476 ? 4.35930 -30.18089 0.17725 1.000 69.70644 472 SER A N 1
ATOM 3620 C CA . SER A 1 476 ? 3.71740 -29.51614 1.30175 1.000 69.16997 472 SER A CA 1
ATOM 3621 C C . SER A 1 476 ? 2.21386 -29.69751 1.25312 1.000 66.22586 472 SER A C 1
ATOM 3622 O O . SER A 1 476 ? 1.61390 -29.82106 0.18414 1.000 68.95605 472 SER A O 1
ATOM 3625 N N . TYR A 1 477 ? 1.60845 -29.64972 2.42804 1.000 66.30547 473 TYR A N 1
ATOM 3626 C CA . TYR A 1 477 ? 0.19220 -29.93667 2.59867 1.000 63.31586 473 TYR A CA 1
ATOM 3627 C C . TYR A 1 477 ? -0.62206 -28.71153 2.97160 1.000 63.57832 473 TYR A C 1
ATOM 3628 O O . TYR A 1 477 ? -1.68081 -28.50052 2.39244 1.000 66.60687 473 TYR A O 1
ATOM 3637 N N . SER A 1 478 ? -0.17114 -27.89893 3.93059 1.000 66.73167 474 SER A N 1
ATOM 3638 C CA . SER A 1 478 ? -0.82503 -26.63316 4.26986 1.000 69.32514 474 SER A CA 1
ATOM 3639 C C . SER A 1 478 ? 0.00680 -25.40816 3.91322 1.000 65.82837 474 SER A C 1
ATOM 3640 O O . SER A 1 478 ? -0.44658 -24.28194 4.14343 1.000 67.60463 474 SER A O 1
ATOM 3643 N N . GLY A 1 479 ? 1.20351 -25.59480 3.36567 1.000 71.19932 475 GLY A N 1
ATOM 3644 C CA . GLY A 1 479 ? 2.14883 -24.51131 3.13584 1.000 70.80264 475 GLY A CA 1
ATOM 3645 C C . GLY A 1 479 ? 3.45929 -24.70785 3.85724 1.000 70.18992 475 GLY A C 1
ATOM 3646 O O . GLY A 1 479 ? 4.38185 -23.89281 3.69815 1.000 69.78309 475 GLY A O 1
ATOM 3647 N N . GLU A 1 480 ? 3.57065 -25.78197 4.61845 1.000 69.26839 476 GLU A N 1
ATOM 3648 C CA . GLU A 1 480 ? 4.64720 -25.98175 5.56332 1.000 64.96054 476 GLU A CA 1
ATOM 3649 C C . GLU A 1 480 ? 5.84837 -26.64864 4.90703 1.000 69.59839 476 GLU A C 1
ATOM 3650 O O . GLU A 1 480 ? 5.77054 -27.20769 3.80870 1.000 68.63381 476 GLU A O 1
ATOM 3656 N N . GLY A 1 481 ? 6.97510 -26.58890 5.61761 1.000 70.98957 477 GLY A N 1
ATOM 3657 C CA . GLY A 1 481 ? 8.20103 -27.20652 5.16226 1.000 68.56798 477 GLY A CA 1
ATOM 3658 C C . GLY A 1 481 ? 8.70502 -26.63910 3.86814 1.000 71.87730 477 GLY A C 1
ATOM 3659 O O . GLY A 1 481 ? 9.43159 -27.32042 3.13750 1.000 71.16357 477 GLY A O 1
ATOM 3660 N N . LEU A 1 482 ? 8.32761 -25.40626 3.54978 1.000 69.30767 478 LEU A N 1
ATOM 3661 C CA . LEU A 1 482 ? 8.78188 -24.81811 2.31108 1.000 66.36899 478 LEU A CA 1
ATOM 3662 C C . LEU A 1 482 ? 10.04316 -23.99709 2.47898 1.000 72.45102 478 LEU A C 1
ATOM 3663 O O . LEU A 1 482 ? 10.75067 -23.78389 1.48759 1.000 75.69637 478 LEU A O 1
ATOM 3668 N N . GLU A 1 483 ? 10.35279 -23.53704 3.69622 1.000 73.14873 479 GLU A N 1
ATOM 3669 C CA . GLU A 1 483 ? 11.49739 -22.64310 3.84766 1.000 72.09630 479 GLU A CA 1
ATOM 3670 C C . GLU A 1 483 ? 12.76177 -23.30075 3.33015 1.000 70.69252 479 GLU A C 1
ATOM 3671 O O . GLU A 1 483 ? 13.57224 -22.66146 2.65189 1.000 71.00341 479 GLU A O 1
ATOM 3677 N N . VAL A 1 484 ? 12.92197 -24.59453 3.59845 1.000 70.79400 480 VAL A N 1
ATOM 3678 C CA . VAL A 1 484 ? 14.13891 -25.28031 3.18492 1.000 72.27315 480 VAL A CA 1
ATOM 3679 C C . VAL A 1 484 ? 14.33447 -25.16074 1.68327 1.000 67.93372 480 VAL A C 1
ATOM 3680 O O . VAL A 1 484 ? 15.45528 -24.98108 1.20018 1.000 67.44474 480 VAL A O 1
ATOM 3684 N N . TYR A 1 485 ? 13.24838 -25.21263 0.92945 1.000 70.15613 481 TYR A N 1
ATOM 3685 C CA . TYR A 1 485 ? 13.31574 -25.12821 -0.52061 1.000 69.27207 481 TYR A CA 1
ATOM 3686 C C . TYR A 1 485 ? 13.33474 -23.69838 -1.02350 1.000 69.60138 481 TYR A C 1
ATOM 3687 O O . TYR A 1 485 ? 14.09658 -23.37945 -1.94181 1.000 67.25564 481 TYR A O 1
ATOM 3696 N N . LEU A 1 486 ? 12.49860 -22.83608 -0.44585 1.000 67.80589 482 LEU A N 1
ATOM 3697 C CA . LEU A 1 486 ? 12.19482 -21.54409 -1.03967 1.000 71.94275 482 LEU A CA 1
ATOM 3698 C C . LEU A 1 486 ? 12.83696 -20.35398 -0.34204 1.000 80.97268 482 LEU A C 1
ATOM 3699 O O . LEU A 1 486 ? 13.12327 -19.34652 -1.00788 1.000 76.80325 482 LEU A O 1
ATOM 3704 N N . GLN A 1 487 ? 13.05338 -20.43459 0.97391 1.000 78.91154 483 GLN A N 1
ATOM 3705 C CA . GLN A 1 487 ? 13.42935 -19.25153 1.73409 1.000 80.40252 483 GLN A CA 1
ATOM 3706 C C . GLN A 1 487 ? 14.70244 -18.63672 1.18065 1.000 82.96070 483 GLN A C 1
ATOM 3707 O O . GLN A 1 487 ? 15.70193 -19.33209 0.97995 1.000 83.01493 483 GLN A O 1
ATOM 3713 N N . GLY A 1 488 ? 14.64831 -17.32860 0.91652 1.000 75.54729 484 GLY A N 1
ATOM 3714 C CA . GLY A 1 488 ? 15.80054 -16.57386 0.48321 1.000 78.75951 484 GLY A CA 1
ATOM 3715 C C . GLY A 1 488 ? 16.10888 -16.65581 -0.98849 1.000 81.52495 484 GLY A C 1
ATOM 3716 O O . GLY A 1 488 ? 16.96881 -15.91281 -1.47067 1.000 83.93836 484 GLY A O 1
ATOM 3717 N N . ARG A 1 489 ? 15.45272 -17.53155 -1.71593 1.000 80.02043 485 ARG A N 1
ATOM 3718 C CA . ARG A 1 489 ? 15.70732 -17.68117 -3.12828 1.000 81.28370 485 ARG A CA 1
ATOM 3719 C C . ARG A 1 489 ? 14.66891 -16.89527 -3.91662 1.000 85.55278 485 ARG A C 1
ATOM 3720 O O . ARG A 1 489 ? 13.53002 -16.71483 -3.47470 1.000 81.79726 485 ARG A O 1
ATOM 3728 N N . GLU A 1 490 ? 15.09545 -16.37898 -5.06594 1.000 90.20029 486 GLU A N 1
ATOM 3729 C CA . GLU A 1 490 ? 14.21580 -15.72619 -6.02585 1.000 91.13954 486 GLU A CA 1
ATOM 3730 C C . GLU A 1 490 ? 13.91804 -16.69540 -7.15995 1.000 86.75571 486 GLU A C 1
ATOM 3731 O O . GLU A 1 490 ? 14.71021 -17.59752 -7.44076 1.000 87.83812 486 GLU A O 1
ATOM 3737 N N . PHE A 1 491 ? 12.76496 -16.51731 -7.80400 1.000 90.15992 487 PHE A N 1
ATOM 3738 C CA . PHE A 1 491 ? 12.34804 -17.43425 -8.86234 1.000 91.94496 487 PHE A CA 1
ATOM 3739 C C . PHE A 1 491 ? 11.59894 -16.69359 -9.96708 1.000 90.58368 487 PHE A C 1
ATOM 3740 O O . PHE A 1 491 ? 10.91012 -15.69862 -9.71693 1.000 90.72520 487 PHE A O 1
ATOM 3748 N N . GLN A 1 492 ? 11.72619 -17.20750 -11.19251 1.000 94.42903 488 GLN A N 1
ATOM 3749 C CA . GLN A 1 492 ? 11.03119 -16.68254 -12.36632 1.000 96.54328 488 GLN A CA 1
ATOM 3750 C C . GLN A 1 492 ? 9.93372 -17.65328 -12.77809 1.000 89.19928 488 GLN A C 1
ATOM 3751 O O . GLN A 1 492 ? 10.18911 -18.85403 -12.91466 1.000 91.23207 488 GLN A O 1
ATOM 3757 N N . SER A 1 493 ? 8.72335 -17.12613 -12.97723 1.000 91.42491 489 SER A N 1
ATOM 3758 C CA . SER A 1 493 ? 7.55721 -17.96212 -13.24859 1.000 91.85607 489 SER A CA 1
ATOM 3759 C C . SER A 1 493 ? 7.79333 -18.82473 -14.48783 1.000 88.43355 489 SER A C 1
ATOM 3760 O O . SER A 1 493 ? 8.26537 -18.32448 -15.51632 1.000 90.12758 489 SER A O 1
ATOM 3763 N N . PRO A 1 494 ? 7.44846 -20.11693 -14.43710 1.000 86.29348 490 PRO A N 1
ATOM 3764 C CA . PRO A 1 494 ? 6.80528 -20.69329 -13.26502 1.000 80.67670 490 PRO A CA 1
ATOM 3765 C C . PRO A 1 494 ? 7.77611 -21.45564 -12.40083 1.000 84.04730 490 PRO A C 1
ATOM 3766 O O . PRO A 1 494 ? 8.89140 -21.74313 -12.81873 1.000 87.95195 490 PRO A O 1
ATOM 3770 N N . LEU A 1 495 ? 7.34226 -21.78179 -11.19278 1.000 79.05309 491 LEU A N 1
ATOM 3771 C CA . LEU A 1 495 ? 8.14088 -22.53948 -10.24824 1.000 72.90818 491 LEU A CA 1
ATOM 3772 C C . LEU A 1 495 ? 7.32655 -23.76481 -9.88892 1.000 72.66769 491 LEU A C 1
ATOM 3773 O O . LEU A 1 495 ? 6.24316 -23.63884 -9.31392 1.000 72.66524 491 LEU A O 1
ATOM 3778 N N . ILE A 1 496 ? 7.82794 -24.94013 -10.25802 1.000 80.44224 492 ILE A N 1
ATOM 3779 C CA . ILE A 1 496 ? 7.13108 -26.21095 -10.06761 1.000 76.59926 492 ILE A CA 1
ATOM 3780 C C . ILE A 1 496 ? 7.93675 -27.05174 -9.09204 1.000 81.57952 492 ILE A C 1
ATOM 3781 O O . ILE A 1 496 ? 9.15460 -27.19568 -9.25219 1.000 86.36915 492 ILE A O 1
ATOM 3786 N N . LEU A 1 497 ? 7.26484 -27.61347 -8.09027 1.000 82.51063 493 LEU A N 1
ATOM 3787 C CA . LEU A 1 497 ? 7.95222 -28.25483 -6.97565 1.000 87.19782 493 LEU A CA 1
ATOM 3788 C C . LEU A 1 497 ? 7.42986 -29.66928 -6.77356 1.000 98.64837 493 LEU A C 1
ATOM 3789 O O . LEU A 1 497 ? 6.30855 -29.86047 -6.29603 1.000 92.49823 493 LEU A O 1
ATOM 3794 N N . ASP A 1 498 ? 8.25655 -30.65420 -7.10546 1.000 135.30287 494 ASP A N 1
ATOM 3795 C CA . ASP A 1 498 ? 7.94896 -32.05246 -6.84423 1.000 131.93067 494 ASP A CA 1
ATOM 3796 C C . ASP A 1 498 ? 9.25995 -32.82302 -6.80753 1.000 131.50229 494 ASP A C 1
ATOM 3797 O O . ASP A 1 498 ? 10.32241 -32.29263 -7.14115 1.000 134.10355 494 ASP A O 1
ATOM 3802 N N . GLU A 1 499 ? 9.17733 -34.08116 -6.38776 1.000 119.39242 495 GLU A N 1
ATOM 3803 C CA . GLU A 1 499 ? 10.36898 -34.91963 -6.32314 1.000 116.03115 495 GLU A CA 1
ATOM 3804 C C . GLU A 1 499 ? 10.14414 -36.24279 -7.03546 1.000 114.40401 495 GLU A C 1
ATOM 3805 O O . GLU A 1 499 ? 10.84318 -36.55962 -7.99362 1.000 115.01719 495 GLU A O 1
#

Foldseek 3Di:
DDADADVVVVCVVCVVLVQNVLCLLVVVDDDVLNSQLRVVSVPDDSVVLVVLVVLAVVPDAPLFAFADVQQEAEPPCPVLVQLLVVLLLCQQVQQEAEEELFADDAQQAPNAATQQQDQLPAPVSGGNVLLLVLLQVLSQVVSCVVPPHGGHHAYHYEYAPRYPVRVVVVCVVCVNNPDDVVRYHYWYFDKHFWAFPVSHFFALFSRRTRIGRFESLSVLVGCVVPVVLVVSVVRNHFKYKYAYSFWSQANGSPSSQRSVCVVLVWQKEFEWEFADDLQDQFWFWTDRNHATFTDTSVRVDRVQSQDADPVGGGSRRTGTQRIMMHTSVLSCCCSVPNPVPFRFYWDQAFAQGQPSVGPSHTGPDRTTTRTHGYNRSSRSVIPRYHYYHDYCLNTGQGQHHDDCVDGSYSVRSRLSQQVQLVVLLVVQAEFEQDVHGDGAVVPAGEHERVNCPNRSPPCNVPHRPDYDYHDYYYDD